Protein AF-A0AA40VNC4-F1 (afdb_monomer)

pLDDT: mean 85.27, std 14.72, range [41.09, 98.06]

Organism: NCBI:txid515415

Secondary structure (DSSP, 8-state):
-PPPHHHHHHHHHHHHHHHHHHHHHHHHHHHHHHTHHHHHHHHHHHHHH-HHHHHHHHHHHHHHHHHHHHHHHHHHHHHHHHHHHTHHHHHHHHHHHHHH-HHHHHHHHHHHHHH-HHHHHHHHHHHHHHHHHHTHHHHHHHHHHHHHHHHHH-TTHHHHHHHHTHHHHHHHHHHHHHHHHHHHHTTPPP-------HHHHHHHHHHHHHHHHS---HHHHHHHHHHHT-SS--HHHHHHHHHHHHTSPPPHHHHHHHHHHHHHHHHHHHHHHHHHHHHHHHHHHHHHHHHHHHHHHHHHHHHTTSPPP-HHHHHHHHHHHHHHHHHHHHH-TT--HHHHHHHHHHHTT--------------------------------

Foldseek 3Di:
DDDDVVNVVVVVVVVVVVVVVVVVVLVVVVVCVVCVVVVVVVVVVCCVVCVPVVVVVVVVVVVVVVVVVVVVVVVVVVVVVVCVVCVVVVVVVVVVCCVVCVPVVVVVVVVCCVVCVPVVVVVVVVVVVVVCVVPVVVVVVVVVVVVVVVCVVPVCPVVVVCVVCVVVVVVVVVVLVVQCVVCVVVVHHRPPPPCQDPVNVVVVVVVVCVVVVDDDDPVVVVVVVVVVPPDDDDVLSVVQVVCVVVVHDDDPVVSVVVVVVVVVVVLVVCCVPQLVVQLVVQCVVCLVVLLVVLVVVQVVQVVVVHHGDPSVVVSVVVSNVVSNVRSCCVSCVVVPPVSSVVSVCVVVVVPDPPPPPPPPPPPDPDDPDDDDDDDDDDDDD

Mean predicted aligned error: 19.13 Å

Structure (mmCIF, N/CA/C/O backbone):
data_AF-A0AA40VNC4-F1
#
_entry.id   AF-A0AA40VNC4-F1
#
loop_
_atom_site.group_PDB
_atom_site.id
_atom_site.type_symbol
_atom_site.label_atom_id
_atom_site.label_alt_id
_atom_site.label_comp_id
_atom_site.label_asym_id
_atom_site.label_entity_id
_atom_site.label_seq_id
_atom_site.pdbx_PDB_ins_code
_atom_site.Cartn_x
_atom_site.Cartn_y
_atom_site.Cartn_z
_atom_site.occupancy
_atom_site.B_iso_or_equiv
_atom_site.auth_seq_id
_atom_site.auth_comp_id
_atom_site.auth_asym_id
_atom_site.auth_atom_id
_atom_site.pdbx_PDB_model_num
ATOM 1 N N . MET A 1 1 ? 32.498 -35.829 20.866 1.00 51.66 1 MET A N 1
ATOM 2 C CA . MET A 1 1 ? 32.661 -36.210 19.447 1.00 51.66 1 MET A CA 1
ATOM 3 C C . MET A 1 1 ? 33.663 -35.258 18.815 1.00 51.66 1 MET A C 1
ATOM 5 O O . MET A 1 1 ? 33.325 -34.100 18.596 1.00 51.66 1 MET A O 1
ATOM 9 N N . ALA A 1 2 ? 34.914 -35.695 18.653 1.00 62.84 2 ALA A N 1
ATOM 10 C CA . ALA A 1 2 ? 35.954 -34.889 18.022 1.00 62.84 2 ALA A CA 1
ATOM 11 C C . ALA A 1 2 ? 35.678 -34.832 16.513 1.00 62.84 2 ALA A C 1
ATOM 13 O O . ALA A 1 2 ? 35.603 -35.872 15.867 1.00 62.84 2 ALA A O 1
ATOM 14 N N . ILE A 1 3 ? 35.459 -33.628 15.982 1.00 64.06 3 ILE A N 1
ATOM 15 C CA . ILE A 1 3 ? 35.343 -33.384 14.538 1.00 64.06 3 ILE A CA 1
ATOM 16 C C . ILE A 1 3 ? 36.650 -33.863 13.903 1.00 64.06 3 ILE A C 1
ATOM 18 O O . ILE A 1 3 ? 37.716 -33.399 14.323 1.00 64.06 3 ILE A O 1
ATOM 22 N N . SER A 1 4 ? 36.565 -34.804 12.959 1.00 82.12 4 SER A N 1
ATOM 23 C CA . SER A 1 4 ? 37.747 -35.413 12.353 1.00 82.12 4 SER A CA 1
ATOM 24 C C . SER A 1 4 ? 38.558 -34.351 11.605 1.00 82.12 4 SER A C 1
ATOM 26 O O . SER A 1 4 ? 38.014 -33.352 11.129 1.00 82.12 4 SER A O 1
ATOM 28 N N . GLU A 1 5 ? 39.875 -34.524 11.507 1.00 76.56 5 GLU A N 1
ATOM 29 C CA . GLU A 1 5 ? 40.724 -33.578 10.768 1.00 76.56 5 GLU A CA 1
ATOM 30 C C . GLU A 1 5 ? 40.293 -33.451 9.300 1.00 76.56 5 GLU A C 1
ATOM 32 O O . GLU A 1 5 ? 40.304 -32.344 8.762 1.00 76.56 5 GLU A O 1
ATOM 37 N N . ARG A 1 6 ? 39.751 -34.533 8.720 1.00 77.75 6 ARG A N 1
ATOM 38 C CA . ARG A 1 6 ? 39.111 -34.537 7.397 1.00 77.75 6 ARG A CA 1
ATOM 39 C C . ARG A 1 6 ? 37.930 -33.570 7.310 1.00 77.75 6 ARG A C 1
ATOM 41 O O . ARG A 1 6 ? 37.895 -32.751 6.399 1.00 77.75 6 ARG A O 1
ATOM 48 N N . ASP A 1 7 ? 37.024 -33.562 8.290 1.00 82.31 7 ASP A N 1
ATOM 49 C CA . ASP A 1 7 ? 35.880 -32.631 8.303 1.00 82.31 7 ASP A CA 1
ATOM 50 C C . ASP A 1 7 ? 36.337 -31.159 8.393 1.00 82.31 7 ASP A C 1
ATOM 52 O O . ASP A 1 7 ? 35.689 -30.247 7.869 1.00 82.31 7 ASP A O 1
ATOM 56 N N . ARG A 1 8 ? 37.473 -30.897 9.058 1.00 82.62 8 ARG A N 1
ATOM 57 C CA . ARG A 1 8 ? 38.063 -29.548 9.161 1.00 82.62 8 ARG A CA 1
ATOM 58 C C . ARG A 1 8 ? 38.759 -29.113 7.874 1.00 82.62 8 ARG A C 1
ATOM 60 O O . ARG A 1 8 ? 38.787 -27.916 7.582 1.00 82.62 8 ARG A O 1
ATOM 67 N N . GLU A 1 9 ? 39.353 -30.041 7.137 1.00 82.75 9 GLU A N 1
ATOM 68 C CA . GLU A 1 9 ? 39.948 -29.790 5.820 1.00 82.75 9 GLU A CA 1
ATOM 69 C C . GLU A 1 9 ? 38.869 -29.590 4.750 1.00 82.75 9 GLU A C 1
ATOM 71 O O . GLU A 1 9 ? 38.941 -28.630 3.982 1.00 82.75 9 GLU A O 1
ATOM 76 N N . GLU A 1 10 ? 37.801 -30.390 4.772 1.00 84.25 10 GLU A N 1
ATOM 77 C CA . GLU A 1 10 ? 36.631 -30.210 3.904 1.00 84.25 10 GLU A CA 1
ATOM 78 C C . GLU A 1 10 ? 35.921 -28.874 4.161 1.00 84.25 10 GLU A C 1
ATOM 80 O O . GLU A 1 10 ? 35.582 -28.146 3.227 1.00 84.25 10 GLU A O 1
ATOM 85 N N . ALA A 1 11 ? 35.751 -28.478 5.426 1.00 78.88 11 ALA A N 1
ATOM 86 C CA . ALA A 1 11 ? 35.177 -27.175 5.753 1.00 78.88 11 ALA A CA 1
ATOM 87 C C . ALA A 1 11 ? 36.059 -26.000 5.286 1.00 78.88 11 ALA A C 1
ATOM 89 O O . ALA A 1 11 ? 35.528 -24.944 4.926 1.00 78.88 11 ALA A O 1
ATOM 90 N N . ARG A 1 12 ? 37.392 -26.158 5.285 1.00 83.19 12 ARG A N 1
ATOM 91 C CA . ARG A 1 12 ? 38.336 -25.151 4.772 1.00 83.19 12 ARG A CA 1
ATOM 92 C C . ARG A 1 12 ? 38.275 -25.055 3.249 1.00 83.19 12 ARG A C 1
ATOM 94 O O . ARG A 1 12 ? 38.077 -23.954 2.737 1.00 83.19 12 ARG A O 1
ATOM 101 N N . SER A 1 13 ? 38.307 -26.184 2.543 1.00 86.25 13 SER A N 1
ATOM 102 C CA . SER A 1 13 ? 38.213 -26.206 1.079 1.00 86.25 13 SER A CA 1
ATOM 103 C C . SER A 1 13 ? 36.870 -25.660 0.573 1.00 86.25 13 SER A C 1
ATOM 105 O O . SER A 1 13 ? 36.842 -24.877 -0.374 1.00 86.25 13 SER A O 1
ATOM 107 N N . LEU A 1 14 ? 35.752 -25.963 1.246 1.00 81.75 14 LEU A N 1
ATOM 108 C CA . LEU A 1 14 ? 34.443 -25.388 0.918 1.00 81.75 14 LEU A CA 1
ATOM 109 C C . LEU A 1 14 ? 34.405 -23.869 1.131 1.00 81.75 14 LEU A C 1
ATOM 111 O O . LEU A 1 14 ? 33.834 -23.153 0.308 1.00 81.75 14 LEU A O 1
ATOM 115 N N . ARG A 1 15 ? 35.018 -23.349 2.203 1.00 80.56 15 ARG A N 1
ATOM 116 C CA . ARG A 1 15 ? 35.110 -21.896 2.440 1.00 80.56 15 ARG A CA 1
ATOM 117 C C . ARG A 1 15 ? 35.950 -21.201 1.375 1.00 80.56 15 ARG A C 1
ATOM 119 O O . ARG A 1 15 ? 35.545 -20.143 0.901 1.00 80.56 15 ARG A O 1
ATOM 126 N N . GLU A 1 16 ? 37.062 -21.800 0.966 1.00 85.25 16 GLU A N 1
ATOM 127 C CA . GLU A 1 16 ? 37.904 -21.283 -0.117 1.00 85.25 16 GLU A CA 1
ATOM 128 C C . GLU A 1 16 ? 37.175 -21.312 -1.466 1.00 85.25 16 GLU A C 1
ATOM 130 O O . GLU A 1 16 ? 37.195 -20.323 -2.198 1.00 85.25 16 GLU A O 1
ATOM 135 N N . GLN A 1 17 ? 36.443 -22.389 -1.769 1.00 84.19 17 GLN A N 1
ATOM 136 C CA . GLN A 1 17 ? 35.619 -22.484 -2.978 1.00 84.19 17 GLN A CA 1
ATOM 137 C C . GLN A 1 17 ? 34.489 -21.447 -2.994 1.00 84.19 17 GLN A C 1
ATOM 139 O O . GLN A 1 17 ? 34.263 -20.797 -4.019 1.00 84.19 17 GLN A O 1
ATOM 144 N N . VAL A 1 18 ? 33.793 -21.253 -1.868 1.00 85.56 18 VAL A N 1
ATOM 145 C CA . VAL A 1 18 ? 32.754 -20.220 -1.732 1.00 85.56 18 VAL A CA 1
ATOM 146 C C . VAL A 1 18 ? 33.372 -18.828 -1.863 1.00 85.56 18 VAL A C 1
ATOM 148 O O . VAL A 1 18 ? 32.858 -18.020 -2.635 1.00 85.56 18 VAL A O 1
ATOM 151 N N . GLY A 1 19 ? 34.505 -18.564 -1.207 1.00 88.00 19 GLY A N 1
ATOM 152 C CA . GLY A 1 19 ? 35.233 -17.298 -1.309 1.00 88.00 19 GLY A CA 1
ATOM 153 C C . GLY A 1 19 ? 35.688 -16.992 -2.739 1.00 88.00 19 GLY A C 1
ATOM 154 O O . GLY A 1 19 ? 35.461 -15.892 -3.241 1.00 88.00 19 GLY A O 1
ATOM 155 N N . ALA A 1 20 ? 36.234 -17.980 -3.452 1.00 88.06 20 ALA A N 1
ATOM 156 C CA . ALA A 1 20 ? 36.619 -17.846 -4.856 1.00 88.06 20 ALA A CA 1
ATOM 157 C C . ALA A 1 20 ? 35.406 -17.608 -5.776 1.00 88.06 20 ALA A C 1
ATOM 159 O O . ALA A 1 20 ? 35.477 -16.812 -6.718 1.00 88.06 20 ALA A O 1
ATOM 160 N N . ALA A 1 21 ? 34.273 -18.266 -5.510 1.00 89.19 21 ALA A N 1
ATOM 161 C CA . ALA A 1 21 ? 33.031 -18.044 -6.246 1.00 89.19 21 ALA A CA 1
ATOM 162 C C . ALA A 1 21 ? 32.459 -16.639 -5.997 1.00 89.19 21 ALA A C 1
ATOM 164 O O . ALA A 1 21 ? 32.002 -15.980 -6.938 1.00 89.19 21 ALA A O 1
ATOM 165 N N . GLU A 1 22 ? 32.517 -16.150 -4.758 1.00 88.69 22 GLU A N 1
ATOM 166 C CA . GLU A 1 22 ? 32.109 -14.790 -4.412 1.00 88.69 22 GLU A CA 1
ATOM 167 C C . GLU A 1 22 ? 33.032 -13.739 -5.028 1.00 88.69 22 GLU A C 1
ATOM 169 O O . GLU A 1 22 ? 32.527 -12.788 -5.625 1.00 88.69 22 GLU A O 1
ATOM 174 N N . ALA A 1 23 ? 34.351 -13.944 -5.002 1.00 88.81 23 ALA A N 1
ATOM 175 C CA . ALA A 1 23 ? 35.318 -13.068 -5.661 1.00 88.81 23 ALA A CA 1
ATOM 176 C C . ALA A 1 23 ? 35.049 -12.968 -7.172 1.00 88.81 23 ALA A C 1
ATOM 178 O O . ALA A 1 23 ? 34.930 -11.867 -7.713 1.00 88.81 23 ALA A O 1
ATOM 179 N N . LYS A 1 24 ? 34.825 -14.104 -7.852 1.00 92.81 24 LYS A N 1
ATOM 180 C CA . LYS A 1 24 ? 34.422 -14.130 -9.272 1.00 92.81 24 LYS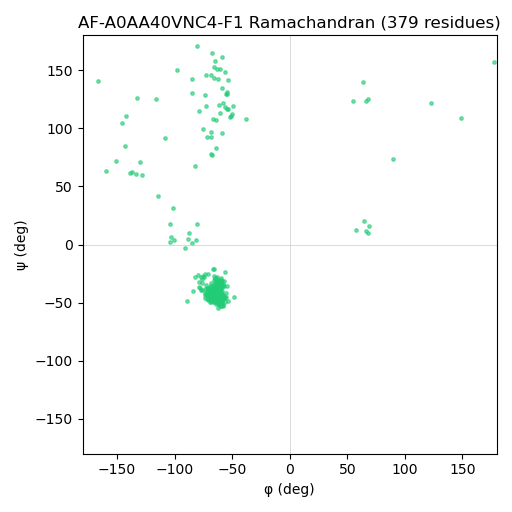 A CA 1
ATOM 181 C C . LYS A 1 24 ? 33.086 -13.420 -9.511 1.00 92.81 24 LYS A C 1
ATOM 183 O O . LYS A 1 24 ? 32.926 -12.733 -10.522 1.00 92.81 24 LYS A O 1
ATOM 188 N N . ARG A 1 25 ? 32.113 -13.559 -8.600 1.00 92.56 25 ARG A N 1
ATOM 189 C CA . ARG A 1 25 ? 30.818 -12.858 -8.679 1.00 92.56 25 ARG A CA 1
ATOM 190 C C . ARG A 1 25 ? 31.000 -11.344 -8.568 1.00 92.56 25 ARG A C 1
ATOM 192 O O . ARG A 1 25 ? 30.401 -10.621 -9.361 1.00 92.56 25 ARG A O 1
ATOM 199 N N . VAL A 1 26 ? 31.817 -10.879 -7.622 1.00 91.62 26 VAL A N 1
ATOM 200 C CA . VAL A 1 26 ? 32.120 -9.454 -7.414 1.00 91.62 26 VAL A CA 1
ATOM 201 C C . VAL A 1 26 ? 32.863 -8.881 -8.618 1.00 91.62 26 VAL A C 1
ATOM 203 O O . VAL A 1 26 ? 32.431 -7.864 -9.153 1.00 91.62 26 VAL A O 1
ATOM 206 N N . GLN A 1 27 ? 33.895 -9.566 -9.121 1.00 90.19 27 GLN A N 1
ATOM 207 C CA . GLN A 1 27 ? 34.615 -9.157 -10.333 1.00 90.19 27 GLN A CA 1
ATOM 208 C C . GLN A 1 27 ? 33.683 -9.062 -11.547 1.00 90.19 27 GLN A C 1
ATOM 210 O O . GLN A 1 27 ? 33.684 -8.059 -12.257 1.00 90.19 27 GLN A O 1
ATOM 215 N N . ARG A 1 28 ? 32.813 -10.060 -11.758 1.00 91.12 28 ARG A N 1
ATOM 216 C CA . ARG A 1 28 ? 31.816 -10.035 -12.839 1.00 91.12 28 ARG A CA 1
ATOM 217 C C . ARG A 1 28 ? 30.820 -8.884 -12.670 1.00 91.12 28 ARG A C 1
ATOM 219 O O . ARG A 1 28 ? 30.458 -8.245 -13.655 1.00 91.12 28 ARG A O 1
ATOM 226 N N . ALA A 1 29 ? 30.370 -8.611 -11.446 1.00 91.06 29 ALA A N 1
ATOM 227 C CA . ALA A 1 29 ? 29.476 -7.491 -11.161 1.00 91.06 29 ALA A CA 1
ATOM 228 C C . ALA A 1 29 ? 30.155 -6.136 -11.419 1.00 91.06 29 ALA A C 1
ATOM 230 O O . ALA A 1 29 ? 29.544 -5.270 -12.042 1.00 91.06 29 ALA A O 1
ATOM 231 N N . ALA A 1 30 ? 31.417 -5.976 -11.007 1.00 92.12 30 ALA A N 1
ATOM 232 C CA . ALA A 1 30 ? 32.222 -4.786 -11.271 1.00 92.12 30 ALA A CA 1
ATOM 233 C C . ALA A 1 30 ? 32.431 -4.571 -12.779 1.00 92.12 30 ALA A C 1
ATOM 235 O O . ALA A 1 30 ? 32.196 -3.469 -13.273 1.00 92.12 30 ALA A O 1
ATOM 236 N N . TYR A 1 31 ? 32.752 -5.638 -13.520 1.00 93.62 31 TYR A N 1
ATOM 237 C CA . TYR A 1 31 ? 32.865 -5.614 -14.978 1.00 93.62 31 TYR A CA 1
ATOM 238 C C . TYR A 1 31 ? 31.550 -5.177 -15.646 1.00 93.62 31 TYR A C 1
ATOM 240 O O . TYR A 1 31 ? 31.534 -4.217 -16.410 1.00 93.62 31 TYR A O 1
ATOM 248 N N . TYR A 1 32 ? 30.409 -5.790 -15.306 1.00 92.06 32 TYR A N 1
ATOM 249 C CA . TYR A 1 32 ? 29.111 -5.363 -15.855 1.00 92.06 32 TYR A CA 1
ATOM 250 C C . TYR A 1 32 ? 28.704 -3.946 -15.440 1.00 92.06 32 TYR A C 1
ATOM 252 O O . TYR A 1 32 ? 27.961 -3.290 -16.170 1.00 92.06 32 TYR A O 1
ATOM 260 N N . ALA A 1 33 ? 29.139 -3.474 -14.270 1.00 90.44 33 ALA A N 1
ATOM 261 C CA . ALA A 1 33 ? 28.885 -2.109 -13.829 1.00 90.44 33 ALA A CA 1
ATOM 262 C C . ALA A 1 33 ? 29.712 -1.088 -14.625 1.00 90.44 33 ALA A C 1
ATOM 264 O O . ALA A 1 33 ? 29.186 -0.019 -14.931 1.00 90.44 33 ALA A O 1
ATOM 265 N N . ALA A 1 34 ? 30.963 -1.416 -14.967 1.00 94.25 34 ALA A N 1
ATOM 266 C CA . ALA A 1 34 ? 31.828 -0.597 -15.817 1.00 94.25 34 ALA A CA 1
ATOM 267 C C . ALA A 1 34 ? 31.370 -0.609 -17.288 1.00 94.25 34 ALA A C 1
ATOM 269 O O . ALA A 1 34 ? 31.238 0.446 -17.895 1.00 94.25 34 ALA A O 1
ATOM 270 N N . HIS A 1 35 ? 31.002 -1.778 -17.819 1.00 94.94 35 HIS A N 1
ATOM 271 C CA . HIS A 1 35 ? 30.618 -1.984 -19.225 1.00 94.94 35 HIS A CA 1
ATOM 272 C C . HIS A 1 35 ? 29.096 -2.064 -19.426 1.00 94.94 35 HIS A C 1
ATOM 274 O O . HIS A 1 35 ? 28.586 -2.794 -20.282 1.00 94.94 35 HIS A O 1
ATOM 280 N N . ARG A 1 36 ? 28.321 -1.347 -18.604 1.00 94.12 36 ARG A N 1
ATOM 281 C CA . ARG A 1 36 ? 26.854 -1.479 -18.574 1.00 94.12 36 ARG A CA 1
ATOM 282 C C . ARG A 1 36 ? 26.207 -1.108 -19.903 1.00 94.12 36 ARG A C 1
ATOM 284 O O . ARG A 1 36 ? 25.278 -1.788 -20.350 1.00 94.12 36 ARG A O 1
ATOM 291 N N . ASP A 1 37 ? 26.650 -0.006 -20.493 1.00 94.25 37 ASP A N 1
ATOM 292 C CA . ASP A 1 37 ? 26.049 0.526 -21.711 1.00 94.25 37 ASP A CA 1
ATOM 293 C C . ASP A 1 37 ? 26.515 -0.242 -22.949 1.00 94.25 37 ASP A C 1
ATOM 295 O O . ASP A 1 37 ? 25.676 -0.570 -23.787 1.00 94.25 37 ASP A O 1
ATOM 299 N N . GLU A 1 38 ? 27.778 -0.673 -22.992 1.00 94.81 38 GLU A N 1
ATOM 300 C CA . GLU A 1 38 ? 28.307 -1.597 -24.005 1.00 94.81 38 GLU A CA 1
ATOM 301 C C . GLU A 1 38 ? 27.551 -2.931 -24.003 1.00 94.81 38 GLU A C 1
ATOM 303 O O . GLU A 1 38 ? 27.044 -3.363 -25.037 1.00 94.81 38 GLU A O 1
ATOM 308 N N . ALA A 1 39 ? 27.355 -3.550 -22.833 1.00 92.88 39 ALA A N 1
ATOM 309 C CA . ALA A 1 39 ? 26.599 -4.798 -22.716 1.00 92.88 39 ALA A CA 1
ATOM 310 C C . ALA A 1 39 ? 25.134 -4.638 -23.165 1.00 92.88 39 ALA A C 1
ATOM 312 O O . ALA A 1 39 ? 24.545 -5.539 -23.774 1.00 92.88 39 ALA A O 1
ATOM 313 N N . ARG A 1 40 ? 24.518 -3.480 -22.893 1.00 93.88 40 ARG A N 1
ATOM 314 C CA . ARG A 1 40 ? 23.165 -3.158 -23.374 1.00 93.88 40 ARG A CA 1
ATOM 315 C C . ARG A 1 40 ? 23.135 -2.934 -24.878 1.00 93.88 40 ARG A C 1
ATOM 317 O O . ARG A 1 40 ? 22.200 -3.417 -25.516 1.00 93.88 40 ARG A O 1
ATOM 324 N N . ALA A 1 41 ? 24.110 -2.217 -25.428 1.00 95.31 41 ALA A N 1
ATOM 325 C CA . ALA A 1 41 ? 24.241 -1.980 -26.858 1.00 95.31 41 ALA A CA 1
ATOM 326 C C . ALA A 1 41 ? 24.436 -3.306 -27.604 1.00 95.31 41 ALA A C 1
ATOM 328 O O . ALA A 1 41 ? 23.649 -3.606 -28.498 1.00 95.31 41 ALA A O 1
ATOM 329 N N . ALA A 1 42 ? 25.354 -4.158 -27.142 1.00 95.94 42 ALA A N 1
ATOM 330 C CA . ALA A 1 42 ? 25.563 -5.506 -27.665 1.00 95.94 42 ALA A CA 1
ATOM 331 C C . ALA A 1 42 ? 24.286 -6.361 -27.579 1.00 95.94 42 ALA A C 1
ATOM 333 O O . ALA A 1 42 ? 23.898 -7.004 -28.551 1.00 95.94 42 ALA A O 1
ATOM 334 N N . SER A 1 43 ? 23.557 -6.319 -26.454 1.00 95.31 43 SER A N 1
ATOM 335 C CA . SER A 1 43 ? 22.281 -7.037 -26.322 1.00 95.31 43 SER A CA 1
ATOM 336 C C . SER A 1 43 ? 21.200 -6.516 -27.280 1.00 95.31 43 SER A C 1
ATOM 338 O O . SER A 1 43 ? 20.414 -7.310 -27.801 1.00 95.31 43 SER A O 1
ATOM 340 N N . ARG A 1 44 ? 21.135 -5.200 -27.530 1.00 96.81 44 ARG A N 1
ATOM 341 C CA . ARG A 1 44 ? 20.210 -4.607 -28.512 1.00 96.81 44 ARG A CA 1
ATOM 342 C C . ARG A 1 44 ? 20.590 -4.998 -29.935 1.00 96.81 44 ARG A C 1
ATOM 344 O O . ARG A 1 44 ? 19.711 -5.452 -30.658 1.00 96.81 44 ARG A O 1
ATOM 351 N N . ALA A 1 45 ? 21.866 -4.879 -30.298 1.00 97.38 45 ALA A N 1
ATOM 352 C CA . ALA A 1 45 ? 22.382 -5.275 -31.605 1.00 97.38 45 ALA A CA 1
ATOM 353 C C . ALA A 1 45 ? 22.106 -6.759 -31.874 1.00 97.38 45 ALA A C 1
ATOM 355 O O . ALA A 1 45 ? 21.541 -7.104 -32.907 1.00 97.38 45 ALA A O 1
ATOM 356 N N . TRP A 1 46 ? 22.365 -7.630 -30.892 1.00 97.81 46 TRP A N 1
ATOM 357 C CA . TRP A 1 46 ? 22.053 -9.053 -31.001 1.00 97.81 46 TRP A CA 1
ATOM 358 C C . TRP A 1 46 ? 20.555 -9.310 -31.204 1.00 97.81 46 TRP A C 1
ATOM 360 O O . TRP A 1 46 ? 20.186 -10.105 -32.063 1.00 97.81 46 TRP A O 1
ATOM 370 N N . LYS A 1 47 ? 19.675 -8.625 -30.458 1.00 96.94 47 LYS A N 1
ATOM 371 C CA . LYS A 1 47 ? 18.215 -8.756 -30.628 1.00 96.94 47 LYS A CA 1
ATOM 372 C C . LYS A 1 47 ? 17.725 -8.233 -31.977 1.00 96.94 47 LYS A C 1
ATOM 374 O O . LYS A 1 47 ? 16.785 -8.810 -32.512 1.00 96.94 47 LYS A O 1
ATOM 379 N N . ALA A 1 48 ? 18.327 -7.160 -32.488 1.00 95.88 48 ALA A N 1
ATOM 380 C CA . ALA A 1 48 ? 18.006 -6.594 -33.795 1.00 95.88 48 ALA A CA 1
ATOM 381 C C . ALA A 1 48 ? 18.444 -7.532 -34.930 1.00 95.88 48 ALA A C 1
ATOM 383 O O . ALA A 1 48 ? 17.672 -7.758 -35.853 1.00 95.88 48 ALA A O 1
ATOM 384 N N . ALA A 1 49 ? 19.626 -8.142 -34.808 1.00 97.50 49 ALA A N 1
ATOM 385 C CA . ALA A 1 49 ? 20.130 -9.133 -35.756 1.00 97.50 49 ALA A CA 1
ATOM 386 C C . ALA A 1 49 ? 19.417 -10.498 -35.652 1.00 97.50 49 ALA A C 1
ATOM 388 O O . ALA A 1 49 ? 19.370 -11.241 -36.624 1.00 97.50 49 ALA A O 1
ATOM 389 N N . ASN A 1 50 ? 18.848 -10.844 -34.488 1.00 97.56 50 ASN A N 1
ATOM 390 C CA . ASN A 1 50 ? 18.242 -12.156 -34.220 1.00 97.56 50 ASN A CA 1
ATOM 391 C C . ASN A 1 50 ? 16.801 -12.052 -33.670 1.00 97.56 50 ASN A C 1
ATOM 393 O O . ASN A 1 50 ? 16.522 -12.528 -32.556 1.00 97.56 50 ASN A O 1
ATOM 397 N N . PRO A 1 51 ? 15.851 -11.452 -34.413 1.00 96.12 51 PRO A N 1
ATOM 398 C CA . PRO A 1 51 ? 14.493 -11.228 -33.920 1.00 96.12 51 PRO A CA 1
ATOM 399 C C . PRO A 1 51 ? 13.758 -12.540 -33.609 1.00 96.12 51 PRO A C 1
ATOM 401 O O . PRO A 1 51 ? 13.130 -12.659 -32.552 1.00 96.12 51 PRO A O 1
ATOM 404 N N . GLU A 1 52 ? 13.890 -13.558 -34.464 1.00 96.75 52 GLU A N 1
ATOM 405 C CA . GLU A 1 52 ? 13.222 -14.852 -34.274 1.00 96.75 52 GLU A CA 1
ATOM 406 C C . GLU A 1 52 ? 13.787 -15.640 -33.090 1.00 96.75 52 GLU A C 1
ATOM 408 O O . GLU A 1 52 ? 13.033 -16.104 -32.231 1.00 96.75 52 GLU A O 1
ATOM 413 N N . ARG A 1 53 ? 15.118 -15.699 -32.948 1.00 96.62 53 ARG A N 1
ATOM 414 C CA . ARG A 1 53 ? 15.754 -16.372 -31.805 1.00 96.62 53 ARG A CA 1
ATOM 415 C C . ARG A 1 53 ? 15.398 -15.699 -30.478 1.00 96.62 53 ARG A C 1
ATOM 417 O O . ARG A 1 53 ? 15.158 -16.373 -29.477 1.00 96.62 53 ARG A O 1
ATOM 424 N N . SER A 1 54 ? 15.311 -14.368 -30.465 1.00 95.06 54 SER A N 1
ATOM 425 C CA . SER A 1 54 ? 14.854 -13.597 -29.303 1.00 95.06 54 SER A CA 1
ATOM 426 C C . SER A 1 54 ? 13.403 -13.938 -28.924 1.00 95.06 54 SER A C 1
ATOM 428 O O . SER A 1 54 ? 13.109 -14.191 -27.748 1.00 95.06 54 SER A O 1
ATOM 430 N N . ARG A 1 55 ? 12.497 -14.025 -29.912 1.00 96.12 55 ARG A N 1
ATOM 431 C CA . ARG A 1 55 ? 11.096 -14.448 -29.714 1.00 96.12 55 ARG A CA 1
ATOM 432 C C . ARG A 1 55 ? 11.009 -15.878 -29.180 1.00 96.12 55 ARG A C 1
ATOM 434 O O . ARG A 1 55 ? 10.248 -16.135 -28.247 1.00 96.12 55 ARG A O 1
ATOM 441 N N . GLU A 1 56 ? 11.806 -16.800 -29.709 1.00 97.06 56 GLU A N 1
ATOM 442 C CA . GLU A 1 56 ? 11.860 -18.191 -29.255 1.00 97.06 56 GLU A CA 1
ATOM 443 C C . GLU A 1 56 ? 12.328 -18.307 -27.795 1.00 97.06 56 GLU A C 1
ATOM 445 O O . GLU A 1 56 ? 11.652 -18.931 -26.971 1.00 97.06 56 GLU A O 1
ATOM 450 N N . LEU A 1 57 ? 13.427 -17.635 -27.428 1.00 96.06 57 LEU A N 1
ATOM 451 C CA . LEU A 1 57 ? 13.916 -17.600 -26.046 1.00 96.06 57 LEU A CA 1
ATOM 452 C C . LEU A 1 57 ? 12.880 -17.001 -25.088 1.00 96.06 57 LEU A C 1
ATOM 454 O O . LEU A 1 57 ? 12.718 -17.491 -23.964 1.00 96.06 57 LEU A O 1
ATOM 458 N N . ASN A 1 58 ? 12.139 -15.980 -25.528 1.00 96.19 58 ASN A N 1
ATOM 459 C CA . ASN A 1 58 ? 11.032 -15.421 -24.759 1.00 96.19 58 ASN A CA 1
ATOM 460 C C . ASN A 1 58 ? 9.902 -16.449 -24.565 1.00 96.19 58 ASN A C 1
ATOM 462 O O . ASN A 1 58 ? 9.493 -16.685 -23.424 1.00 96.19 58 ASN A O 1
ATOM 466 N N . ARG A 1 59 ? 9.470 -17.144 -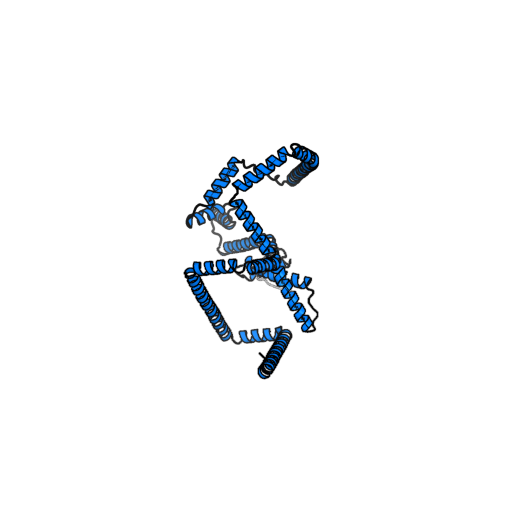25.631 1.00 98.06 59 ARG A N 1
ATOM 467 C CA . ARG A 1 59 ? 8.470 -18.229 -25.554 1.00 98.06 59 ARG A CA 1
ATOM 468 C C . ARG A 1 59 ? 8.916 -19.330 -24.587 1.00 98.06 59 ARG A C 1
ATOM 470 O O . ARG A 1 59 ? 8.130 -19.755 -23.740 1.00 98.06 59 ARG A O 1
ATOM 477 N N . LEU A 1 60 ? 10.177 -19.763 -24.647 1.00 97.44 60 LEU A N 1
ATOM 478 C CA . LEU A 1 60 ? 10.740 -20.767 -23.735 1.00 97.44 60 LEU A CA 1
ATOM 479 C C . LEU A 1 60 ? 10.818 -20.265 -22.287 1.00 97.44 60 LEU A C 1
ATOM 481 O O . LEU A 1 60 ? 10.532 -21.014 -21.350 1.00 97.44 60 LEU A O 1
ATOM 485 N N . SER A 1 61 ? 11.174 -18.996 -22.080 1.00 95.88 61 SER A N 1
ATOM 486 C CA . SER A 1 61 ? 11.141 -18.358 -20.760 1.00 95.88 61 SER A CA 1
ATOM 487 C C . SER A 1 61 ? 9.725 -18.372 -20.178 1.00 95.88 61 SER A C 1
ATOM 489 O O . SER A 1 61 ? 9.520 -18.880 -19.073 1.00 95.88 61 SER A O 1
ATOM 491 N N . MET A 1 62 ? 8.731 -17.945 -20.961 1.00 96.44 62 MET A N 1
ATOM 492 C CA . MET A 1 62 ? 7.321 -17.953 -20.568 1.00 96.44 62 MET A CA 1
ATOM 493 C C . MET A 1 62 ? 6.789 -19.368 -20.307 1.00 96.44 62 MET A C 1
ATOM 495 O O . MET A 1 62 ? 6.060 -19.593 -19.341 1.00 96.44 62 MET A O 1
ATOM 499 N N . ARG A 1 63 ? 7.193 -20.370 -21.100 1.00 97.56 63 ARG A N 1
ATOM 500 C CA . ARG A 1 63 ? 6.861 -21.784 -20.840 1.00 97.56 63 ARG A CA 1
ATOM 501 C C . ARG A 1 63 ? 7.428 -22.259 -19.498 1.00 97.56 63 ARG A C 1
ATOM 503 O O . ARG A 1 63 ? 6.709 -22.891 -18.722 1.00 97.56 63 ARG A O 1
ATOM 510 N N . ARG A 1 64 ? 8.684 -21.921 -19.177 1.00 97.50 64 ARG A N 1
ATOM 511 C CA . ARG A 1 64 ? 9.323 -22.279 -17.895 1.00 97.50 64 ARG A CA 1
ATOM 512 C C . ARG A 1 64 ? 8.649 -21.602 -16.701 1.00 97.50 64 ARG A C 1
ATOM 514 O O . ARG A 1 64 ? 8.374 -22.274 -15.704 1.00 97.50 64 ARG A O 1
ATOM 521 N N . THR A 1 65 ? 8.349 -20.306 -16.785 1.00 94.75 65 THR A N 1
ATOM 522 C CA . THR A 1 65 ? 7.661 -19.576 -15.704 1.00 94.75 65 THR A CA 1
ATOM 523 C C . THR A 1 65 ? 6.245 -20.108 -15.490 1.00 94.75 65 THR A C 1
ATOM 525 O O . THR A 1 65 ? 5.864 -20.383 -14.349 1.00 94.75 65 THR A O 1
ATOM 528 N N . ASN A 1 66 ? 5.502 -20.374 -16.567 1.00 96.06 66 ASN A N 1
ATOM 529 C CA . ASN A 1 66 ? 4.173 -20.981 -16.498 1.00 96.06 66 ASN A CA 1
ATOM 530 C C . ASN A 1 66 ? 4.211 -22.395 -15.906 1.00 96.06 66 ASN A C 1
ATOM 532 O O . ASN A 1 66 ? 3.377 -22.719 -15.059 1.00 96.06 66 ASN A O 1
ATOM 536 N N . ARG A 1 67 ? 5.204 -23.221 -16.265 1.00 97.25 67 ARG A N 1
ATOM 537 C CA . ARG A 1 67 ? 5.407 -24.545 -15.652 1.00 97.25 67 ARG A CA 1
ATOM 538 C C . ARG A 1 67 ? 5.635 -24.429 -14.143 1.00 97.25 67 ARG A C 1
ATOM 540 O O . ARG A 1 67 ? 4.944 -25.101 -13.381 1.00 97.25 67 ARG A O 1
ATOM 547 N N . ARG A 1 68 ? 6.528 -23.536 -13.694 1.00 97.44 68 ARG A N 1
ATOM 548 C CA . ARG A 1 68 ? 6.773 -23.281 -12.258 1.00 97.44 68 ARG A CA 1
ATOM 549 C C . ARG A 1 68 ? 5.508 -22.805 -11.541 1.00 97.44 68 ARG A C 1
ATOM 551 O O . ARG A 1 68 ? 5.198 -23.292 -10.455 1.00 97.44 68 ARG A O 1
ATOM 558 N N . LYS A 1 69 ? 4.742 -21.903 -12.163 1.00 95.62 69 LYS A N 1
ATOM 559 C CA . LYS A 1 69 ? 3.463 -21.413 -11.628 1.00 95.62 69 LYS A CA 1
ATOM 560 C C . LYS A 1 69 ? 2.449 -22.549 -11.469 1.00 95.62 69 LYS A C 1
ATOM 562 O O . LYS A 1 69 ? 1.864 -22.664 -10.395 1.00 95.62 69 LYS A O 1
ATOM 567 N N . ARG A 1 70 ? 2.295 -23.414 -12.479 1.00 96.56 70 ARG A N 1
ATOM 568 C CA . ARG A 1 70 ? 1.407 -24.591 -12.437 1.00 96.56 70 ARG A CA 1
ATOM 569 C C . ARG A 1 70 ? 1.825 -25.584 -11.353 1.00 96.56 70 ARG A C 1
ATOM 571 O O . ARG A 1 70 ? 0.979 -26.031 -10.588 1.00 96.56 70 ARG A O 1
ATOM 578 N N . VAL A 1 71 ? 3.119 -25.887 -11.233 1.00 97.81 71 VAL A N 1
ATOM 579 C CA . VAL A 1 71 ? 3.644 -26.763 -10.168 1.00 97.81 71 VAL A CA 1
ATOM 580 C C . VAL A 1 71 ? 3.350 -26.178 -8.786 1.00 97.81 71 VAL A C 1
ATOM 582 O O . VAL A 1 71 ? 2.831 -26.882 -7.922 1.00 97.81 71 VAL A O 1
ATOM 585 N N . ARG A 1 72 ? 3.592 -24.876 -8.585 1.00 97.31 72 ARG A N 1
ATOM 586 C CA . ARG A 1 72 ? 3.269 -24.187 -7.328 1.00 97.31 72 ARG A CA 1
ATOM 587 C C . ARG A 1 72 ? 1.773 -24.227 -7.021 1.00 97.31 72 ARG A C 1
ATOM 589 O O . ARG A 1 72 ? 1.396 -24.497 -5.890 1.00 97.31 72 ARG A O 1
ATOM 596 N N . GLN A 1 73 ? 0.920 -23.990 -8.015 1.00 96.25 73 GLN A N 1
ATOM 597 C CA . GLN A 1 73 ? -0.533 -24.074 -7.850 1.00 96.25 73 GLN A CA 1
ATOM 598 C C . GLN A 1 73 ? -0.980 -25.488 -7.467 1.00 96.25 73 GLN A C 1
ATOM 600 O O . GLN A 1 73 ? -1.755 -25.626 -6.528 1.00 96.25 73 GLN A O 1
ATOM 605 N N . ARG A 1 74 ? -0.442 -26.529 -8.117 1.00 97.06 74 ARG A N 1
ATOM 606 C CA . ARG A 1 74 ? -0.709 -27.933 -7.760 1.00 97.06 74 ARG A CA 1
ATOM 607 C C . ARG A 1 74 ? -0.261 -28.252 -6.334 1.00 97.06 74 ARG A C 1
ATOM 609 O O . ARG A 1 74 ? -1.035 -28.828 -5.580 1.00 97.06 74 ARG A O 1
ATOM 616 N N . LYS A 1 75 ? 0.946 -27.828 -5.937 1.00 97.06 75 LYS A N 1
ATOM 617 C CA . LYS A 1 75 ? 1.442 -27.986 -4.559 1.00 97.06 75 LYS A CA 1
ATOM 618 C C . LYS A 1 75 ? 0.527 -27.284 -3.554 1.00 97.06 75 LYS A C 1
ATOM 620 O O . LYS A 1 75 ? 0.169 -27.879 -2.548 1.00 97.06 75 LYS A O 1
ATOM 625 N N . ASN A 1 76 ? 0.101 -26.058 -3.847 1.00 95.88 76 ASN A N 1
ATOM 626 C CA . ASN A 1 76 ? -0.804 -25.306 -2.980 1.00 95.88 76 ASN A CA 1
ATOM 627 C C . ASN A 1 76 ? -2.199 -25.942 -2.906 1.00 95.88 76 ASN A C 1
ATOM 629 O O . ASN A 1 76 ? -2.799 -25.937 -1.840 1.00 95.88 76 ASN A O 1
ATOM 633 N N . ALA A 1 77 ? -2.719 -26.488 -4.007 1.00 96.38 77 ALA A N 1
ATOM 634 C CA . ALA A 1 77 ? -3.998 -27.197 -4.020 1.00 96.38 77 ALA A CA 1
ATOM 635 C C . ALA A 1 77 ? -3.937 -28.486 -3.185 1.00 96.38 77 ALA A C 1
ATOM 637 O O . ALA A 1 77 ? -4.826 -28.728 -2.373 1.00 96.38 77 ALA A O 1
ATOM 638 N N . ARG A 1 78 ? -2.849 -29.259 -3.312 1.00 96.94 78 ARG A N 1
ATOM 639 C CA . ARG A 1 78 ? -2.576 -30.427 -2.457 1.00 96.94 78 ARG A CA 1
ATOM 640 C C . ARG A 1 78 ? -2.431 -30.046 -0.985 1.00 96.94 78 ARG A C 1
ATOM 642 O O . ARG A 1 78 ? -3.003 -30.690 -0.125 1.00 96.94 78 ARG A O 1
ATOM 649 N N . ALA A 1 79 ? -1.721 -28.958 -0.690 1.00 95.44 79 ALA A N 1
ATOM 650 C CA . ALA A 1 79 ? -1.616 -28.467 0.680 1.00 95.44 79 ALA A CA 1
ATOM 651 C C . ALA A 1 79 ? -2.991 -28.062 1.233 1.00 95.44 79 ALA A C 1
ATOM 653 O O . ALA A 1 79 ? -3.317 -28.411 2.356 1.00 95.44 79 ALA A O 1
ATOM 654 N N . ARG A 1 80 ? -3.823 -27.364 0.449 1.00 95.00 80 ARG A N 1
ATOM 655 C CA . ARG A 1 80 ? -5.176 -26.961 0.873 1.00 95.00 80 ARG A CA 1
ATOM 656 C C . ARG A 1 80 ? -6.093 -28.147 1.151 1.00 95.00 80 ARG A C 1
ATOM 658 O O . ARG A 1 80 ? -6.819 -28.094 2.132 1.00 95.00 80 ARG A O 1
ATOM 665 N N . THR A 1 81 ? -6.069 -29.168 0.297 1.00 95.94 81 THR A N 1
ATOM 666 C CA . THR A 1 81 ? -6.854 -30.402 0.490 1.00 95.94 81 THR A CA 1
ATOM 667 C C . THR A 1 81 ? -6.383 -31.139 1.736 1.00 95.94 81 THR A C 1
ATOM 669 O O . THR A 1 81 ? -7.186 -31.368 2.633 1.00 95.94 81 THR A O 1
ATOM 672 N N . TRP A 1 82 ? -5.069 -31.326 1.885 1.00 96.19 82 TRP A N 1
ATOM 673 C CA . TRP A 1 82 ? -4.489 -31.909 3.093 1.00 96.19 82 TRP A CA 1
ATOM 674 C C . TRP A 1 82 ? -4.870 -31.134 4.368 1.00 96.19 82 TRP A C 1
ATOM 676 O O . TRP A 1 82 ? -5.315 -31.736 5.339 1.00 96.19 82 TRP A O 1
ATOM 686 N N . TYR A 1 83 ? -4.778 -29.797 4.360 1.00 94.12 83 TYR A N 1
ATOM 687 C CA . TYR A 1 83 ? -5.187 -28.950 5.491 1.00 94.12 83 TYR A CA 1
ATOM 688 C C . TYR A 1 83 ? -6.692 -28.981 5.764 1.00 94.12 83 TYR A C 1
ATOM 690 O O . TYR A 1 83 ? -7.094 -28.771 6.905 1.00 94.12 83 TYR A O 1
ATOM 698 N N . ALA A 1 84 ? -7.529 -29.183 4.745 1.00 93.81 84 ALA A N 1
ATOM 699 C CA . ALA A 1 84 ? -8.970 -29.314 4.928 1.00 93.81 84 ALA A CA 1
ATOM 700 C C . ALA A 1 84 ? -9.310 -30.641 5.621 1.00 93.81 84 ALA A C 1
ATOM 702 O O . ALA A 1 84 ? -10.070 -30.634 6.584 1.00 93.81 84 ALA A O 1
ATOM 703 N N . GLU A 1 85 ? -8.686 -31.737 5.185 1.00 96.06 85 GLU A N 1
ATOM 704 C CA . GLU A 1 85 ? -8.849 -33.079 5.759 1.00 96.06 85 GLU A CA 1
ATOM 705 C C . GLU A 1 85 ? -8.267 -33.181 7.179 1.00 96.06 85 GLU A C 1
ATOM 707 O O . GLU A 1 85 ? -8.871 -33.778 8.063 1.00 96.06 85 GLU A O 1
ATOM 712 N N . HIS A 1 86 ? -7.120 -32.545 7.434 1.00 95.50 86 HIS A N 1
ATOM 713 C CA . HIS A 1 86 ? -6.381 -32.659 8.701 1.00 95.50 86 HIS A CA 1
ATOM 714 C C . HIS A 1 86 ? -6.540 -31.427 9.601 1.00 95.50 86 HIS A C 1
ATOM 716 O O . HIS A 1 86 ? -5.756 -31.211 10.532 1.00 95.50 86 HIS A O 1
ATOM 722 N N . ARG A 1 87 ? -7.560 -30.599 9.344 1.00 94.06 87 ARG A N 1
ATOM 723 C CA . ARG A 1 87 ? -7.760 -29.308 10.018 1.00 94.06 87 ARG A CA 1
ATOM 724 C C . ARG A 1 87 ? -7.808 -29.443 11.535 1.00 94.06 87 ARG A C 1
ATOM 726 O O . ARG A 1 87 ? -7.206 -28.645 12.256 1.00 94.06 87 ARG A O 1
ATOM 733 N N . ASP A 1 88 ? -8.542 -30.433 12.023 1.00 93.94 88 ASP A N 1
ATOM 734 C CA . ASP A 1 88 ? -8.767 -30.598 13.455 1.00 93.94 88 ASP A CA 1
ATOM 735 C C . ASP A 1 88 ? -7.565 -31.234 14.153 1.00 93.94 88 ASP A C 1
ATOM 737 O O . ASP A 1 88 ? -7.224 -30.815 15.259 1.00 93.94 88 ASP A O 1
ATOM 741 N N . GLN A 1 89 ? -6.831 -32.118 13.470 1.00 95.06 89 GLN A N 1
ATOM 742 C CA . GLN A 1 89 ? -5.556 -32.647 13.961 1.00 95.06 89 GLN A CA 1
ATOM 743 C C . GLN A 1 89 ? -4.503 -31.537 14.093 1.00 95.06 89 GLN A C 1
ATOM 745 O O . GLN A 1 89 ? -3.834 -31.430 15.122 1.00 95.06 89 GLN A O 1
ATOM 750 N N . GLU A 1 90 ? -4.384 -30.650 13.099 1.00 94.62 90 GLU A N 1
ATOM 751 C CA . GLU A 1 90 ? -3.463 -29.510 13.170 1.00 94.62 90 GLU A CA 1
ATOM 752 C C . GLU A 1 90 ? -3.860 -28.539 14.292 1.00 94.62 90 GLU A C 1
ATOM 754 O O . GLU A 1 90 ? -3.010 -28.072 15.056 1.00 94.62 90 GLU A O 1
ATOM 759 N N . ARG A 1 91 ? -5.160 -28.261 14.449 1.00 94.75 91 ARG A N 1
ATOM 760 C CA . ARG A 1 91 ? -5.668 -27.442 15.558 1.00 94.75 91 ARG A CA 1
ATOM 761 C C . ARG A 1 91 ? -5.381 -28.079 16.908 1.00 94.75 91 ARG A C 1
ATOM 763 O O . ARG A 1 91 ? -4.967 -27.357 17.815 1.00 94.75 91 ARG A O 1
ATOM 770 N N . ALA A 1 92 ? -5.581 -29.386 17.050 1.00 95.62 92 ALA A N 1
ATOM 771 C CA . ALA A 1 92 ? -5.272 -30.124 18.268 1.00 95.62 92 ALA A CA 1
ATOM 772 C C . ALA A 1 92 ? -3.774 -30.045 18.581 1.00 95.62 92 ALA A C 1
ATOM 774 O O . ALA A 1 92 ? 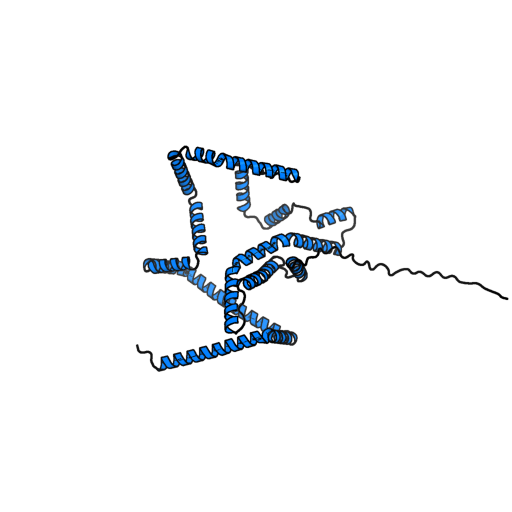-3.407 -29.645 19.684 1.00 95.62 92 ALA A O 1
ATOM 775 N N . ARG A 1 93 ? -2.910 -30.278 17.585 1.00 96.25 93 ARG A N 1
ATOM 776 C CA . ARG A 1 93 ? -1.454 -30.129 17.713 1.00 96.25 93 ARG A CA 1
ATOM 777 C C . ARG A 1 93 ? -1.050 -28.705 18.097 1.00 96.25 93 ARG A C 1
ATOM 779 O O . ARG A 1 93 ? -0.227 -28.522 18.986 1.00 96.25 93 ARG A O 1
ATOM 786 N N . SER A 1 94 ? -1.644 -27.685 17.475 1.00 94.88 94 SER A N 1
ATOM 787 C CA . SER A 1 94 ? -1.371 -26.279 17.798 1.00 94.88 94 SER A CA 1
ATOM 788 C C . SER A 1 94 ? -1.832 -25.919 19.214 1.00 94.88 94 SER A C 1
ATOM 790 O O . SER A 1 94 ? -1.114 -25.232 19.938 1.00 94.88 94 SER A O 1
ATOM 792 N N . ARG A 1 95 ? -3.003 -26.408 19.648 1.00 95.94 95 ARG A N 1
ATOM 793 C CA . ARG A 1 95 ? -3.491 -26.240 21.027 1.00 95.94 95 ARG A CA 1
ATOM 794 C C . ARG A 1 95 ? -2.573 -26.941 22.027 1.00 95.94 95 ARG A C 1
ATOM 796 O O . ARG A 1 95 ? -2.204 -26.315 23.015 1.00 95.94 95 ARG A O 1
ATOM 803 N N . ALA A 1 96 ? -2.175 -28.185 21.757 1.00 97.31 96 ALA A N 1
ATOM 804 C CA . ALA A 1 96 ? -1.240 -28.940 22.587 1.00 97.31 96 ALA A CA 1
ATOM 805 C C . ALA A 1 96 ? 0.102 -28.209 22.710 1.00 97.31 96 ALA A C 1
ATOM 807 O O . ALA A 1 96 ? 0.566 -27.977 23.820 1.00 97.31 96 ALA A O 1
ATOM 808 N N . PHE A 1 97 ? 0.651 -27.717 21.595 1.00 96.94 97 PHE A N 1
ATOM 809 C CA . PHE A 1 97 ? 1.878 -26.922 21.594 1.00 96.94 97 PHE A CA 1
ATOM 810 C C . PHE A 1 97 ? 1.752 -25.649 22.442 1.00 96.94 97 PHE A C 1
ATOM 812 O O . PHE A 1 97 ? 2.639 -25.352 23.235 1.00 96.94 97 PHE A O 1
ATOM 819 N N . ARG A 1 98 ? 0.645 -24.901 22.325 1.00 97.06 98 ARG A N 1
ATOM 820 C CA . ARG A 1 98 ? 0.425 -23.695 23.146 1.00 97.06 98 ARG A CA 1
ATOM 821 C C . ARG A 1 98 ? 0.298 -24.006 24.637 1.00 97.06 98 ARG A C 1
ATOM 823 O O . ARG A 1 98 ? 0.703 -23.176 25.440 1.00 97.06 98 ARG A O 1
ATOM 830 N N . ARG A 1 99 ? -0.262 -25.167 24.994 1.00 96.06 99 ARG A N 1
ATOM 831 C CA . ARG A 1 99 ? -0.369 -25.628 26.388 1.00 96.06 99 ARG A CA 1
ATOM 832 C C . ARG A 1 99 ? 0.980 -26.081 26.946 1.00 96.06 99 ARG A C 1
ATOM 834 O O . ARG A 1 99 ? 1.302 -25.732 28.068 1.00 96.06 99 ARG A O 1
ATOM 841 N N . GLN A 1 100 ? 1.755 -26.832 26.165 1.00 97.38 100 GLN A N 1
ATOM 842 C CA . GLN A 1 100 ? 3.054 -27.377 26.578 1.00 97.38 100 GLN A CA 1
ATOM 843 C C . GLN A 1 100 ? 4.173 -26.327 26.566 1.00 97.38 100 GLN A C 1
ATOM 845 O O . GLN A 1 100 ? 5.141 -26.446 27.309 1.00 97.38 100 GLN A O 1
ATOM 850 N N . HIS A 1 101 ? 4.062 -25.299 25.720 1.00 96.81 101 HIS A N 1
ATOM 851 C CA . HIS A 1 101 ? 5.094 -24.275 25.548 1.00 96.81 101 HIS A CA 1
ATOM 852 C C . HIS A 1 101 ? 4.518 -22.847 25.549 1.00 96.81 101 HIS A C 1
ATOM 854 O O . HIS A 1 101 ? 4.675 -22.120 24.558 1.00 96.81 101 HIS A O 1
ATOM 860 N N . PRO A 1 102 ? 3.864 -22.405 26.640 1.00 95.56 102 PRO A N 1
ATOM 861 C CA . PRO A 1 102 ? 3.294 -21.060 26.723 1.00 95.56 102 PRO A CA 1
ATOM 862 C C . PRO A 1 102 ? 4.370 -19.973 26.581 1.00 95.56 102 PRO A C 1
ATOM 864 O O . PRO A 1 102 ? 4.154 -18.985 25.878 1.00 95.56 102 PRO A O 1
ATOM 867 N N . GLU A 1 103 ? 5.559 -20.193 27.146 1.00 96.56 103 GLU A N 1
ATOM 868 C CA . GLU A 1 103 ? 6.687 -19.255 27.081 1.00 96.56 103 GLU A CA 1
ATOM 869 C C . GLU A 1 103 ? 7.161 -19.009 25.645 1.00 96.56 103 GLU A C 1
ATOM 871 O O . GLU A 1 103 ? 7.307 -17.861 25.230 1.00 96.56 103 GLU A O 1
ATOM 876 N N . LYS A 1 104 ? 7.298 -20.066 24.830 1.00 96.69 104 LYS A N 1
ATOM 877 C CA . LYS A 1 104 ? 7.696 -19.933 23.415 1.00 96.69 104 LYS A CA 1
ATOM 878 C C . LYS A 1 104 ? 6.667 -19.147 22.605 1.00 96.69 104 LYS A C 1
ATOM 880 O O . LYS A 1 104 ? 7.023 -18.408 21.688 1.00 96.69 104 LYS A O 1
ATOM 885 N N . VAL A 1 105 ? 5.381 -19.297 22.927 1.00 96.56 105 VAL A N 1
ATOM 886 C CA . VAL A 1 105 ? 4.303 -18.544 22.271 1.00 96.56 105 VAL A CA 1
ATOM 887 C C . VAL A 1 105 ? 4.369 -17.070 22.657 1.00 96.56 105 VAL A C 1
ATOM 889 O O . VAL A 1 105 ? 4.259 -16.214 21.779 1.00 96.56 105 VAL A O 1
ATOM 892 N N . GLN A 1 106 ? 4.570 -16.767 23.941 1.00 95.69 106 GLN A N 1
ATOM 893 C CA . GLN A 1 106 ? 4.723 -15.393 24.416 1.00 95.69 106 GLN A CA 1
ATOM 894 C C . GLN A 1 106 ? 5.972 -14.735 23.831 1.00 95.69 106 GLN A C 1
ATOM 896 O O . GLN A 1 106 ? 5.886 -13.615 23.334 1.00 95.69 106 GLN A O 1
ATOM 901 N N . GLU A 1 107 ? 7.103 -15.438 23.798 1.00 96.88 107 GLU A N 1
ATOM 902 C CA . GLU A 1 107 ? 8.335 -14.946 23.187 1.00 96.88 107 GLU A CA 1
ATOM 903 C C . GLU A 1 107 ? 8.142 -14.666 21.693 1.00 96.88 107 GLU A C 1
ATOM 905 O O . GLU A 1 107 ? 8.517 -13.598 21.209 1.00 96.88 107 GLU A O 1
ATOM 910 N N . TYR A 1 108 ? 7.503 -15.581 20.957 1.00 95.75 108 TYR A N 1
ATOM 911 C CA . TYR A 1 108 ? 7.188 -15.361 19.548 1.00 95.75 108 TYR A CA 1
ATOM 912 C C . TYR A 1 108 ? 6.294 -14.130 19.354 1.00 95.75 108 TYR A C 1
ATOM 914 O O . TYR A 1 108 ? 6.562 -13.305 18.479 1.00 95.75 108 TYR A O 1
ATOM 922 N N . GLN A 1 109 ? 5.255 -13.971 20.180 1.00 94.38 109 GLN A N 1
ATOM 923 C CA . GLN A 1 109 ? 4.387 -12.793 20.137 1.00 94.38 109 GLN A CA 1
ATOM 924 C C . GLN A 1 109 ? 5.146 -11.509 20.486 1.00 94.38 109 GLN A C 1
ATOM 926 O O . GLN A 1 109 ? 4.924 -10.490 19.834 1.00 94.38 109 GLN A O 1
ATOM 931 N N . ARG A 1 110 ? 6.059 -11.552 21.463 1.00 96.81 110 ARG A N 1
ATOM 932 C CA . ARG A 1 110 ? 6.910 -10.421 21.845 1.00 96.81 110 ARG A CA 1
ATOM 933 C C . ARG A 1 110 ? 7.820 -10.014 20.687 1.00 96.81 110 ARG A C 1
ATOM 935 O O . ARG A 1 110 ? 7.710 -8.889 20.209 1.00 96.81 110 ARG A O 1
ATOM 942 N N . ARG A 1 111 ? 8.592 -10.958 20.135 1.00 97.19 111 ARG A N 1
ATOM 943 C CA . ARG A 1 111 ? 9.455 -10.743 18.957 1.00 97.19 111 ARG A CA 1
ATOM 944 C C . ARG A 1 111 ? 8.662 -10.241 17.748 1.00 97.19 111 ARG A C 1
ATOM 946 O O . ARG A 1 111 ? 9.161 -9.432 16.970 1.00 97.19 111 ARG A O 1
ATOM 953 N N . TYR A 1 112 ? 7.426 -10.711 17.569 1.00 95.12 112 TYR A N 1
ATOM 954 C CA . TYR A 1 112 ? 6.544 -10.224 16.509 1.00 95.12 112 TYR A CA 1
ATOM 955 C C . TYR A 1 112 ? 6.152 -8.756 16.718 1.00 95.12 112 TYR A C 1
ATOM 957 O O . TYR A 1 112 ? 6.223 -7.978 15.768 1.00 95.12 112 TYR A O 1
ATOM 965 N N . ARG A 1 113 ? 5.768 -8.364 17.941 1.00 95.19 113 ARG A N 1
ATOM 966 C CA . ARG A 1 113 ? 5.430 -6.969 18.274 1.00 95.19 113 ARG A CA 1
ATOM 967 C C . ARG A 1 113 ? 6.644 -6.046 18.146 1.00 95.19 113 ARG A C 1
ATOM 969 O O . ARG A 1 113 ? 6.496 -4.964 17.597 1.00 95.19 113 ARG A O 1
ATOM 976 N N . GLU A 1 114 ? 7.824 -6.495 18.569 1.00 95.06 114 GLU A N 1
ATOM 977 C CA . GLU A 1 114 ? 9.086 -5.750 18.436 1.00 95.06 114 GLU A CA 1
ATOM 978 C C . GLU A 1 114 ? 9.486 -5.551 16.965 1.00 95.06 114 GLU A C 1
ATOM 980 O O . GLU A 1 114 ? 9.856 -4.455 16.559 1.00 95.06 114 GLU A O 1
ATOM 985 N N . ARG A 1 115 ? 9.366 -6.594 16.131 1.00 97.56 115 ARG A N 1
ATOM 986 C CA . ARG A 1 115 ? 9.713 -6.524 14.700 1.00 97.56 115 ARG A CA 1
ATOM 987 C C . ARG A 1 115 ? 8.675 -5.768 13.864 1.00 97.56 115 ARG A C 1
ATOM 989 O O . ARG A 1 115 ? 9.001 -5.251 12.796 1.0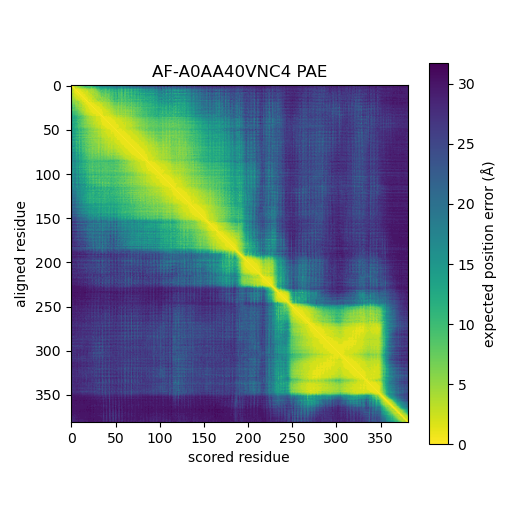0 97.56 115 ARG A O 1
ATOM 996 N N . HIS A 1 116 ? 7.415 -5.757 14.299 1.00 95.06 116 HIS A N 1
ATOM 997 C CA . HIS A 1 116 ? 6.290 -5.190 13.552 1.00 95.06 116 HIS A CA 1
ATOM 998 C C . HIS A 1 116 ? 5.350 -4.359 14.447 1.00 95.06 116 HIS A C 1
ATOM 1000 O O . HIS A 1 116 ? 4.161 -4.691 14.548 1.00 95.06 116 HIS A O 1
ATOM 1006 N N . PRO A 1 117 ? 5.841 -3.265 15.059 1.00 93.62 117 PRO A N 1
ATOM 1007 C CA . PRO A 1 117 ? 5.070 -2.481 16.024 1.00 93.62 117 PRO A CA 1
ATOM 1008 C C . PRO A 1 117 ? 3.792 -1.901 15.407 1.00 93.62 117 PRO A C 1
ATOM 1010 O O . PRO A 1 117 ? 2.710 -2.044 15.977 1.00 93.62 117 PRO A O 1
ATOM 1013 N N . ASP A 1 118 ? 3.876 -1.362 14.188 1.00 94.81 118 ASP A N 1
ATOM 1014 C CA . ASP A 1 118 ? 2.725 -0.757 13.508 1.00 94.81 118 ASP A CA 1
ATOM 1015 C C . ASP A 1 118 ? 1.627 -1.776 13.192 1.00 94.81 118 ASP A C 1
ATOM 1017 O O . ASP A 1 118 ? 0.444 -1.521 13.423 1.00 94.81 118 ASP A O 1
ATOM 1021 N N . ARG A 1 119 ? 2.007 -2.971 12.716 1.00 93.56 119 ARG A N 1
ATOM 1022 C CA . ARG A 1 119 ? 1.037 -4.037 12.413 1.00 93.56 119 ARG A CA 1
ATOM 1023 C C . ARG A 1 119 ? 0.391 -4.581 13.679 1.00 93.56 119 ARG A C 1
ATOM 1025 O O . ARG A 1 119 ? -0.798 -4.891 13.662 1.00 93.56 119 ARG A O 1
ATOM 1032 N N . ALA A 1 120 ? 1.153 -4.704 14.765 1.00 94.75 120 ALA A N 1
ATOM 1033 C CA . ALA A 1 120 ? 0.614 -5.119 16.053 1.00 94.75 120 ALA A CA 1
ATOM 1034 C C . ALA A 1 120 ? -0.385 -4.085 16.597 1.00 94.75 120 ALA A C 1
ATOM 1036 O O . ALA A 1 120 ? -1.484 -4.458 17.009 1.00 94.75 120 ALA A O 1
ATOM 1037 N N . ALA A 1 121 ? -0.047 -2.793 16.524 1.00 93.06 121 ALA A N 1
ATOM 1038 C CA . ALA A 1 121 ? -0.933 -1.705 16.926 1.00 93.06 121 ALA A CA 1
ATOM 1039 C C . ALA A 1 121 ? -2.208 -1.659 16.070 1.00 93.06 121 ALA A C 1
ATOM 1041 O O . ALA A 1 121 ? -3.310 -1.516 16.596 1.00 93.06 121 ALA A O 1
ATOM 1042 N N . GLU A 1 122 ? -2.090 -1.831 14.753 1.00 94.88 122 GLU A N 1
ATOM 1043 C CA . GLU A 1 122 ? -3.244 -1.880 13.858 1.00 94.88 122 GLU A CA 1
ATOM 1044 C C . GLU A 1 122 ? -4.157 -3.077 14.158 1.00 94.88 122 GLU A C 1
ATOM 1046 O O . GLU A 1 122 ? -5.377 -2.915 14.249 1.00 94.88 122 GLU A O 1
ATOM 1051 N N . GLN A 1 123 ? -3.588 -4.270 14.360 1.00 93.81 123 GLN A N 1
ATOM 1052 C CA . GLN A 1 123 ? -4.366 -5.448 14.743 1.00 93.81 123 GLN A CA 1
ATOM 1053 C C . GLN A 1 123 ? -5.087 -5.241 16.075 1.00 93.81 123 GLN A C 1
ATOM 1055 O O . GLN A 1 123 ? -6.269 -5.571 16.167 1.00 93.81 123 GLN A O 1
ATOM 1060 N N . ALA A 1 124 ? -4.420 -4.650 17.071 1.00 94.25 124 ALA A N 1
ATOM 1061 C CA . ALA A 1 124 ? -5.032 -4.323 18.354 1.00 94.25 124 ALA A CA 1
ATOM 1062 C C . ALA A 1 124 ? -6.194 -3.332 18.186 1.00 94.25 124 ALA A C 1
ATOM 1064 O O . ALA A 1 124 ? -7.292 -3.601 18.665 1.00 94.25 124 ALA A O 1
ATOM 1065 N N . ARG A 1 125 ? -6.011 -2.246 17.419 1.00 94.62 125 ARG A N 1
ATOM 1066 C CA . ARG A 1 125 ? -7.087 -1.279 17.124 1.00 94.62 125 ARG A CA 1
ATOM 1067 C C . ARG A 1 125 ? -8.284 -1.946 16.450 1.00 94.62 125 ARG A C 1
ATOM 1069 O O . ARG A 1 125 ? -9.416 -1.735 16.876 1.00 94.62 125 ARG A O 1
ATOM 1076 N N . ARG A 1 126 ? -8.048 -2.777 15.429 1.00 94.19 126 ARG A N 1
ATOM 1077 C CA . ARG A 1 126 ? -9.112 -3.513 14.724 1.00 94.19 126 ARG A CA 1
ATOM 1078 C C . ARG A 1 126 ? -9.822 -4.505 15.645 1.00 94.19 126 ARG A C 1
ATOM 1080 O O . ARG A 1 126 ? -11.037 -4.648 15.550 1.00 94.19 126 ARG A O 1
ATOM 1087 N N . ALA A 1 127 ? -9.088 -5.190 16.520 1.00 95.44 127 ALA A N 1
ATOM 1088 C CA . ALA A 1 127 ? -9.663 -6.115 17.490 1.00 95.44 127 ALA A CA 1
ATOM 1089 C C . ALA A 1 127 ? -10.545 -5.381 18.509 1.00 95.44 127 ALA A C 1
ATOM 1091 O O . ALA A 1 127 ? -11.694 -5.779 18.698 1.00 95.44 127 ALA A O 1
ATOM 1092 N N . SER A 1 128 ? -10.052 -4.279 19.082 1.00 94.12 128 SER A N 1
ATOM 1093 C CA . SER A 1 128 ? -10.821 -3.432 19.997 1.00 94.12 128 SER A CA 1
ATOM 1094 C C . SER A 1 128 ? -12.057 -2.848 19.322 1.00 94.12 128 SER A C 1
ATOM 1096 O O . SER A 1 128 ? -13.131 -2.877 19.912 1.00 94.12 128 SER A O 1
ATOM 1098 N N . GLN A 1 129 ? -11.950 -2.384 18.072 1.00 93.06 129 GLN A N 1
ATOM 1099 C CA . GLN A 1 129 ? -13.105 -1.878 17.330 1.00 93.06 129 GLN A CA 1
ATOM 1100 C C . GLN A 1 129 ? -14.155 -2.973 17.117 1.00 93.06 129 GLN A C 1
ATOM 1102 O O . GLN A 1 129 ? -15.299 -2.794 17.505 1.00 93.06 129 GLN A O 1
ATOM 1107 N N . ARG A 1 130 ? -13.754 -4.157 16.636 1.00 94.19 130 ARG A N 1
ATOM 1108 C CA . ARG A 1 130 ? -14.667 -5.305 16.475 1.00 94.19 130 ARG A CA 1
ATOM 1109 C C . ARG A 1 130 ? -15.311 -5.761 17.778 1.00 94.19 130 ARG A C 1
ATOM 1111 O O . ARG A 1 130 ? -16.346 -6.421 17.735 1.00 94.19 130 ARG A O 1
ATOM 1118 N N . TRP A 1 131 ? -14.642 -5.559 18.911 1.00 95.50 131 TRP A N 1
ATOM 1119 C CA . TRP A 1 131 ? -15.219 -5.838 20.219 1.00 95.50 131 TRP A CA 1
ATOM 1120 C C . TRP A 1 131 ? -16.261 -4.776 20.578 1.00 95.50 131 TRP A C 1
ATOM 1122 O O . TRP A 1 131 ? -17.368 -5.152 20.940 1.00 95.50 131 TRP A O 1
ATOM 1132 N N . ARG A 1 132 ? -15.969 -3.483 20.383 1.00 93.56 132 ARG A N 1
ATOM 1133 C CA . ARG A 1 132 ? -16.950 -2.404 20.599 1.00 93.56 132 ARG A CA 1
ATOM 1134 C C . ARG A 1 132 ? -18.177 -2.544 19.704 1.00 93.56 132 ARG A C 1
ATOM 1136 O O . ARG A 1 132 ? -19.282 -2.367 20.187 1.00 93.56 132 ARG A O 1
ATOM 1143 N N . ASP A 1 133 ? -17.985 -2.895 18.435 1.00 91.12 133 ASP A N 1
ATOM 1144 C CA . ASP A 1 133 ? -19.086 -3.051 17.479 1.00 91.12 133 ASP A CA 1
ATOM 1145 C C . ASP A 1 133 ? -20.008 -4.218 17.870 1.00 91.12 133 ASP A C 1
ATOM 1147 O O . ASP A 1 133 ? -21.221 -4.124 17.729 1.00 91.12 133 ASP A O 1
ATOM 1151 N N . ARG A 1 134 ? -19.437 -5.319 18.385 1.00 93.75 134 ARG A N 1
ATOM 1152 C CA . ARG A 1 134 ? -20.207 -6.489 18.843 1.00 93.75 134 ARG A CA 1
ATOM 1153 C C . ARG A 1 134 ? -20.882 -6.285 20.197 1.00 93.75 134 ARG A C 1
ATOM 1155 O O . ARG A 1 134 ? -21.920 -6.886 20.423 1.00 93.75 134 ARG A O 1
ATOM 1162 N N . ASN A 1 135 ? -20.300 -5.466 21.070 1.00 95.19 135 ASN A N 1
ATOM 1163 C CA . ASN A 1 135 ? -20.803 -5.189 22.419 1.00 95.19 135 ASN A CA 1
ATOM 1164 C C . ASN A 1 135 ? -21.231 -3.716 22.527 1.00 95.19 135 ASN A C 1
ATOM 1166 O O . ASN A 1 135 ? -20.896 -3.018 23.484 1.00 95.19 135 ASN A O 1
ATOM 1170 N N . ALA A 1 136 ? -21.904 -3.203 21.493 1.00 91.38 136 ALA A N 1
ATOM 1171 C CA . ALA A 1 136 ? -22.228 -1.783 21.388 1.00 91.38 136 ALA A CA 1
ATOM 1172 C C . ALA A 1 136 ? -23.166 -1.314 22.511 1.00 91.38 136 ALA A C 1
ATOM 1174 O O . ALA A 1 136 ? -23.091 -0.158 22.928 1.00 91.38 136 ALA A O 1
ATOM 1175 N N . ASP A 1 137 ? -24.032 -2.200 23.001 1.00 92.81 137 ASP A N 1
ATOM 1176 C CA . ASP A 1 137 ? -24.939 -1.925 24.117 1.00 92.81 137 ASP A CA 1
ATOM 1177 C C . ASP A 1 137 ? -24.186 -1.836 25.440 1.00 92.81 137 ASP A C 1
ATOM 1179 O O . ASP A 1 137 ? -24.324 -0.831 26.131 1.00 92.81 137 ASP A O 1
ATOM 1183 N N . ASP A 1 138 ? -23.295 -2.788 25.729 1.00 94.69 138 ASP A N 1
ATOM 1184 C CA . ASP A 1 138 ? -22.458 -2.767 26.936 1.00 94.69 138 ASP A CA 1
ATOM 1185 C C . ASP A 1 138 ? -21.551 -1.535 26.968 1.00 94.69 138 ASP A C 1
ATOM 1187 O O . ASP A 1 138 ? -21.412 -0.870 27.993 1.00 94.69 138 ASP A O 1
ATOM 1191 N N . VAL A 1 139 ? -20.962 -1.177 25.822 1.00 96.12 139 VAL A N 1
ATOM 1192 C CA . VAL A 1 139 ? -20.149 0.039 25.697 1.00 96.12 139 VAL A CA 1
ATOM 1193 C C . VAL A 1 139 ? -21.000 1.287 25.931 1.00 96.12 139 VAL A C 1
ATOM 1195 O O . VAL A 1 139 ? -20.539 2.226 26.579 1.00 96.12 139 VAL A O 1
ATOM 1198 N N . ARG A 1 140 ? -22.237 1.326 25.423 1.00 94.06 140 ARG A N 1
ATOM 1199 C CA . ARG A 1 140 ? -23.163 2.440 25.674 1.00 94.06 140 ARG A CA 1
ATOM 1200 C C . ARG A 1 140 ? -23.578 2.510 27.140 1.00 94.06 140 ARG A C 1
ATOM 1202 O O . ARG A 1 140 ? -23.538 3.603 27.696 1.00 94.06 140 ARG A O 1
ATOM 1209 N N . ALA A 1 141 ? -23.922 1.385 27.759 1.00 95.81 141 ALA A N 1
ATOM 1210 C CA . ALA A 1 141 ? -24.276 1.299 29.172 1.00 95.81 141 ALA A CA 1
ATOM 1211 C C . ALA A 1 141 ? -23.116 1.779 30.053 1.00 95.81 141 ALA A C 1
ATOM 1213 O O . ALA A 1 141 ? -23.275 2.754 30.781 1.00 95.81 141 ALA A O 1
ATOM 1214 N N . ALA A 1 142 ? -21.914 1.230 29.861 1.00 95.88 142 ALA A N 1
ATOM 1215 C CA . ALA A 1 142 ? -20.718 1.645 30.591 1.00 95.88 142 ALA A CA 1
ATOM 1216 C C . ALA A 1 142 ? -20.396 3.138 30.398 1.00 95.88 142 ALA A C 1
ATOM 1218 O O . ALA A 1 142 ? -20.032 3.829 31.349 1.00 95.88 142 ALA A O 1
ATOM 1219 N N . ASN A 1 143 ? -20.555 3.669 29.180 1.00 95.12 143 ASN A N 1
ATOM 1220 C CA . ASN A 1 143 ? -20.367 5.098 28.919 1.00 95.12 143 ASN A CA 1
ATOM 1221 C C . ASN A 1 143 ? -21.427 5.965 29.614 1.00 95.12 143 ASN A C 1
ATOM 1223 O O . ASN A 1 143 ? -21.096 7.051 30.096 1.00 95.12 143 ASN A O 1
ATOM 1227 N N . ASN A 1 144 ? -22.680 5.507 29.669 1.00 95.62 144 ASN A N 1
ATOM 1228 C CA . ASN A 1 144 ? -23.771 6.195 30.357 1.00 95.62 144 ASN A CA 1
ATOM 1229 C C . ASN A 1 144 ? -23.567 6.181 31.873 1.00 95.62 144 ASN A C 1
ATOM 1231 O O . ASN A 1 144 ? -23.722 7.224 32.503 1.00 95.62 144 ASN A O 1
ATOM 1235 N N . ASP A 1 145 ? -23.153 5.052 32.442 1.00 96.25 145 ASP A N 1
ATOM 1236 C CA . ASP A 1 145 ? -22.847 4.918 33.867 1.00 96.25 145 ASP A CA 1
ATOM 1237 C C . ASP A 1 145 ? -21.649 5.789 34.243 1.00 96.25 145 ASP A C 1
ATOM 1239 O O . ASP A 1 145 ? -21.715 6.570 35.190 1.00 96.25 145 ASP A O 1
ATOM 1243 N N . ALA A 1 146 ? -20.589 5.781 33.429 1.00 93.44 146 ALA A N 1
ATOM 1244 C CA . ALA A 1 146 ? -19.449 6.675 33.609 1.00 93.44 146 ALA A CA 1
ATOM 1245 C C . ALA A 1 146 ? -19.828 8.157 33.447 1.00 93.44 146 ALA A C 1
ATOM 1247 O O . ALA A 1 146 ? -19.216 9.032 34.060 1.00 93.44 146 ALA A O 1
ATOM 1248 N N . ALA A 1 147 ? -20.803 8.488 32.596 1.00 91.81 147 ALA A N 1
ATOM 1249 C CA . ALA A 1 147 ? -21.324 9.848 32.480 1.00 91.81 147 ALA A CA 1
ATOM 1250 C C . ALA A 1 147 ? -22.177 10.237 33.696 1.00 91.81 147 ALA A C 1
ATOM 1252 O O . ALA A 1 147 ? -22.048 11.361 34.179 1.00 91.81 147 ALA A O 1
ATOM 1253 N N . ARG A 1 148 ? -22.999 9.319 34.212 1.00 93.12 148 ARG A N 1
ATOM 1254 C CA . ARG A 1 148 ? -23.809 9.513 35.418 1.00 93.12 148 ARG A CA 1
ATOM 1255 C C . ARG A 1 148 ? -22.922 9.713 36.643 1.00 93.12 148 ARG A C 1
ATOM 1257 O O . ARG A 1 148 ? -23.032 10.750 37.283 1.00 93.12 148 ARG A O 1
ATOM 1264 N N . ALA A 1 149 ? -21.960 8.821 36.868 1.00 93.94 149 ALA A N 1
ATOM 1265 C CA . ALA A 1 149 ? -20.997 8.926 37.961 1.00 93.94 149 ALA A CA 1
ATOM 1266 C C . ALA A 1 149 ? -20.189 10.235 37.906 1.00 93.94 149 ALA A C 1
ATOM 1268 O O . ALA A 1 149 ? -19.900 10.835 38.938 1.00 93.94 149 ALA A O 1
ATOM 1269 N N . ARG A 1 150 ? -19.848 10.727 36.702 1.00 90.69 150 ARG A N 1
ATOM 1270 C CA . ARG A 1 150 ? -19.214 12.048 36.539 1.00 90.69 150 ARG A CA 1
ATOM 1271 C C . ARG A 1 150 ? -20.133 13.196 36.953 1.00 90.69 150 ARG A C 1
ATOM 1273 O O . ARG A 1 150 ? -19.661 14.106 37.622 1.00 90.69 150 ARG A O 1
ATOM 1280 N N . ARG A 1 151 ? -21.415 13.153 36.571 1.00 90.62 151 ARG A N 1
ATOM 1281 C CA . ARG A 1 151 ? -22.411 14.166 36.966 1.00 90.62 151 ARG A CA 1
ATOM 1282 C C . ARG A 1 151 ? -22.691 14.144 38.465 1.00 90.62 151 ARG A C 1
ATOM 1284 O O . ARG A 1 151 ? -22.868 15.202 39.042 1.00 90.62 151 ARG A O 1
ATOM 1291 N N . GLU A 1 152 ? -22.724 12.966 39.077 1.00 93.31 152 GLU A N 1
ATOM 1292 C CA . GLU A 1 152 ? -22.920 12.814 40.522 1.00 93.31 152 GLU A CA 1
ATOM 1293 C C . GLU A 1 152 ? -21.703 13.310 41.309 1.00 93.31 152 GLU A C 1
ATOM 1295 O O . GLU A 1 152 ? -21.859 14.044 42.280 1.00 93.31 152 GLU A O 1
ATOM 1300 N N . ARG A 1 153 ? -20.485 12.957 40.873 1.00 93.38 153 ARG A N 1
ATOM 1301 C CA . ARG A 1 153 ? -19.244 13.399 41.526 1.00 93.38 153 ARG A CA 1
ATOM 1302 C C . ARG A 1 153 ? -19.035 14.908 41.419 1.00 93.38 153 ARG A C 1
ATOM 1304 O O . ARG A 1 153 ? -18.534 15.513 42.360 1.00 93.38 153 ARG A O 1
ATOM 1311 N N . ASP A 1 154 ? -19.330 15.488 40.261 1.00 91.12 154 ASP A N 1
ATOM 1312 C CA . ASP A 1 154 ? -19.139 16.913 40.019 1.00 91.12 154 ASP A CA 1
ATOM 1313 C C . ASP A 1 154 ? -20.267 17.476 39.135 1.00 91.12 154 ASP A C 1
ATOM 1315 O O . ASP A 1 154 ? -20.114 17.571 37.907 1.00 91.12 154 ASP A O 1
ATOM 1319 N N . PRO A 1 155 ? -21.402 17.859 39.749 1.00 87.12 155 PRO A N 1
ATOM 1320 C CA . PRO A 1 155 ? -22.553 18.405 39.031 1.00 87.12 155 PRO A CA 1
ATOM 1321 C C . PRO A 1 155 ? -22.222 19.702 38.284 1.00 87.12 155 PRO A C 1
ATOM 1323 O O . PRO A 1 155 ? -22.726 19.938 37.184 1.00 87.12 155 PRO A O 1
ATOM 1326 N N . ASP A 1 156 ? -21.322 20.512 38.848 1.00 91.50 156 ASP A N 1
ATOM 1327 C CA . ASP A 1 156 ? -20.929 21.814 38.310 1.00 91.50 156 ASP A CA 1
ATOM 1328 C C . ASP A 1 156 ? -19.722 21.739 37.361 1.00 91.50 156 ASP A C 1
ATOM 1330 O O . ASP A 1 156 ? -19.358 22.750 36.756 1.00 91.50 156 ASP A O 1
ATOM 1334 N N . SER A 1 157 ? -19.120 20.558 37.161 1.00 89.19 157 SER A N 1
ATOM 1335 C CA . SER A 1 157 ? -18.006 20.345 36.216 1.00 89.19 157 SER A CA 1
ATOM 1336 C C . SER A 1 157 ? -18.303 20.939 34.844 1.00 89.19 157 SER A C 1
ATOM 1338 O O . SER A 1 157 ? -17.469 21.629 34.256 1.00 89.19 157 SER A O 1
ATOM 1340 N N . TYR A 1 158 ? -19.515 20.697 34.341 1.00 82.69 158 TYR A N 1
ATOM 1341 C CA . TYR A 1 158 ? -19.939 21.183 33.039 1.00 82.69 158 TYR A CA 1
ATOM 1342 C C . TYR A 1 158 ? -20.134 22.699 33.029 1.00 82.69 158 TYR A C 1
ATOM 1344 O O . TYR A 1 158 ? -19.739 23.344 32.062 1.00 82.69 158 TYR A O 1
ATOM 1352 N N . ARG A 1 159 ? -20.691 23.279 34.102 1.00 87.38 159 ARG A N 1
ATOM 1353 C CA . ARG A 1 159 ? -20.853 24.734 34.233 1.00 87.38 159 ARG A CA 1
ATOM 1354 C C . ARG A 1 159 ? -19.490 25.427 34.239 1.00 87.38 159 ARG A C 1
ATOM 1356 O O . ARG A 1 159 ? -19.275 26.324 33.434 1.00 87.38 159 ARG A O 1
ATOM 1363 N N . ARG A 1 160 ? -18.541 24.936 35.041 1.00 90.38 160 ARG A N 1
ATOM 1364 C CA . ARG A 1 160 ? -17.168 25.466 35.112 1.00 90.38 160 ARG A CA 1
ATOM 1365 C C . ARG A 1 160 ? -16.418 25.328 33.793 1.00 90.38 160 ARG A C 1
ATOM 1367 O O . ARG A 1 160 ? -15.761 26.267 33.355 1.00 90.38 160 ARG A O 1
ATOM 1374 N N . TRP A 1 161 ? -16.540 24.178 33.128 1.00 90.56 161 TRP A N 1
ATOM 1375 C CA . TRP A 1 161 ? -15.982 24.002 31.789 1.00 90.56 161 TRP A CA 1
ATOM 1376 C C . TRP A 1 161 ? -16.612 24.988 30.801 1.00 90.56 161 TRP A C 1
ATOM 1378 O O . TRP A 1 161 ? -15.896 25.629 30.038 1.00 90.56 161 TRP A O 1
ATOM 1388 N N . TYR A 1 162 ? -17.935 25.152 30.830 1.00 86.62 162 TYR A N 1
ATOM 1389 C CA . TYR A 1 162 ? -18.641 26.068 29.942 1.00 86.62 162 TYR A CA 1
ATOM 1390 C C . TYR A 1 162 ? -18.226 27.526 30.167 1.00 86.62 162 TYR A C 1
ATOM 1392 O O . TYR A 1 162 ? -17.959 28.222 29.196 1.00 86.62 162 TYR A O 1
ATOM 1400 N N . GLU A 1 163 ? -18.104 27.966 31.419 1.00 90.81 163 GLU A N 1
ATOM 1401 C CA . GLU A 1 163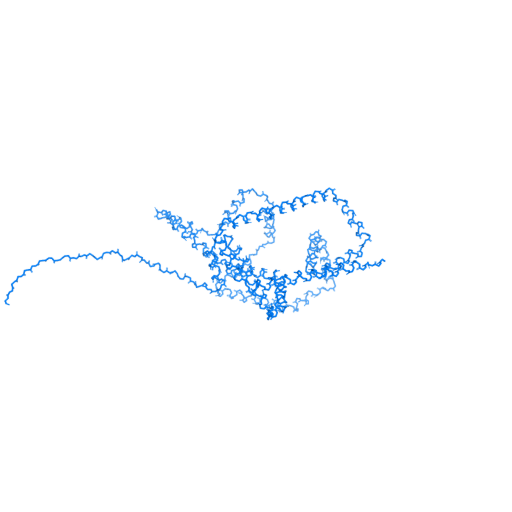 ? -17.628 29.307 31.779 1.00 90.81 163 GLU A CA 1
ATOM 1402 C C . GLU A 1 163 ? -16.178 29.532 31.332 1.00 90.81 163 GLU A C 1
ATOM 1404 O O . GLU A 1 163 ? -15.891 30.521 30.659 1.00 90.81 163 GLU A O 1
ATOM 1409 N N . ALA A 1 164 ? -15.283 28.577 31.605 1.00 91.69 164 ALA A N 1
ATOM 1410 C CA . ALA A 1 164 ? -13.878 28.658 31.203 1.00 91.69 164 ALA A CA 1
ATOM 1411 C C . ALA A 1 164 ? -13.681 28.649 29.675 1.00 91.69 164 ALA A C 1
ATOM 1413 O O . ALA A 1 164 ? -12.727 29.235 29.171 1.00 91.69 164 ALA A O 1
ATOM 1414 N N . ASN A 1 165 ? -14.580 28.001 28.926 1.00 92.31 165 ASN A N 1
ATOM 1415 C CA . ASN A 1 165 ? -14.509 27.891 27.464 1.00 92.31 165 ASN A CA 1
ATOM 1416 C C . ASN A 1 165 ? -15.486 28.844 26.751 1.00 92.31 165 ASN A C 1
ATOM 1418 O O . ASN A 1 165 ? -15.637 28.773 25.528 1.00 92.31 165 ASN A O 1
ATOM 1422 N N . LEU A 1 166 ? -16.163 29.733 27.486 1.00 92.56 166 LEU A N 1
ATOM 1423 C CA . LEU A 1 166 ? -17.211 30.595 26.940 1.00 92.56 166 LEU A CA 1
ATOM 1424 C C . LEU A 1 166 ? -16.660 31.525 25.859 1.00 92.56 166 LEU A C 1
ATOM 1426 O O . LEU A 1 166 ? -17.276 31.690 24.803 1.00 92.56 166 LEU A O 1
ATOM 1430 N N . GLU A 1 167 ? -15.487 32.108 26.102 1.00 89.12 167 GLU A N 1
ATOM 1431 C CA . GLU A 1 167 ? -14.867 33.020 25.145 1.00 89.12 167 GLU A CA 1
ATOM 1432 C C . GLU A 1 167 ? -14.355 32.271 23.911 1.00 89.12 167 GLU A C 1
ATOM 1434 O O . GLU A 1 167 ? -14.594 32.724 22.797 1.00 89.12 167 GLU A O 1
ATOM 1439 N N . GLU A 1 168 ? -13.800 31.064 24.063 1.00 90.00 168 GLU A N 1
ATOM 1440 C CA . GLU A 1 168 ? -13.420 30.218 22.923 1.00 90.00 168 GLU A CA 1
ATOM 1441 C C . GLU A 1 168 ? -14.649 29.833 22.073 1.00 90.00 168 GLU A C 1
ATOM 1443 O O . GLU A 1 168 ? -14.604 29.834 20.838 1.00 90.00 168 GLU A O 1
ATOM 1448 N N . GLN A 1 169 ? -15.791 29.540 22.706 1.00 87.81 169 GLN A N 1
ATOM 1449 C CA . GLN A 1 169 ? -17.046 29.294 21.988 1.00 87.81 169 GLN A CA 1
ATOM 1450 C C . GLN A 1 169 ? -17.522 30.540 21.229 1.00 87.81 169 GLN A C 1
ATOM 1452 O O . GLN A 1 169 ? -17.925 30.439 20.063 1.00 87.81 169 GLN A O 1
ATOM 1457 N N . ARG A 1 170 ? -17.434 31.722 21.850 1.00 91.50 170 ARG A N 1
ATOM 1458 C CA . ARG A 1 170 ? -17.748 33.002 21.199 1.00 91.50 170 ARG A CA 1
ATOM 1459 C C . ARG A 1 170 ? -16.801 33.283 20.040 1.00 91.50 170 ARG A C 1
ATOM 1461 O O . ARG A 1 170 ? -17.268 33.663 18.969 1.00 91.50 170 ARG A O 1
ATOM 1468 N N . GLU A 1 171 ? -15.507 33.034 20.199 1.00 89.69 171 GLU A N 1
ATOM 1469 C CA . GLU A 1 171 ? -14.496 33.165 19.150 1.00 89.69 171 GLU A CA 1
ATOM 1470 C C . GLU A 1 171 ? -14.774 32.250 17.968 1.00 89.69 171 GLU A C 1
ATOM 1472 O O . GLU A 1 171 ? -14.810 32.723 16.832 1.00 89.69 171 GLU A O 1
ATOM 1477 N N . ARG A 1 172 ? -15.067 30.967 18.208 1.00 88.06 172 ARG A N 1
ATOM 1478 C CA . ARG A 1 172 ? -15.504 30.045 17.149 1.00 88.06 172 ARG A CA 1
ATOM 1479 C C . ARG A 1 172 ? -16.732 30.583 16.418 1.00 88.06 172 ARG A C 1
ATOM 1481 O O . ARG A 1 172 ? -16.782 30.536 15.187 1.00 88.06 172 ARG A O 1
ATOM 1488 N N . GLY A 1 173 ? -17.693 31.143 17.155 1.00 90.44 173 GLY A N 1
ATOM 1489 C CA . GLY A 1 173 ? -18.859 31.826 16.595 1.00 90.44 173 GLY A CA 1
ATOM 1490 C C . GLY A 1 173 ? -18.488 33.032 15.724 1.00 90.44 173 GLY A C 1
ATOM 1491 O O . GLY A 1 173 ? -18.987 33.154 14.599 1.00 90.44 173 GLY A O 1
ATOM 1492 N N . ARG A 1 174 ? -17.569 33.889 16.195 1.00 94.31 174 ARG A N 1
ATOM 1493 C CA . ARG A 1 174 ? -17.042 35.050 15.458 1.00 94.31 174 ARG A CA 1
ATOM 1494 C C . ARG A 1 174 ? -16.327 34.614 14.179 1.00 94.31 174 ARG A C 1
ATOM 1496 O O . ARG A 1 174 ? -16.658 35.125 13.113 1.00 94.31 174 ARG A O 1
ATOM 1503 N N . VAL A 1 175 ? -15.431 33.629 14.248 1.00 91.38 175 VAL A N 1
ATOM 1504 C CA . VAL A 1 175 ? -14.698 33.075 13.094 1.00 91.38 175 VAL A CA 1
ATOM 1505 C C . VAL A 1 175 ? -15.658 32.475 12.068 1.00 91.38 175 VAL A C 1
ATOM 1507 O O . VAL A 1 175 ? -15.550 32.764 10.876 1.00 91.38 175 VAL A O 1
ATOM 1510 N N . ALA A 1 176 ? -16.648 31.696 12.512 1.00 86.69 176 ALA A N 1
ATOM 1511 C CA . ALA A 1 176 ? -17.674 31.154 11.625 1.00 86.69 176 ALA A CA 1
ATOM 1512 C C . ALA A 1 176 ? -18.493 32.269 10.953 1.00 86.69 176 ALA A C 1
ATOM 1514 O O . ALA A 1 176 ? -18.808 32.180 9.765 1.00 86.69 176 ALA A O 1
ATOM 1515 N N . SER A 1 177 ? -18.807 33.342 11.685 1.00 88.31 177 SER A N 1
ATOM 1516 C CA . SER A 1 177 ? -19.490 34.516 11.137 1.00 88.31 177 SER A CA 1
ATOM 1517 C C . SER A 1 177 ? -18.634 35.257 10.106 1.00 88.31 177 SER A C 1
ATOM 1519 O O . SER A 1 177 ? -19.100 35.523 9.000 1.00 88.31 177 SER A O 1
ATOM 1521 N N . GLN A 1 178 ? -17.358 35.505 10.410 1.00 90.25 178 GLN A N 1
ATOM 1522 C CA . GLN A 1 178 ? -16.408 36.126 9.485 1.00 90.25 178 GLN A CA 1
ATOM 1523 C C . GLN A 1 178 ? -16.239 35.300 8.207 1.00 90.25 178 GLN A C 1
ATOM 1525 O O . GLN A 1 178 ? -16.217 35.863 7.113 1.00 90.25 178 GLN A O 1
ATOM 1530 N N . LEU A 1 179 ? -16.171 33.971 8.323 1.00 87.19 179 LEU A N 1
ATOM 1531 C CA . LEU A 1 179 ? -16.124 33.074 7.172 1.00 87.19 179 LEU A CA 1
ATOM 1532 C C . LEU A 1 179 ? -17.386 33.209 6.309 1.00 87.19 179 LEU A C 1
ATOM 1534 O O . LEU A 1 179 ? -17.268 33.350 5.094 1.00 87.19 179 LEU A O 1
ATOM 1538 N N . ARG A 1 180 ? -18.580 33.234 6.918 1.00 84.31 180 ARG A N 1
ATOM 1539 C CA . ARG A 1 180 ? -19.842 33.467 6.189 1.00 84.31 180 ARG A CA 1
ATOM 1540 C C . ARG A 1 180 ? -19.834 34.809 5.453 1.00 84.31 180 ARG A C 1
ATOM 1542 O O . ARG A 1 180 ? -20.188 34.847 4.278 1.00 84.31 180 ARG A O 1
ATOM 1549 N N . SER A 1 181 ? -19.382 35.882 6.101 1.00 89.00 181 SER A N 1
ATOM 1550 C CA . SER A 1 181 ? -19.289 37.212 5.484 1.00 89.00 181 SER A CA 1
ATOM 1551 C C . SER A 1 181 ? -18.273 37.263 4.340 1.00 89.00 181 SER A C 1
ATOM 1553 O O . SER A 1 181 ? -18.559 37.854 3.300 1.00 89.00 181 SER A O 1
ATOM 1555 N N . ARG A 1 182 ? -17.108 36.614 4.487 1.00 88.19 182 ARG A N 1
ATOM 1556 C CA . ARG A 1 182 ? -16.093 36.511 3.421 1.00 88.19 182 ARG A CA 1
ATOM 1557 C C . ARG A 1 182 ? -16.615 35.734 2.216 1.00 88.19 182 ARG A C 1
ATOM 1559 O O . ARG A 1 182 ? -16.452 36.205 1.096 1.00 88.19 182 ARG A O 1
ATOM 1566 N N . LEU A 1 183 ? -17.276 34.596 2.439 1.00 85.69 183 LEU A N 1
ATOM 1567 C CA . LEU A 1 183 ? -17.902 33.815 1.366 1.00 85.69 183 LEU A CA 1
ATOM 1568 C C . LEU A 1 183 ? -18.954 34.650 0.627 1.00 85.69 183 LEU A C 1
ATOM 1570 O O . LEU A 1 183 ? -18.879 34.767 -0.593 1.00 85.69 183 LEU A O 1
ATOM 1574 N N . LYS A 1 184 ? -19.834 35.340 1.367 1.00 86.12 184 LYS A N 1
ATOM 1575 C CA . LYS A 1 184 ? -20.835 36.251 0.793 1.00 86.12 184 LYS A CA 1
ATOM 1576 C C . LYS A 1 184 ? -20.196 37.367 -0.044 1.00 86.12 184 LYS A C 1
ATOM 1578 O O . LYS A 1 184 ? -20.665 37.632 -1.145 1.00 86.12 184 LYS A O 1
ATOM 1583 N N . LYS A 1 185 ? -19.116 37.997 0.442 1.00 91.38 185 LYS A N 1
ATOM 1584 C CA . LYS A 1 185 ? -18.391 39.058 -0.288 1.00 91.38 185 LYS A CA 1
ATOM 1585 C C . LYS A 1 185 ? -17.759 38.550 -1.587 1.00 91.38 185 LYS A C 1
ATOM 1587 O O . LYS A 1 185 ? -17.696 39.290 -2.558 1.00 91.38 185 LYS A O 1
ATOM 1592 N N . LEU A 1 186 ? -17.313 37.297 -1.606 1.00 90.69 186 LEU A N 1
ATOM 1593 C CA . LEU A 1 186 ? -16.761 36.638 -2.792 1.00 90.69 186 LEU A CA 1
ATOM 1594 C C . LEU A 1 186 ? -17.843 36.094 -3.745 1.00 90.69 186 LEU A C 1
ATOM 1596 O O . LEU A 1 186 ? -17.503 35.419 -4.711 1.00 90.69 186 LEU A O 1
ATOM 1600 N N . GLY A 1 187 ? -19.133 36.332 -3.472 1.00 87.62 187 GLY A N 1
ATOM 1601 C CA . GLY A 1 187 ? -20.241 35.780 -4.261 1.00 87.62 187 GLY A CA 1
ATOM 1602 C C . GLY A 1 187 ? -20.392 34.259 -4.137 1.00 87.62 187 GLY A C 1
ATOM 1603 O O . GLY A 1 187 ? -21.161 33.650 -4.877 1.00 87.62 187 GLY A O 1
ATOM 1604 N N . LEU A 1 188 ? -19.670 33.635 -3.203 1.00 82.50 188 LEU A N 1
ATOM 1605 C CA . LEU A 1 188 ? -19.756 32.208 -2.929 1.00 82.50 188 LEU A CA 1
ATOM 1606 C C . LEU A 1 188 ? -20.919 31.972 -1.957 1.00 82.50 188 LEU A C 1
ATOM 1608 O O . LEU A 1 188 ? -20.990 32.639 -0.916 1.00 82.50 188 LEU A O 1
ATOM 1612 N N . PRO A 1 189 ? -21.832 31.029 -2.245 1.00 74.19 189 PRO A N 1
ATOM 1613 C CA . PRO A 1 189 ? -22.912 30.725 -1.323 1.00 74.19 189 PRO A CA 1
ATOM 1614 C C . PRO A 1 189 ? -22.314 30.277 0.019 1.00 74.19 189 PRO A C 1
ATOM 1616 O O . PRO A 1 189 ? -21.364 29.482 0.040 1.00 74.19 189 PRO A O 1
ATOM 1619 N N . PRO A 1 190 ? -22.826 30.784 1.158 1.00 73.19 190 PRO A N 1
ATOM 1620 C CA . PRO A 1 190 ? -22.414 30.271 2.453 1.00 73.19 190 PRO A CA 1
ATOM 1621 C C . PRO A 1 190 ? -22.682 28.769 2.473 1.00 73.19 190 PRO A C 1
ATOM 1623 O O . PRO A 1 190 ? -23.612 28.285 1.829 1.00 73.19 190 PRO A O 1
ATOM 1626 N N . ARG A 1 191 ? -21.855 28.017 3.202 1.00 64.44 191 ARG A N 1
ATOM 1627 C CA . ARG A 1 191 ? -22.016 26.568 3.318 1.00 64.44 191 ARG A CA 1
ATOM 1628 C C . ARG A 1 191 ? -23.397 26.263 3.911 1.00 64.44 191 ARG A C 1
ATOM 1630 O O . ARG A 1 191 ? -23.559 26.271 5.130 1.00 64.44 191 ARG A O 1
ATOM 1637 N N . ASN A 1 192 ? -24.371 25.992 3.045 1.00 61.81 192 ASN A N 1
ATOM 1638 C CA . ASN A 1 192 ? -25.675 25.472 3.414 1.00 61.81 192 ASN A CA 1
ATOM 1639 C C . ASN A 1 192 ? -25.439 24.050 3.904 1.00 61.81 192 ASN A C 1
ATOM 1641 O O . ASN A 1 192 ? -25.362 23.098 3.131 1.00 61.81 192 ASN A O 1
ATOM 1645 N N . ILE A 1 193 ? -25.245 23.908 5.213 1.00 66.81 193 ILE A N 1
ATOM 1646 C CA . ILE A 1 193 ? -25.407 22.613 5.853 1.00 66.81 193 ILE A CA 1
ATOM 1647 C C . ILE A 1 193 ? -26.904 22.354 5.756 1.00 66.81 193 ILE A C 1
ATOM 1649 O O . ILE A 1 193 ? -27.666 22.909 6.546 1.00 66.81 193 ILE A O 1
ATOM 1653 N N . HIS A 1 194 ? -27.322 21.599 4.739 1.00 62.59 194 HIS A N 1
ATOM 1654 C CA . HIS A 1 194 ? -28.682 21.087 4.669 1.00 62.59 194 HIS A CA 1
ATOM 1655 C C . HIS A 1 194 ? -28.959 20.416 6.011 1.00 62.59 194 HIS A C 1
ATOM 1657 O O . HIS A 1 194 ? -28.305 19.434 6.373 1.00 62.59 194 HIS A O 1
ATOM 1663 N N . ARG A 1 195 ? -29.838 21.030 6.806 1.00 70.25 195 ARG A N 1
ATOM 1664 C CA . ARG A 1 195 ? -30.282 20.448 8.064 1.00 70.25 195 ARG A CA 1
ATOM 1665 C C . ARG A 1 195 ? -31.176 19.285 7.682 1.00 70.25 195 ARG A C 1
ATOM 1667 O O . ARG A 1 195 ? -32.352 19.482 7.426 1.00 70.25 195 ARG A O 1
ATOM 1674 N N . VAL A 1 196 ? -30.580 18.105 7.590 1.00 76.69 196 VAL A N 1
ATOM 1675 C CA . VAL A 1 196 ? -31.328 16.861 7.479 1.00 76.69 196 VAL A CA 1
ATOM 1676 C C . VAL A 1 196 ? -31.805 16.542 8.887 1.00 76.69 196 VAL A C 1
ATOM 1678 O O . VAL A 1 196 ? -30.987 16.366 9.798 1.00 76.69 196 VAL A O 1
ATOM 1681 N N . TYR A 1 197 ? -33.117 16.561 9.097 1.00 83.75 197 TYR A N 1
ATOM 1682 C CA . TYR A 1 197 ? -33.680 16.294 10.417 1.00 83.75 197 TYR A CA 1
ATOM 1683 C C . TYR A 1 197 ? -33.388 14.844 10.838 1.00 83.75 197 TYR A C 1
ATOM 1685 O O . TYR A 1 197 ? -33.101 13.978 10.013 1.00 83.75 197 TYR A O 1
ATOM 1693 N N . ALA A 1 198 ? -33.419 14.548 12.142 1.00 79.12 198 ALA A N 1
ATOM 1694 C CA . ALA A 1 198 ? -33.030 13.225 12.646 1.00 79.12 198 ALA A CA 1
ATOM 1695 C C . ALA A 1 198 ? -33.889 12.079 12.067 1.00 79.12 198 ALA A C 1
ATOM 1697 O O . ALA A 1 198 ? -33.385 10.978 11.857 1.00 79.12 198 ALA A O 1
ATOM 1698 N N . ASN A 1 199 ? -35.168 12.338 11.789 1.00 85.38 199 ASN A N 1
ATOM 1699 C CA . ASN A 1 199 ? -36.077 11.420 11.101 1.00 85.38 199 ASN A CA 1
ATOM 1700 C C . ASN A 1 199 ? -35.656 11.183 9.643 1.00 85.38 199 ASN A C 1
ATOM 1702 O O . ASN A 1 199 ? -35.562 10.033 9.232 1.00 85.38 199 ASN A O 1
ATOM 1706 N N . GLU A 1 200 ? -35.333 12.236 8.893 1.00 80.75 200 GLU A N 1
ATOM 1707 C CA . GLU A 1 200 ? -34.843 12.136 7.514 1.00 80.75 200 GLU A CA 1
ATOM 1708 C C . GLU A 1 200 ? -33.480 11.443 7.449 1.00 80.75 200 GLU A C 1
ATOM 1710 O O . GLU A 1 200 ? -33.248 10.625 6.571 1.00 80.75 200 GLU A O 1
ATOM 1715 N N . MET A 1 201 ? -32.586 11.700 8.408 1.00 82.44 201 MET A N 1
ATOM 1716 C CA . MET A 1 201 ? -31.312 10.986 8.535 1.00 82.44 201 MET A CA 1
ATOM 1717 C C . MET A 1 201 ? -31.542 9.489 8.735 1.00 82.44 201 MET A C 1
ATOM 1719 O O . MET A 1 201 ? -30.907 8.686 8.056 1.00 82.44 201 MET A O 1
ATOM 1723 N N . ARG A 1 202 ? -32.459 9.102 9.633 1.00 88.25 202 ARG A N 1
ATOM 1724 C CA . ARG A 1 202 ? -32.812 7.689 9.844 1.00 88.25 202 ARG A CA 1
ATOM 1725 C C . ARG A 1 202 ? -33.432 7.086 8.589 1.00 88.25 202 ARG A C 1
ATOM 1727 O O . ARG A 1 202 ? -32.950 6.053 8.152 1.00 88.25 202 ARG A O 1
ATOM 1734 N N . ALA A 1 203 ? -34.400 7.760 7.972 1.00 87.62 203 ALA A N 1
ATOM 1735 C CA . ALA A 1 203 ? -35.036 7.309 6.736 1.00 87.62 203 ALA A CA 1
ATOM 1736 C C . ALA A 1 203 ? -34.023 7.146 5.592 1.00 87.62 203 ALA A C 1
ATOM 1738 O O . ALA A 1 203 ? -34.019 6.123 4.922 1.00 87.62 203 ALA A O 1
ATOM 1739 N N . ASN A 1 204 ? -33.104 8.098 5.423 1.00 84.12 204 ASN A N 1
ATOM 1740 C CA . ASN A 1 204 ? -32.036 8.027 4.427 1.00 84.12 204 ASN A CA 1
ATOM 1741 C C . ASN A 1 204 ? -31.040 6.908 4.733 1.00 84.12 204 ASN A C 1
ATOM 1743 O O . ASN A 1 204 ? -30.553 6.267 3.810 1.00 84.12 204 ASN A O 1
ATOM 1747 N N . THR A 1 205 ? -30.734 6.666 6.011 1.00 84.81 205 THR A N 1
ATOM 1748 C CA . THR A 1 205 ? -29.848 5.566 6.419 1.00 84.81 205 THR A CA 1
ATOM 1749 C C . THR A 1 205 ? -30.512 4.225 6.126 1.00 84.81 205 THR A C 1
ATOM 1751 O O . THR A 1 205 ? -29.903 3.384 5.477 1.00 84.81 205 THR A O 1
ATOM 1754 N N . THR A 1 206 ? -31.783 4.061 6.497 1.00 90.81 206 THR A N 1
ATOM 1755 C CA . THR A 1 206 ? -32.573 2.865 6.188 1.00 90.81 206 THR A CA 1
ATOM 1756 C C . THR A 1 206 ? -32.695 2.652 4.679 1.00 90.81 206 THR A C 1
ATOM 1758 O O . THR A 1 206 ? -32.380 1.571 4.195 1.00 90.81 206 THR A O 1
ATOM 1761 N N . ALA A 1 207 ? -33.041 3.690 3.913 1.00 87.38 207 ALA A N 1
ATOM 1762 C CA . ALA A 1 207 ? -33.127 3.619 2.456 1.00 87.38 207 ALA A CA 1
ATOM 1763 C C . ALA A 1 207 ? -31.771 3.300 1.807 1.00 87.38 207 ALA A C 1
ATOM 1765 O O . ALA A 1 207 ? -31.709 2.561 0.825 1.00 87.38 207 ALA A O 1
ATOM 1766 N N . ALA A 1 208 ? -30.668 3.826 2.348 1.00 85.62 208 ALA A N 1
ATOM 1767 C CA . ALA A 1 208 ? -29.325 3.499 1.884 1.00 85.62 208 ALA A CA 1
ATOM 1768 C C . ALA A 1 208 ? -28.974 2.038 2.182 1.00 85.62 208 ALA A C 1
ATOM 1770 O O . ALA A 1 208 ? -28.492 1.341 1.291 1.00 85.62 208 ALA A O 1
ATOM 1771 N N . ASP A 1 209 ? -29.242 1.557 3.393 1.00 87.19 209 ASP A N 1
ATOM 1772 C CA . ASP A 1 209 ? -28.988 0.170 3.779 1.00 87.19 209 ASP A CA 1
ATOM 1773 C C . ASP A 1 209 ? -29.813 -0.802 2.926 1.00 87.19 209 ASP A C 1
ATOM 1775 O O . ASP A 1 209 ? -29.256 -1.752 2.375 1.00 87.19 209 ASP A O 1
ATOM 1779 N N . GLU A 1 210 ? -31.100 -0.522 2.708 1.00 89.88 210 GLU A N 1
ATOM 1780 C CA . GLU A 1 210 ? -31.959 -1.269 1.780 1.00 89.88 210 GLU A CA 1
ATOM 1781 C C . GLU A 1 210 ? -31.401 -1.232 0.353 1.00 89.88 210 GLU A C 1
ATOM 1783 O O . GLU A 1 210 ? -31.287 -2.265 -0.320 1.00 89.88 210 GLU A O 1
ATOM 1788 N N . PHE A 1 211 ? -30.964 -0.054 -0.101 1.00 88.94 211 PHE A N 1
ATOM 1789 C CA . PHE A 1 211 ? -30.353 0.104 -1.410 1.00 88.94 211 PHE A CA 1
ATOM 1790 C C . PHE A 1 211 ? -29.062 -0.717 -1.538 1.00 88.94 211 PHE A C 1
ATOM 1792 O O . PHE A 1 211 ? -28.846 -1.328 -2.584 1.00 88.94 211 PHE A O 1
ATOM 1799 N N . PHE A 1 212 ? -28.187 -0.766 -0.535 1.00 85.06 212 PHE A N 1
ATOM 1800 C CA . PHE A 1 212 ? -26.919 -1.498 -0.628 1.00 85.06 212 PHE A CA 1
ATOM 1801 C C . PHE A 1 212 ? -27.062 -3.000 -0.352 1.00 85.06 212 PHE A C 1
ATOM 1803 O O . PHE A 1 212 ? -26.303 -3.788 -0.921 1.00 85.06 212 PHE A O 1
ATOM 1810 N N . ALA A 1 213 ? -28.043 -3.411 0.453 1.00 87.94 213 ALA A N 1
ATOM 1811 C CA . ALA A 1 213 ? -28.336 -4.814 0.733 1.00 87.94 213 ALA A CA 1
ATOM 1812 C C . ALA A 1 213 ? -29.037 -5.524 -0.442 1.00 87.94 213 ALA A C 1
ATOM 1814 O O . ALA A 1 213 ? -28.863 -6.734 -0.625 1.00 87.94 213 ALA A O 1
ATOM 1815 N N . ALA A 1 214 ? -29.790 -4.791 -1.271 1.00 90.44 214 ALA A N 1
ATOM 1816 C CA . ALA A 1 214 ? -30.507 -5.353 -2.41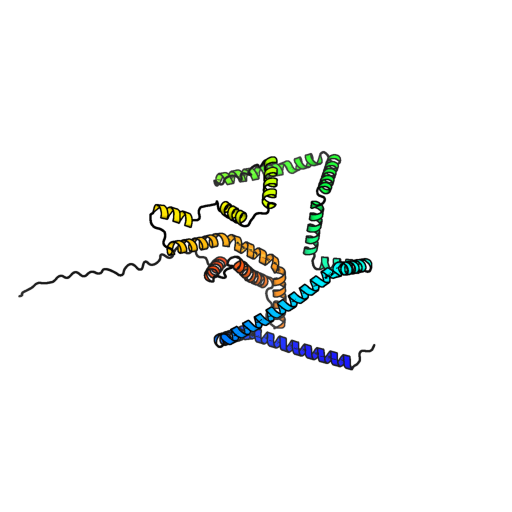3 1.00 90.44 214 ALA A CA 1
ATOM 1817 C C . ALA A 1 214 ? -29.564 -6.004 -3.449 1.00 90.44 214 ALA A C 1
ATOM 1819 O O . ALA A 1 214 ? -28.720 -5.353 -4.081 1.00 90.44 214 ALA A O 1
ATOM 1820 N N . ARG A 1 215 ? -29.744 -7.310 -3.700 1.00 89.19 215 ARG A N 1
ATOM 1821 C CA . ARG A 1 215 ? -29.037 -8.026 -4.775 1.00 89.19 215 ARG A CA 1
ATOM 1822 C C . ARG A 1 215 ? -29.629 -7.670 -6.136 1.00 89.19 215 ARG A C 1
ATOM 1824 O O . ARG A 1 215 ? -30.631 -8.235 -6.556 1.00 89.19 215 ARG A O 1
ATOM 1831 N N . ARG A 1 216 ? -28.961 -6.761 -6.846 1.00 91.00 216 ARG A N 1
ATOM 1832 C CA . ARG A 1 216 ? -29.375 -6.319 -8.185 1.00 91.00 216 ARG A CA 1
ATOM 1833 C C . ARG A 1 216 ? -28.882 -7.220 -9.307 1.00 91.00 216 ARG A C 1
ATOM 1835 O O . ARG A 1 216 ? -27.724 -7.661 -9.304 1.00 91.00 216 ARG A O 1
ATOM 1842 N N . THR A 1 217 ? -29.738 -7.402 -10.307 1.00 91.56 217 THR A N 1
ATOM 1843 C CA . THR A 1 217 ? -29.396 -8.063 -11.570 1.00 91.56 217 THR A CA 1
ATOM 1844 C C . THR A 1 217 ? -28.409 -7.216 -12.382 1.00 91.56 217 THR A C 1
ATOM 1846 O O . THR A 1 217 ? -28.193 -6.031 -12.115 1.00 91.56 217 THR A O 1
ATOM 1849 N N . ALA A 1 218 ? -27.766 -7.818 -13.386 1.00 84.88 218 ALA A N 1
ATOM 1850 C CA . ALA A 1 218 ? -26.835 -7.098 -14.257 1.00 84.88 218 ALA A CA 1
ATOM 1851 C C . ALA A 1 218 ? -27.512 -5.937 -15.011 1.00 84.88 218 ALA A C 1
ATOM 1853 O O . ALA A 1 218 ? -26.880 -4.905 -15.223 1.00 84.88 218 ALA A O 1
ATOM 1854 N N . GLN A 1 219 ? -28.791 -6.090 -15.363 1.00 87.19 219 GLN A N 1
ATOM 1855 C CA . GLN A 1 219 ? -29.571 -5.066 -16.053 1.00 87.19 219 GLN A CA 1
ATOM 1856 C C . GLN A 1 219 ? -29.860 -3.868 -15.138 1.00 87.19 219 GLN A C 1
ATOM 1858 O O . GLN A 1 219 ? -29.479 -2.754 -15.471 1.00 87.19 219 GLN A O 1
ATOM 1863 N N . GLN A 1 220 ? -30.349 -4.107 -13.918 1.00 86.69 220 GLN A N 1
ATOM 1864 C CA . GLN A 1 220 ? -30.581 -3.052 -12.919 1.00 86.69 220 GLN A CA 1
ATOM 1865 C C . GLN A 1 220 ? -29.307 -2.264 -12.577 1.00 86.69 220 GLN A C 1
ATOM 1867 O O . GLN A 1 220 ? -29.350 -1.065 -12.323 1.00 86.69 220 GLN A O 1
ATOM 1872 N N . LYS A 1 221 ? -28.142 -2.924 -12.584 1.00 85.88 221 LYS A N 1
ATOM 1873 C CA . LYS A 1 221 ? -26.850 -2.241 -12.412 1.00 85.88 221 LYS A CA 1
ATOM 1874 C C . LYS A 1 221 ? -26.518 -1.314 -13.584 1.00 85.88 221 LYS A C 1
ATOM 1876 O O . LYS A 1 221 ? -25.934 -0.260 -13.353 1.00 85.88 221 LYS A O 1
ATOM 1881 N N . ARG A 1 222 ? -26.861 -1.699 -14.818 1.00 80.94 222 ARG A N 1
ATOM 1882 C CA . ARG A 1 222 ? -26.679 -0.857 -16.013 1.00 80.94 222 ARG A CA 1
ATOM 1883 C C . ARG A 1 222 ? -27.642 0.323 -16.008 1.00 80.94 222 ARG A C 1
ATOM 1885 O O . ARG A 1 222 ? -27.220 1.427 -16.328 1.00 80.94 222 ARG A O 1
ATOM 1892 N N . ASP A 1 223 ? -28.887 0.107 -15.603 1.00 82.94 223 ASP A N 1
ATOM 1893 C CA . ASP A 1 223 ? -29.894 1.167 -15.544 1.00 82.94 223 ASP A CA 1
ATOM 1894 C C . ASP A 1 223 ? -29.533 2.209 -14.473 1.00 82.94 223 ASP A C 1
ATOM 1896 O O . ASP A 1 223 ? -29.459 3.392 -14.784 1.00 82.94 223 ASP A O 1
ATOM 1900 N N . LEU A 1 224 ? -29.098 1.782 -13.280 1.00 84.06 224 LEU A N 1
ATOM 1901 C CA . LEU A 1 224 ? -28.543 2.693 -12.266 1.00 84.06 224 LEU A CA 1
ATOM 1902 C C . LEU A 1 224 ? -27.302 3.458 -12.749 1.00 84.06 224 LEU A C 1
ATOM 1904 O O . LEU A 1 224 ? -27.079 4.599 -12.352 1.00 84.06 224 LEU A O 1
ATOM 1908 N N . GLN A 1 225 ? -26.458 2.845 -13.587 1.00 76.69 225 GLN A N 1
ATOM 1909 C CA . GLN A 1 225 ? -25.320 3.546 -14.190 1.00 76.69 225 GLN A CA 1
ATOM 1910 C C . GLN A 1 225 ? -25.766 4.612 -15.195 1.00 76.69 225 GLN A C 1
ATOM 1912 O O . GLN A 1 225 ? -25.147 5.672 -15.235 1.00 76.69 225 GLN A O 1
ATOM 1917 N N . ARG A 1 226 ? -26.836 4.354 -15.958 1.00 71.88 226 ARG A N 1
ATOM 1918 C CA . ARG A 1 226 ? -27.442 5.318 -16.889 1.00 71.88 226 ARG A CA 1
ATOM 1919 C C . ARG A 1 226 ? -28.120 6.472 -16.148 1.00 71.88 226 ARG A C 1
ATOM 1921 O O . ARG A 1 226 ? -27.932 7.624 -16.526 1.00 71.88 226 ARG A O 1
ATOM 1928 N N . GLU A 1 227 ? -28.831 6.189 -15.060 1.00 73.25 227 GLU A N 1
ATOM 1929 C CA . GLU A 1 227 ? -29.427 7.221 -14.199 1.00 73.25 227 GLU A CA 1
ATOM 1930 C C . GLU A 1 227 ? -28.354 8.084 -13.521 1.00 73.25 227 GLU A C 1
ATOM 1932 O O . GLU A 1 227 ? -28.473 9.307 -13.457 1.00 73.25 227 GLU A O 1
ATOM 1937 N N . LYS A 1 228 ? -27.245 7.476 -13.077 1.00 63.97 228 LYS A N 1
ATOM 1938 C CA . LYS A 1 228 ? -26.134 8.203 -12.442 1.00 63.97 228 LYS A CA 1
ATOM 1939 C C . LYS A 1 228 ? -25.401 9.153 -13.397 1.00 63.97 228 LYS A C 1
ATOM 1941 O O . LYS A 1 228 ? -24.752 10.089 -12.938 1.00 63.97 228 LYS A O 1
ATOM 1946 N N . THR A 1 229 ? -25.511 8.944 -14.707 1.00 51.94 229 THR A N 1
ATOM 1947 C CA . THR A 1 229 ? -24.996 9.859 -15.738 1.00 51.94 229 THR A CA 1
ATOM 1948 C C . THR A 1 229 ? -25.901 11.064 -16.019 1.00 51.94 229 THR A C 1
ATOM 1950 O O . THR A 1 229 ? -25.706 11.748 -17.017 1.00 51.94 229 THR A O 1
ATOM 1953 N N . PHE A 1 230 ? -26.837 11.404 -15.128 1.00 49.81 230 PHE A N 1
ATOM 1954 C CA . PHE A 1 230 ? -27.527 12.695 -15.166 1.00 49.81 230 PHE A CA 1
ATOM 1955 C C . PHE A 1 230 ? -26.688 13.802 -14.499 1.00 49.81 230 PHE A C 1
ATOM 1957 O O . PHE A 1 230 ? -27.041 14.319 -13.446 1.00 49.81 230 PHE A O 1
ATOM 1964 N N . VAL A 1 231 ? -25.554 14.168 -15.106 1.00 49.97 231 VAL A N 1
ATOM 1965 C CA . VAL A 1 231 ? -24.921 15.488 -14.928 1.00 49.97 231 VAL A CA 1
ATOM 1966 C C . VAL A 1 231 ? -24.277 15.866 -16.262 1.00 49.97 231 VAL A C 1
ATOM 1968 O O . VAL A 1 231 ? -23.220 15.351 -16.611 1.00 49.97 231 VAL A O 1
ATOM 1971 N N . MET A 1 232 ? -24.938 16.791 -16.962 1.00 48.06 232 MET A N 1
ATOM 1972 C CA . MET A 1 232 ? -24.618 17.352 -18.282 1.00 48.06 232 MET A CA 1
ATOM 1973 C C . MET A 1 232 ? -24.754 16.372 -19.464 1.00 48.06 232 MET A C 1
ATOM 1975 O O . MET A 1 232 ? -24.103 15.328 -19.465 1.00 48.06 232 MET A O 1
ATOM 1979 N N . PRO A 1 233 ? -25.538 16.714 -20.513 1.00 55.97 233 PRO A N 1
ATOM 1980 C CA . PRO A 1 233 ? -25.444 15.992 -21.775 1.00 55.97 233 PRO A CA 1
ATOM 1981 C C . PRO A 1 233 ? -23.985 16.033 -22.220 1.00 55.97 233 PRO A C 1
ATOM 1983 O O . PRO A 1 233 ? -23.342 17.090 -22.203 1.00 55.97 233 PRO A O 1
ATOM 1986 N N . SER A 1 234 ? -23.444 14.876 -22.587 1.00 59.16 234 SER A N 1
ATOM 1987 C CA . SER A 1 234 ? -22.094 14.820 -23.132 1.00 59.16 234 SER A CA 1
ATOM 1988 C C . SER A 1 234 ? -22.011 15.798 -24.309 1.00 59.16 234 SER A C 1
ATOM 1990 O O . SER A 1 234 ? -22.964 15.960 -25.072 1.00 59.16 234 SER A O 1
ATOM 1992 N N . ARG A 1 235 ? -20.893 16.511 -24.484 1.00 56.97 235 ARG A N 1
ATOM 1993 C CA . ARG A 1 235 ? -20.774 17.502 -25.572 1.00 56.97 235 ARG A CA 1
ATOM 1994 C C . ARG A 1 235 ? -21.039 16.875 -26.952 1.00 56.97 235 ARG A C 1
ATOM 1996 O O . ARG A 1 235 ? -21.487 17.573 -27.851 1.00 56.97 235 ARG A O 1
ATOM 2003 N N . SER A 1 236 ? -20.853 15.562 -27.106 1.00 56.19 236 SER A N 1
ATOM 2004 C CA . SER A 1 236 ? -21.283 14.788 -28.277 1.00 56.19 236 SER A CA 1
ATOM 2005 C C . SER A 1 236 ? -22.808 14.690 -28.425 1.00 56.19 236 SER A C 1
ATOM 2007 O O . SER A 1 236 ? -23.298 14.801 -29.542 1.00 56.19 236 SER A O 1
ATOM 2009 N N . GLU A 1 237 ? -23.577 14.538 -27.348 1.00 64.25 237 GLU A N 1
ATOM 2010 C CA . GLU A 1 237 ? -25.046 14.639 -27.364 1.00 64.25 237 GLU A CA 1
ATOM 2011 C C . GLU A 1 237 ? -25.514 16.067 -27.661 1.00 64.25 237 GLU A C 1
ATOM 2013 O O . GLU A 1 237 ? -26.425 16.245 -28.465 1.00 64.25 237 GLU A O 1
ATOM 2018 N N . VAL A 1 238 ? -24.839 17.087 -27.118 1.00 67.50 238 VAL A N 1
ATOM 2019 C CA . VAL A 1 238 ? -25.095 18.499 -27.467 1.00 67.50 238 VAL A CA 1
ATOM 2020 C C . VAL A 1 238 ? -24.824 18.756 -28.953 1.00 67.50 238 VAL A C 1
ATOM 2022 O O . VAL A 1 238 ? -25.593 19.445 -29.620 1.00 67.50 238 VAL A O 1
ATOM 2025 N N . LEU A 1 239 ? -23.757 18.173 -29.505 1.00 60.72 239 LEU A N 1
ATOM 2026 C CA . LEU A 1 239 ? -23.438 18.275 -30.929 1.00 60.72 239 LEU A CA 1
ATOM 2027 C C . LEU A 1 239 ? -24.403 17.475 -31.808 1.00 60.72 239 LEU A C 1
ATOM 2029 O O . LEU A 1 239 ? -24.777 17.978 -32.862 1.00 60.72 239 LEU A O 1
ATOM 2033 N N . ARG A 1 240 ? -24.869 16.292 -31.383 1.00 62.81 240 ARG A N 1
ATOM 2034 C CA . ARG A 1 240 ? -25.931 15.548 -32.085 1.00 62.81 240 ARG A CA 1
ATOM 2035 C C . ARG A 1 240 ? -27.249 16.316 -32.085 1.00 62.81 240 ARG A C 1
ATOM 2037 O O . ARG A 1 240 ? -27.881 16.407 -33.130 1.00 62.81 240 ARG A O 1
ATOM 2044 N N . ALA A 1 241 ? -27.631 16.921 -30.961 1.00 64.56 241 ALA A N 1
ATOM 2045 C CA . ALA A 1 241 ? -28.808 17.784 -30.876 1.00 64.56 241 ALA A CA 1
ATOM 2046 C C . ALA A 1 241 ? -28.667 19.021 -31.784 1.00 64.56 241 ALA A C 1
ATOM 2048 O O . ALA A 1 241 ? -29.595 19.385 -32.502 1.00 64.56 241 ALA A O 1
ATOM 2049 N N . ARG A 1 242 ? -27.472 19.623 -31.837 1.00 60.00 242 ARG A N 1
ATOM 2050 C CA . ARG A 1 242 ? -27.161 20.745 -32.739 1.00 60.00 242 ARG A CA 1
ATOM 2051 C C . ARG A 1 242 ? -27.128 20.339 -34.219 1.00 60.00 242 ARG A C 1
ATOM 2053 O O . ARG A 1 242 ? -27.487 21.146 -35.069 1.00 60.00 242 ARG A O 1
ATOM 2060 N N . ALA A 1 243 ? -26.712 19.114 -34.530 1.00 57.25 243 ALA A N 1
ATOM 2061 C CA . ALA A 1 243 ? -26.715 18.554 -35.881 1.00 57.25 243 ALA A CA 1
ATOM 2062 C C . ALA A 1 243 ? -28.130 18.191 -36.352 1.00 57.25 243 ALA A C 1
ATOM 2064 O O . ALA A 1 243 ? -28.483 18.484 -37.492 1.00 57.25 243 ALA A O 1
ATOM 2065 N N . ALA A 1 244 ? -28.970 17.662 -35.455 1.00 64.31 244 ALA A N 1
ATOM 2066 C CA . ALA A 1 244 ? -30.397 17.464 -35.703 1.00 64.31 244 ALA A CA 1
ATOM 2067 C C . ALA A 1 244 ? -31.101 18.793 -36.043 1.00 64.31 244 ALA A C 1
ATOM 2069 O O . ALA A 1 244 ? -31.929 18.839 -36.946 1.00 64.31 244 ALA A O 1
ATOM 2070 N N . LEU A 1 245 ? -30.690 19.894 -35.402 1.00 64.81 245 LEU A N 1
ATOM 2071 C CA . LEU A 1 245 ? -31.133 21.256 -35.733 1.00 64.81 245 LEU A CA 1
ATOM 2072 C C . LEU A 1 245 ? -30.571 21.797 -37.065 1.00 64.81 245 LEU A C 1
ATOM 2074 O O . LEU A 1 245 ? -31.192 22.666 -37.669 1.00 64.81 245 LEU A O 1
ATOM 2078 N N . LYS A 1 246 ? -29.415 21.308 -37.538 1.00 60.00 246 LYS A N 1
ATOM 2079 C CA . LYS A 1 246 ? -28.734 21.787 -38.761 1.00 60.00 246 LYS A CA 1
ATOM 2080 C C . LYS A 1 246 ? -28.947 20.917 -40.013 1.00 60.00 246 LYS A C 1
ATOM 2082 O O . LYS A 1 246 ? -28.369 21.233 -41.045 1.00 60.00 246 LYS A O 1
ATOM 2087 N N . LYS A 1 247 ? -29.776 19.866 -39.954 1.00 57.47 247 LYS A N 1
ATOM 2088 C CA . LYS A 1 247 ? -30.097 18.941 -41.071 1.00 57.47 247 LYS A CA 1
ATOM 2089 C C . LYS A 1 247 ? -28.908 18.206 -41.726 1.00 57.47 247 LYS A C 1
ATOM 2091 O O . LYS A 1 247 ? -29.115 17.544 -42.737 1.00 57.47 247 LYS A O 1
ATOM 2096 N N . SER A 1 248 ? -27.713 18.225 -41.133 1.00 59.53 248 SER A N 1
ATOM 2097 C CA . SER A 1 248 ? -26.572 17.418 -41.592 1.00 59.53 248 SER A CA 1
ATOM 2098 C C . SER A 1 248 ? -25.916 16.709 -40.406 1.00 59.53 248 SER A C 1
ATOM 2100 O O . SER A 1 248 ? -25.581 17.381 -39.424 1.00 59.53 248 SER A O 1
ATOM 2102 N N . PRO A 1 249 ? -25.738 15.374 -40.447 1.00 63.00 249 PRO A N 1
ATOM 2103 C CA . PRO A 1 249 ? -25.024 14.657 -39.398 1.00 63.00 249 PRO A CA 1
ATOM 2104 C C . PRO A 1 249 ? -23.546 15.085 -39.381 1.00 63.00 249 PRO A C 1
ATOM 2106 O O . PRO A 1 249 ? -22.979 15.330 -40.447 1.00 63.00 249 PRO A O 1
ATOM 2109 N N . PRO A 1 250 ? -22.910 15.182 -38.198 1.00 67.12 250 PRO A N 1
ATOM 2110 C CA . PRO A 1 250 ? -21.482 15.452 -38.122 1.00 67.12 250 PRO A CA 1
ATOM 2111 C C . PRO A 1 250 ? -20.723 14.312 -38.800 1.00 67.12 250 PRO A C 1
ATOM 2113 O O . PRO A 1 250 ? -21.101 13.141 -38.684 1.00 67.12 250 PRO A O 1
ATOM 2116 N N . THR A 1 251 ? -19.650 14.652 -39.502 1.00 80.44 251 THR A N 1
ATOM 2117 C CA . THR A 1 251 ? -18.787 13.651 -40.139 1.00 80.44 251 THR A CA 1
ATOM 2118 C C . THR A 1 251 ? -18.093 12.793 -39.075 1.00 80.44 251 THR A C 1
ATOM 2120 O O . THR A 1 251 ? -17.879 13.233 -37.941 1.00 80.44 251 THR A O 1
ATOM 2123 N N . ALA A 1 252 ? -17.737 11.549 -39.414 1.00 77.06 252 ALA A N 1
ATOM 2124 C CA . ALA A 1 252 ? -17.058 10.641 -38.482 1.00 77.06 252 ALA A CA 1
ATOM 2125 C C . ALA A 1 252 ? -15.769 11.261 -37.901 1.00 77.06 252 ALA A C 1
ATOM 2127 O O . ALA A 1 252 ? -15.488 11.114 -36.710 1.00 77.06 252 ALA A O 1
ATOM 2128 N N . ASP A 1 253 ? -15.054 12.038 -38.716 1.00 78.00 253 ASP A N 1
ATOM 2129 C CA . ASP A 1 253 ? -13.830 12.736 -38.325 1.00 78.00 253 ASP A CA 1
ATOM 2130 C C . ASP A 1 253 ? -14.083 13.851 -37.303 1.00 78.00 253 ASP A C 1
ATOM 2132 O O . ASP A 1 253 ? -13.313 14.011 -36.357 1.00 78.00 253 ASP A O 1
ATOM 2136 N N . GLU A 1 254 ? -15.172 14.611 -37.440 1.00 74.69 254 GLU A N 1
ATOM 2137 C CA . GLU A 1 254 ? -15.554 15.638 -36.461 1.00 74.69 254 GLU A CA 1
ATOM 2138 C C . GLU A 1 254 ? -15.916 15.016 -35.111 1.00 74.69 254 GLU A C 1
ATOM 2140 O O . GLU A 1 254 ? -15.528 15.532 -34.059 1.00 74.69 254 GLU A O 1
ATOM 2145 N N . VAL A 1 255 ? -16.623 13.884 -35.131 1.00 75.88 255 VAL A N 1
ATOM 2146 C CA . VAL A 1 255 ? -16.975 13.150 -33.910 1.00 75.88 255 VAL A CA 1
ATOM 2147 C C . VAL A 1 255 ? -15.716 12.642 -33.203 1.00 75.88 255 VAL A C 1
ATOM 2149 O O . VAL A 1 255 ? -15.603 12.800 -31.984 1.00 75.88 255 VAL A O 1
ATOM 2152 N N . GLU A 1 256 ? -14.749 12.091 -33.939 1.00 76.94 256 GLU A N 1
ATOM 2153 C CA . GLU A 1 256 ? -13.508 11.564 -33.359 1.00 76.94 256 GLU A CA 1
ATOM 2154 C C . GLU A 1 256 ? -12.560 12.680 -32.879 1.00 76.94 256 GLU A C 1
ATOM 2156 O O . GLU A 1 256 ? -11.937 12.556 -31.819 1.00 76.94 256 GLU A O 1
ATOM 2161 N N . ARG A 1 257 ? -12.517 13.830 -33.567 1.00 75.38 257 ARG A N 1
ATOM 2162 C CA . ARG A 1 257 ? -11.807 15.035 -33.090 1.00 75.38 257 ARG A CA 1
ATOM 2163 C C . ARG A 1 257 ? -12.380 15.540 -31.771 1.00 75.38 257 ARG A C 1
ATOM 2165 O O . ARG A 1 257 ? -11.644 15.743 -30.811 1.00 75.38 257 ARG A O 1
ATOM 2172 N N . VAL A 1 258 ? -13.702 15.668 -31.668 1.00 73.62 258 VAL A N 1
ATOM 2173 C CA . VAL A 1 258 ? -14.329 16.119 -30.416 1.00 73.62 258 VAL A CA 1
ATOM 2174 C C . VAL A 1 258 ? -14.123 15.097 -29.300 1.00 73.62 258 VAL A C 1
ATOM 2176 O O . VAL A 1 258 ? -13.890 15.468 -28.148 1.00 73.62 258 VAL A O 1
ATOM 2179 N N . ARG A 1 259 ? -14.174 13.800 -29.620 1.00 73.44 259 ARG A N 1
ATOM 2180 C CA . ARG A 1 259 ? -13.897 12.732 -28.656 1.00 73.44 259 ARG A CA 1
ATOM 2181 C C . ARG A 1 259 ? -12.469 12.815 -28.118 1.00 73.44 259 ARG A C 1
ATOM 2183 O O . ARG A 1 259 ? -12.281 12.748 -26.904 1.00 73.44 259 ARG A O 1
ATOM 2190 N N . THR A 1 260 ? -11.480 12.985 -28.991 1.00 76.44 260 THR A N 1
ATOM 2191 C CA . THR A 1 260 ? -10.069 13.109 -28.597 1.00 76.44 260 THR A CA 1
ATOM 2192 C C . THR A 1 260 ? -9.809 14.388 -27.796 1.00 76.44 260 THR A C 1
ATOM 2194 O O . THR A 1 260 ? -9.101 14.334 -26.789 1.00 76.44 260 THR A O 1
ATOM 2197 N N . GLU A 1 261 ? -10.446 15.508 -28.146 1.00 76.62 261 GLU A N 1
ATOM 2198 C CA . GLU A 1 261 ? -10.393 16.753 -27.367 1.00 76.62 261 GLU A CA 1
ATOM 2199 C C . GLU A 1 261 ? -11.015 16.615 -25.973 1.00 76.62 261 GLU A C 1
ATOM 2201 O O . GLU A 1 261 ? -10.428 17.078 -24.997 1.00 76.62 261 GLU A O 1
ATOM 2206 N N . LEU A 1 262 ? -12.170 15.953 -25.852 1.00 73.75 262 LEU A N 1
ATOM 2207 C CA . LEU A 1 262 ? -12.829 15.710 -24.564 1.00 73.75 262 LEU A CA 1
ATOM 2208 C C . LEU A 1 262 ? -11.994 14.808 -23.658 1.00 73.75 262 LEU A C 1
ATOM 2210 O O . LEU A 1 262 ? -11.859 15.095 -22.469 1.00 73.75 262 LEU A O 1
ATOM 2214 N N . VAL A 1 263 ? -11.408 13.744 -24.213 1.00 75.38 263 VAL A N 1
ATOM 2215 C CA . VAL A 1 263 ? -10.485 12.876 -23.469 1.00 75.38 263 VAL A CA 1
ATOM 2216 C C . VAL A 1 263 ? -9.274 13.685 -23.010 1.00 75.38 263 VAL A C 1
ATOM 2218 O O . VAL A 1 263 ? -8.929 13.644 -21.833 1.00 75.38 263 VAL A O 1
ATOM 2221 N N . ALA A 1 264 ? -8.685 14.501 -23.888 1.00 76.00 264 ALA A N 1
ATOM 2222 C CA . ALA A 1 264 ? -7.559 15.356 -23.529 1.00 76.00 264 ALA A CA 1
ATOM 2223 C C . ALA A 1 264 ? -7.927 16.431 -22.487 1.00 76.00 264 ALA A C 1
ATOM 2225 O O . ALA A 1 264 ? -7.094 16.768 -21.648 1.00 76.00 264 ALA A O 1
ATOM 2226 N N . ALA A 1 265 ? -9.142 16.982 -22.519 1.00 74.50 265 ALA A N 1
ATOM 2227 C CA . ALA A 1 265 ? -9.627 17.948 -21.533 1.00 74.50 265 ALA A CA 1
ATOM 2228 C C . ALA A 1 265 ? -9.857 17.287 -20.166 1.00 74.50 265 ALA A C 1
ATOM 2230 O O . ALA A 1 265 ? -9.362 17.778 -19.154 1.00 74.50 265 ALA A O 1
ATOM 2231 N N . SER A 1 266 ? -10.509 16.122 -20.150 1.00 75.94 266 SER A N 1
ATOM 2232 C CA . SER A 1 266 ? -10.706 15.325 -18.938 1.00 75.94 266 SER A CA 1
ATOM 2233 C C . SER A 1 266 ? -9.372 14.890 -18.318 1.00 75.94 266 SER A C 1
ATOM 2235 O O . SER A 1 266 ? -9.193 14.991 -17.106 1.00 75.94 266 SER A O 1
ATOM 2237 N N . GLU A 1 267 ? -8.397 14.488 -19.140 1.00 78.75 267 GLU A N 1
ATOM 2238 C CA . GLU A 1 267 ? -7.023 14.204 -18.706 1.00 78.75 267 GLU A CA 1
ATOM 2239 C C . GLU A 1 267 ? -6.376 15.426 -18.028 1.00 78.75 267 GLU A C 1
ATOM 2241 O O . GLU A 1 267 ? -5.815 15.300 -16.937 1.00 78.75 267 GLU A O 1
ATOM 2246 N N . ARG A 1 268 ? -6.493 16.621 -18.628 1.00 79.12 268 ARG A N 1
ATOM 2247 C CA . ARG A 1 268 ? -5.937 17.874 -18.076 1.00 79.12 268 ARG A CA 1
ATOM 2248 C C . ARG A 1 268 ? -6.549 18.259 -16.733 1.00 79.12 268 ARG A C 1
ATOM 2250 O O . ARG A 1 268 ? -5.836 18.800 -15.894 1.00 79.12 268 ARG A O 1
ATOM 2257 N N . GLU A 1 269 ? -7.834 17.991 -16.525 1.00 81.69 269 GLU A N 1
ATOM 2258 C CA . GLU A 1 269 ? -8.513 18.264 -15.253 1.00 81.69 269 GLU A CA 1
ATOM 2259 C C . GLU A 1 269 ? -8.190 17.210 -14.185 1.00 81.69 269 GLU A C 1
ATOM 2261 O O . GLU A 1 269 ? -8.012 17.540 -13.011 1.00 81.69 269 GLU A O 1
ATOM 2266 N N . ALA A 1 270 ? -8.065 15.940 -14.578 1.00 84.31 270 ALA A N 1
ATOM 2267 C CA . ALA A 1 270 ? -7.851 14.837 -13.647 1.00 84.31 270 ALA A CA 1
ATOM 2268 C C . ALA A 1 270 ? -6.406 14.753 -13.126 1.00 84.31 270 ALA A C 1
ATOM 2270 O O . ALA A 1 270 ? -6.180 14.453 -11.948 1.00 84.31 270 ALA A O 1
ATOM 2271 N N . TRP A 1 271 ? -5.405 15.004 -13.977 1.00 91.31 271 TRP A N 1
ATOM 2272 C CA . TRP A 1 271 ? -3.994 14.807 -13.619 1.00 91.31 271 TRP A CA 1
ATOM 2273 C C . TRP A 1 271 ? -3.481 15.693 -12.472 1.00 91.31 271 TRP A C 1
ATOM 2275 O O . TRP A 1 271 ? -2.789 15.144 -11.610 1.00 91.31 271 TRP A O 1
ATOM 2285 N N . PRO A 1 272 ? -3.818 16.997 -12.373 1.00 90.06 272 PRO A N 1
ATOM 2286 C CA . PRO A 1 272 ? -3.383 17.850 -11.264 1.00 90.06 272 PRO A CA 1
ATOM 2287 C C . PRO A 1 272 ? -3.787 17.324 -9.886 1.00 90.06 272 PRO A C 1
ATOM 2289 O O . PRO A 1 272 ? -3.058 17.516 -8.914 1.00 90.06 272 PRO A O 1
ATOM 2292 N N . VAL A 1 273 ? -4.925 16.634 -9.798 1.00 88.69 273 VAL A N 1
ATOM 2293 C CA . VAL A 1 273 ? -5.434 16.071 -8.543 1.00 88.69 273 VAL A CA 1
ATOM 2294 C C . VAL A 1 273 ? -4.890 14.661 -8.321 1.00 88.69 273 VAL A C 1
ATOM 2296 O O . VAL A 1 273 ? -4.375 14.344 -7.244 1.00 88.69 273 VAL A O 1
ATOM 2299 N N . ALA A 1 274 ? -4.977 13.807 -9.341 1.00 89.75 274 ALA A N 1
ATOM 2300 C CA . ALA A 1 274 ? -4.693 12.386 -9.202 1.00 89.75 274 ALA A CA 1
ATOM 2301 C C . ALA A 1 274 ? -3.189 12.076 -9.134 1.00 89.75 274 ALA A C 1
ATOM 2303 O O . ALA A 1 274 ? -2.776 11.238 -8.328 1.00 89.75 274 ALA A O 1
ATOM 2304 N N . LEU A 1 275 ? -2.351 12.764 -9.922 1.00 92.88 275 LEU A N 1
ATOM 2305 C CA . LEU A 1 275 ? -0.913 12.487 -9.980 1.00 92.88 275 LEU A CA 1
ATOM 2306 C C . LEU A 1 275 ? -0.220 12.730 -8.624 1.00 92.88 275 LEU A C 1
ATOM 2308 O O . LEU A 1 275 ? 0.432 11.803 -8.134 1.00 92.88 275 LEU A O 1
ATOM 2312 N N . PRO A 1 276 ? -0.386 13.886 -7.944 1.00 92.75 276 PRO A N 1
ATOM 2313 C CA . PRO A 1 276 ? 0.234 14.097 -6.637 1.00 92.75 276 PRO A CA 1
ATOM 2314 C C . PRO A 1 276 ? -0.294 13.142 -5.566 1.00 92.75 276 PRO A C 1
ATOM 2316 O O . PRO A 1 276 ? 0.464 12.727 -4.692 1.00 92.75 276 PRO A O 1
ATOM 2319 N N . ALA A 1 277 ? -1.580 12.778 -5.617 1.00 91.94 277 ALA A N 1
ATOM 2320 C CA . ALA A 1 277 ? -2.179 11.849 -4.663 1.00 91.94 277 ALA A CA 1
ATOM 2321 C C . ALA A 1 277 ? -1.585 10.437 -4.794 1.00 91.94 277 ALA A C 1
ATOM 2323 O O . ALA A 1 277 ? -1.131 9.871 -3.798 1.00 91.94 277 ALA A O 1
ATOM 2324 N N . LEU A 1 278 ? -1.514 9.908 -6.020 1.00 93.19 278 LEU A N 1
ATOM 2325 C CA . LEU A 1 278 ? -0.920 8.600 -6.308 1.00 93.19 278 LEU A CA 1
ATOM 2326 C C . LEU A 1 278 ? 0.572 8.569 -5.973 1.00 93.19 278 LEU A C 1
ATOM 2328 O O . LEU A 1 278 ? 1.039 7.619 -5.344 1.00 93.19 278 LEU A O 1
ATOM 2332 N N . MET A 1 279 ? 1.310 9.625 -6.333 1.00 96.31 279 MET A N 1
ATOM 2333 C CA . MET A 1 279 ? 2.727 9.737 -5.992 1.00 96.31 279 MET A CA 1
ATOM 2334 C C . MET A 1 279 ? 2.935 9.770 -4.476 1.00 96.31 279 MET A C 1
ATOM 2336 O O . MET A 1 279 ? 3.749 9.003 -3.975 1.00 96.31 279 MET A O 1
ATOM 2340 N N . ARG A 1 280 ? 2.181 10.584 -3.723 1.00 95.06 280 ARG A N 1
ATOM 2341 C CA . ARG A 1 280 ? 2.287 10.624 -2.252 1.00 95.06 280 ARG A CA 1
ATOM 2342 C C . ARG A 1 280 ? 1.963 9.275 -1.613 1.00 95.06 280 ARG A C 1
ATOM 2344 O O . ARG A 1 280 ? 2.703 8.845 -0.733 1.00 95.06 280 ARG A O 1
ATOM 2351 N N . GLY A 1 281 ? 0.900 8.607 -2.066 1.00 92.50 281 GLY A N 1
ATOM 2352 C CA . GLY A 1 281 ? 0.524 7.277 -1.580 1.00 92.50 281 GLY A CA 1
ATOM 2353 C C . GLY A 1 281 ? 1.652 6.261 -1.768 1.00 92.50 281 GLY A C 1
ATOM 2354 O O . GLY A 1 281 ? 2.105 5.661 -0.794 1.00 92.50 281 GLY A O 1
ATOM 2355 N N . TYR A 1 282 ? 2.178 6.160 -2.993 1.00 96.31 282 TYR A N 1
ATOM 2356 C CA . TYR A 1 282 ? 3.304 5.277 -3.309 1.00 96.31 282 TYR A CA 1
ATOM 2357 C C . TYR A 1 282 ? 4.554 5.625 -2.494 1.00 96.31 282 TYR A C 1
ATOM 2359 O O . TYR A 1 282 ? 5.219 4.745 -1.946 1.00 96.31 282 TYR A O 1
ATOM 2367 N N . MET A 1 283 ? 4.883 6.917 -2.398 1.00 95.88 283 MET A N 1
ATOM 2368 C CA . MET A 1 283 ? 6.066 7.371 -1.676 1.00 95.88 283 MET A CA 1
ATOM 2369 C C . MET A 1 283 ? 5.994 7.007 -0.194 1.00 95.88 283 MET A C 1
ATOM 2371 O O . MET A 1 283 ? 6.992 6.549 0.350 1.00 95.88 283 MET A O 1
ATOM 2375 N N . ASN A 1 284 ? 4.835 7.160 0.447 1.00 94.94 284 ASN A N 1
ATOM 2376 C CA . ASN A 1 284 ? 4.658 6.817 1.857 1.00 94.94 284 ASN A CA 1
ATOM 2377 C C . ASN A 1 284 ? 4.778 5.308 2.102 1.00 94.94 284 ASN A C 1
ATOM 2379 O O . ASN A 1 284 ? 5.453 4.896 3.042 1.00 94.94 284 ASN A O 1
ATOM 2383 N N . GLU A 1 285 ? 4.173 4.489 1.240 1.00 96.31 285 GLU A N 1
ATOM 2384 C CA . GLU A 1 285 ? 4.204 3.029 1.371 1.00 96.31 285 GLU A CA 1
ATOM 2385 C C . GLU A 1 285 ? 5.606 2.448 1.130 1.00 96.31 285 GLU A C 1
ATOM 2387 O O . GLU A 1 285 ? 6.038 1.524 1.822 1.00 96.31 285 GLU A O 1
ATOM 2392 N N . HIS A 1 286 ? 6.350 3.001 0.168 1.00 96.00 286 HIS A N 1
ATOM 2393 C CA . HIS A 1 286 ? 7.620 2.425 -0.279 1.00 96.00 286 HIS A CA 1
ATOM 2394 C C . HIS A 1 286 ? 8.874 3.150 0.216 1.00 96.00 286 HIS A C 1
ATOM 2396 O O . HIS A 1 286 ? 9.980 2.710 -0.107 1.00 96.00 286 HIS A O 1
ATOM 2402 N N . ARG A 1 287 ? 8.742 4.203 1.036 1.00 96.44 287 ARG A N 1
ATOM 2403 C CA . ARG A 1 287 ? 9.886 4.961 1.574 1.00 96.44 287 ARG A CA 1
ATOM 2404 C C . ARG A 1 287 ? 10.905 4.070 2.273 1.00 96.44 287 ARG A C 1
ATOM 2406 O O . ARG A 1 287 ? 12.086 4.179 1.974 1.00 96.44 287 ARG A O 1
ATOM 2413 N N . GLY A 1 288 ? 10.454 3.181 3.161 1.00 94.75 288 GLY A N 1
ATOM 2414 C CA . GLY A 1 288 ? 11.345 2.294 3.917 1.00 94.75 288 GLY A CA 1
ATOM 2415 C C . GLY A 1 288 ? 12.112 1.319 3.021 1.00 94.75 288 GLY A C 1
ATOM 2416 O O . GLY A 1 288 ? 13.324 1.192 3.153 1.00 94.75 288 GLY A O 1
ATOM 2417 N N . ARG A 1 289 ? 11.425 0.697 2.051 1.00 97.88 289 ARG A N 1
ATOM 2418 C CA . ARG A 1 289 ? 12.053 -0.217 1.081 1.00 97.88 289 ARG A CA 1
ATOM 2419 C C . ARG A 1 289 ? 13.110 0.501 0.242 1.00 97.88 289 ARG A C 1
ATOM 2421 O O . ARG A 1 289 ? 14.231 0.021 0.148 1.00 97.88 289 ARG A O 1
ATOM 2428 N N . ILE A 1 290 ? 12.753 1.638 -0.358 1.00 97.62 290 ILE A N 1
ATOM 2429 C CA . ILE A 1 290 ? 13.655 2.370 -1.259 1.00 97.62 290 ILE A CA 1
ATOM 2430 C C . ILE A 1 290 ? 14.833 2.963 -0.483 1.00 97.62 290 ILE A C 1
ATOM 2432 O O . ILE A 1 290 ? 15.954 2.930 -0.974 1.00 97.62 290 ILE A O 1
ATOM 2436 N N . SER A 1 291 ? 14.597 3.454 0.735 1.00 97.25 291 SER A N 1
ATOM 2437 C CA . SER A 1 291 ? 15.652 3.899 1.647 1.00 97.25 291 SER A CA 1
ATOM 2438 C C . SER A 1 291 ? 16.668 2.783 1.898 1.00 97.25 291 SER A C 1
ATOM 2440 O O . SER A 1 291 ? 17.861 2.992 1.727 1.00 97.25 291 SER A O 1
ATOM 2442 N N . GLU A 1 292 ? 16.215 1.574 2.231 1.00 96.50 292 GLU A N 1
ATOM 2443 C CA . GLU A 1 292 ? 17.131 0.451 2.461 1.00 96.50 292 GLU A CA 1
ATOM 2444 C C . GLU A 1 292 ? 17.868 0.025 1.180 1.00 96.50 292 GLU A C 1
ATOM 2446 O O . GLU A 1 292 ? 19.062 -0.253 1.214 1.00 96.50 292 GLU A O 1
ATOM 2451 N N . GLU A 1 293 ? 17.208 0.039 0.020 1.00 97.44 293 GLU A N 1
ATOM 2452 C CA . GLU A 1 293 ? 17.875 -0.221 -1.265 1.00 97.44 293 GLU A CA 1
ATOM 2453 C C . GLU A 1 293 ? 18.971 0.811 -1.567 1.00 97.44 293 GLU A C 1
ATOM 2455 O O . GLU A 1 293 ? 20.056 0.445 -2.015 1.00 97.44 293 GLU A O 1
ATOM 2460 N N . VAL A 1 294 ? 18.722 2.096 -1.293 1.00 98.00 294 VAL A N 1
ATOM 2461 C CA . VAL A 1 294 ? 19.721 3.165 -1.455 1.00 98.00 294 VAL A CA 1
ATOM 2462 C C . VAL A 1 294 ? 20.879 2.980 -0.480 1.00 98.00 294 VAL A C 1
ATOM 2464 O O . VAL A 1 294 ? 22.030 3.147 -0.887 1.00 98.00 294 VAL A O 1
ATOM 2467 N N . ARG A 1 295 ? 20.606 2.580 0.768 1.00 97.94 295 ARG A N 1
ATOM 2468 C CA . ARG A 1 295 ? 21.636 2.229 1.754 1.00 97.94 295 ARG A CA 1
ATOM 2469 C C . ARG A 1 295 ? 22.535 1.111 1.243 1.00 97.94 295 ARG A C 1
ATOM 2471 O O . ARG A 1 295 ? 23.753 1.268 1.222 1.00 97.94 295 ARG A O 1
ATOM 2478 N N . MET A 1 296 ? 21.936 0.002 0.813 1.00 97.56 296 MET A N 1
ATOM 2479 C CA . MET A 1 296 ? 22.668 -1.172 0.336 1.00 97.56 296 MET A CA 1
ATOM 2480 C C . MET A 1 296 ? 23.481 -0.853 -0.921 1.00 97.56 296 MET A C 1
ATOM 2482 O O . MET A 1 296 ? 24.638 -1.258 -1.026 1.00 97.56 296 MET A O 1
ATOM 2486 N N . ASP A 1 297 ? 22.923 -0.062 -1.838 1.00 97.44 297 ASP A N 1
ATOM 2487 C CA . ASP A 1 297 ? 23.649 0.413 -3.015 1.00 97.44 297 ASP A CA 1
ATOM 2488 C C . ASP A 1 297 ? 24.794 1.368 -2.646 1.00 97.44 297 ASP A C 1
ATOM 2490 O O . ASP A 1 297 ? 25.830 1.364 -3.311 1.00 97.44 297 ASP A O 1
ATOM 2494 N N . SER A 1 298 ? 24.630 2.187 -1.603 1.00 96.69 298 SER A N 1
ATOM 2495 C CA . SER A 1 298 ? 25.676 3.087 -1.110 1.00 96.69 298 SER A CA 1
ATOM 2496 C C . SER A 1 298 ? 26.851 2.309 -0.520 1.00 96.69 298 SER A C 1
ATOM 2498 O O . SER A 1 298 ? 27.989 2.564 -0.905 1.00 96.69 298 SER A O 1
ATOM 2500 N N . ILE A 1 299 ? 26.578 1.295 0.309 1.00 96.06 299 ILE A N 1
ATOM 2501 C CA . ILE A 1 299 ? 27.600 0.365 0.819 1.00 96.06 299 ILE A CA 1
ATOM 2502 C C . ILE A 1 299 ? 28.296 -0.338 -0.353 1.00 96.06 299 ILE A C 1
ATOM 2504 O O . ILE A 1 299 ? 29.520 -0.413 -0.412 1.00 96.06 299 ILE A O 1
ATOM 2508 N N . GLY A 1 300 ? 27.526 -0.797 -1.346 1.00 95.62 300 GLY A N 1
ATOM 2509 C CA . GLY A 1 300 ? 28.081 -1.397 -2.559 1.00 95.62 300 GLY A CA 1
ATOM 2510 C C . GLY A 1 300 ? 29.004 -0.454 -3.342 1.00 95.62 300 GLY A C 1
ATOM 2511 O O . GLY A 1 300 ? 29.960 -0.915 -3.965 1.00 95.62 300 GLY A O 1
ATOM 2512 N N . ARG A 1 301 ? 28.758 0.864 -3.306 1.00 97.94 301 ARG A N 1
ATOM 2513 C CA . ARG A 1 301 ? 29.647 1.871 -3.908 1.00 97.94 301 ARG A CA 1
ATOM 2514 C C . ARG A 1 301 ? 30.926 2.060 -3.107 1.00 97.94 301 ARG A C 1
ATOM 2516 O O . ARG A 1 301 ? 31.981 2.104 -3.730 1.00 97.94 301 ARG A O 1
ATOM 2523 N N . GLU A 1 302 ? 30.838 2.119 -1.782 1.00 95.81 302 GLU A N 1
ATOM 2524 C CA . GLU A 1 302 ? 32.006 2.235 -0.898 1.00 95.81 302 GLU A CA 1
ATOM 2525 C C . GLU A 1 302 ? 32.946 1.039 -1.055 1.00 95.81 302 GLU A C 1
ATOM 2527 O O . GLU A 1 302 ? 34.139 1.222 -1.281 1.00 95.81 302 GLU A O 1
ATOM 2532 N N . VAL A 1 303 ? 32.401 -0.183 -1.064 1.00 93.62 303 VAL A N 1
ATOM 2533 C CA . VAL A 1 303 ? 33.175 -1.412 -1.318 1.00 93.62 303 VAL A CA 1
ATOM 2534 C C . VAL A 1 303 ? 33.855 -1.379 -2.693 1.00 93.62 303 VAL A C 1
ATOM 2536 O O . VAL A 1 303 ? 34.936 -1.933 -2.870 1.00 93.62 303 VAL A O 1
ATOM 2539 N N . ALA A 1 304 ? 33.250 -0.704 -3.672 1.00 91.44 304 ALA A N 1
ATOM 2540 C CA . ALA A 1 304 ? 33.814 -0.525 -5.007 1.00 91.44 304 ALA A CA 1
ATOM 2541 C C . ALA A 1 304 ? 34.745 0.701 -5.137 1.00 91.44 304 ALA A C 1
ATOM 2543 O O . ALA A 1 304 ? 35.074 1.079 -6.263 1.00 91.44 304 ALA A O 1
ATOM 2544 N N . GLY A 1 305 ? 35.113 1.364 -4.033 1.00 95.75 305 GLY A N 1
ATOM 2545 C CA . GLY A 1 305 ? 35.967 2.559 -4.031 1.00 95.75 305 GLY A CA 1
ATOM 2546 C C . GLY A 1 305 ? 35.315 3.810 -4.636 1.00 95.75 305 GLY A C 1
ATOM 2547 O O . GLY A 1 305 ? 36.002 4.767 -4.987 1.00 95.75 305 GLY A O 1
ATOM 2548 N N . LYS A 1 306 ? 33.988 3.823 -4.806 1.00 97.31 306 LYS A N 1
ATOM 2549 C CA . LYS A 1 306 ? 33.230 4.965 -5.338 1.00 97.31 306 LYS A CA 1
ATOM 2550 C C . LYS A 1 306 ? 32.626 5.768 -4.193 1.00 97.31 306 LYS A C 1
ATOM 2552 O O . LYS A 1 306 ? 32.208 5.207 -3.187 1.00 97.31 306 LYS A O 1
ATOM 2557 N N . LYS A 1 307 ? 32.463 7.082 -4.401 1.00 96.12 307 LYS A N 1
ATOM 2558 C CA . LYS A 1 307 ? 31.769 7.948 -3.436 1.00 96.12 307 LYS A CA 1
ATOM 2559 C C . LYS A 1 307 ? 30.362 7.387 -3.133 1.00 96.12 307 LYS A C 1
ATOM 2561 O O . LYS A 1 307 ? 29.641 7.097 -4.108 1.00 96.12 307 LYS A O 1
ATOM 2566 N N . PRO A 1 308 ? 29.980 7.228 -1.850 1.00 97.19 308 PRO A N 1
ATOM 2567 C CA . PRO A 1 308 ? 28.642 6.797 -1.454 1.00 97.19 308 PRO A CA 1
ATOM 2568 C C . PRO A 1 308 ? 27.568 7.755 -1.966 1.00 97.19 308 PRO A C 1
ATOM 2570 O O . PRO A 1 308 ? 27.848 8.898 -2.342 1.00 97.19 308 PRO A O 1
ATOM 2573 N N . TYR A 1 309 ? 26.325 7.281 -2.007 1.00 97.12 309 TYR A N 1
ATOM 2574 C CA . TYR A 1 309 ? 25.204 8.160 -2.320 1.00 97.12 309 TYR A CA 1
ATOM 2575 C C . TYR A 1 309 ? 24.911 9.084 -1.141 1.00 97.12 309 TYR A C 1
ATOM 2577 O O . TYR A 1 309 ? 24.972 8.669 0.014 1.00 97.12 309 TYR A O 1
ATOM 2585 N N . ASP A 1 310 ? 24.483 10.310 -1.441 1.00 97.56 310 ASP A N 1
ATOM 2586 C CA . ASP A 1 310 ? 23.695 11.063 -0.472 1.00 97.56 310 ASP A CA 1
ATOM 2587 C C . ASP A 1 310 ? 22.359 10.339 -0.302 1.00 97.56 310 ASP A C 1
ATOM 2589 O O . ASP A 1 310 ? 21.508 10.310 -1.200 1.00 97.56 310 ASP A O 1
ATOM 2593 N N . HIS A 1 311 ? 22.213 9.709 0.857 1.00 94.50 311 HIS A N 1
ATOM 2594 C CA . HIS A 1 311 ? 21.117 8.808 1.139 1.00 94.50 311 HIS A CA 1
ATOM 2595 C C . HIS A 1 311 ? 19.754 9.504 1.063 1.00 94.50 311 HIS A C 1
ATOM 2597 O O . HIS A 1 311 ? 18.802 8.947 0.511 1.00 94.50 311 HIS A O 1
ATOM 2603 N N . ALA A 1 312 ? 19.648 10.734 1.572 1.00 95.50 312 ALA A N 1
ATOM 2604 C CA . ALA A 1 312 ? 18.391 11.473 1.579 1.00 95.50 312 ALA A CA 1
ATOM 2605 C C . ALA A 1 312 ? 18.000 11.893 0.157 1.00 95.50 312 ALA A C 1
ATOM 2607 O O . ALA A 1 312 ? 16.859 11.679 -0.270 1.00 95.50 312 ALA A O 1
ATOM 2608 N N . VAL A 1 313 ? 18.960 12.431 -0.599 1.00 97.31 313 VAL A N 1
ATOM 2609 C CA . VAL A 1 313 ? 18.731 12.929 -1.961 1.00 97.31 313 VAL A CA 1
ATOM 2610 C C . VAL A 1 313 ? 18.399 11.787 -2.922 1.00 97.31 313 VAL A C 1
ATOM 2612 O O . VAL A 1 313 ? 17.411 11.861 -3.660 1.00 97.31 313 VAL A O 1
ATOM 2615 N N . GLU A 1 314 ? 19.174 10.701 -2.896 1.00 97.75 314 GLU A N 1
ATOM 2616 C CA . GLU A 1 314 ? 18.975 9.568 -3.803 1.00 97.75 314 GLU A CA 1
ATOM 2617 C C . GLU A 1 314 ? 17.683 8.801 -3.473 1.00 97.75 314 GLU A C 1
ATOM 2619 O O . GLU A 1 314 ? 16.951 8.412 -4.388 1.00 97.75 314 GLU A O 1
ATOM 2624 N N . THR A 1 315 ? 17.318 8.679 -2.190 1.00 97.06 315 THR A N 1
ATOM 2625 C CA . THR A 1 315 ? 16.027 8.097 -1.778 1.00 97.06 315 THR A CA 1
ATOM 2626 C C . THR A 1 315 ? 14.855 8.893 -2.342 1.00 97.06 315 THR A C 1
ATOM 2628 O O . THR A 1 315 ? 13.959 8.316 -2.962 1.00 97.06 315 THR A O 1
ATOM 2631 N N . VAL A 1 316 ? 14.866 10.225 -2.204 1.00 96.50 316 VAL A N 1
ATOM 2632 C CA . VAL A 1 316 ? 13.810 11.088 -2.763 1.00 96.50 316 VAL A CA 1
ATOM 2633 C C . VAL A 1 316 ? 13.766 10.988 -4.288 1.00 96.50 316 VAL A C 1
ATOM 2635 O O . VAL A 1 316 ? 12.680 10.905 -4.868 1.00 96.50 316 VAL A O 1
ATOM 2638 N N . ARG A 1 317 ? 14.924 10.957 -4.952 1.00 97.56 317 ARG A N 1
ATOM 2639 C CA . ARG A 1 317 ? 15.011 10.814 -6.410 1.00 97.56 317 ARG A CA 1
ATOM 2640 C C . ARG A 1 317 ? 14.381 9.505 -6.889 1.00 97.56 317 ARG A C 1
ATOM 2642 O O . ARG A 1 317 ? 13.5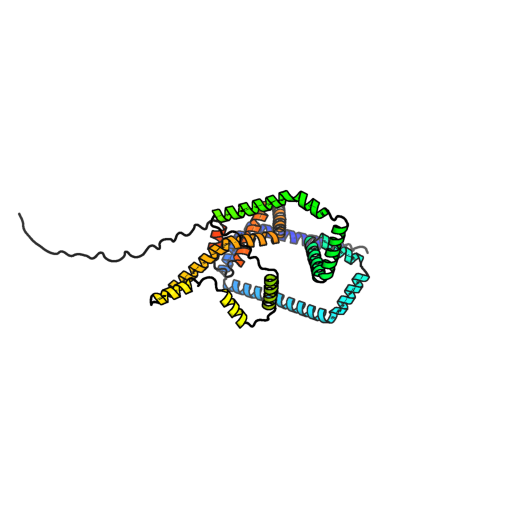40 9.536 -7.789 1.00 97.56 317 ARG A O 1
ATOM 2649 N N . ARG A 1 318 ? 14.745 8.368 -6.288 1.00 97.62 318 ARG A N 1
ATOM 2650 C CA . ARG A 1 318 ? 14.193 7.052 -6.654 1.00 97.62 318 ARG A CA 1
ATOM 2651 C C . ARG A 1 318 ? 12.705 6.949 -6.350 1.00 97.62 318 ARG A C 1
ATOM 2653 O O . ARG A 1 318 ? 11.952 6.487 -7.204 1.00 97.62 318 ARG A O 1
ATOM 2660 N N . LEU A 1 319 ? 12.271 7.473 -5.203 1.00 96.12 319 LEU A N 1
ATOM 2661 C CA . LEU A 1 319 ? 10.857 7.566 -4.835 1.00 96.12 319 LEU A CA 1
ATOM 2662 C C . LEU A 1 319 ? 10.038 8.342 -5.869 1.00 96.12 319 LEU A C 1
ATOM 2664 O O . LEU A 1 319 ? 8.971 7.880 -6.266 1.00 96.12 319 LEU A O 1
ATOM 2668 N N . LYS A 1 320 ? 10.539 9.487 -6.348 1.00 96.12 320 LYS A N 1
ATOM 2669 C CA . LYS A 1 320 ? 9.866 10.266 -7.398 1.00 96.12 320 LYS A CA 1
ATOM 2670 C C . LYS A 1 320 ? 9.779 9.492 -8.714 1.00 96.12 320 LYS A C 1
ATOM 2672 O O . LYS A 1 320 ? 8.721 9.483 -9.334 1.00 96.12 320 LYS A O 1
ATOM 2677 N N . ILE A 1 321 ? 10.859 8.827 -9.130 1.00 96.38 321 ILE A N 1
ATOM 2678 C CA . ILE A 1 321 ? 10.897 8.063 -10.389 1.00 96.38 321 ILE A CA 1
ATOM 2679 C C . ILE A 1 321 ? 9.946 6.864 -10.337 1.00 96.38 321 ILE A C 1
ATOM 2681 O O . ILE A 1 321 ? 9.165 6.654 -11.265 1.00 96.38 321 ILE A O 1
ATOM 2685 N N . GLU A 1 322 ? 10.009 6.060 -9.277 1.00 96.94 322 GLU A N 1
ATOM 2686 C CA . GLU A 1 322 ? 9.137 4.894 -9.130 1.00 96.94 322 GLU A CA 1
ATOM 2687 C C . GLU A 1 322 ? 7.682 5.290 -8.887 1.00 96.94 322 GLU A C 1
ATOM 2689 O O . GLU A 1 322 ? 6.792 4.737 -9.530 1.00 96.94 322 GLU A O 1
ATOM 2694 N N . GLY A 1 323 ? 7.444 6.295 -8.041 1.00 95.69 323 GLY A N 1
ATOM 2695 C CA . GLY A 1 323 ? 6.111 6.833 -7.793 1.00 95.69 323 GLY A CA 1
ATOM 2696 C C . GLY A 1 323 ? 5.471 7.397 -9.058 1.00 95.69 323 GLY A C 1
ATOM 2697 O O . GLY A 1 323 ? 4.290 7.161 -9.298 1.00 95.69 323 GLY A O 1
ATOM 2698 N N . PHE A 1 324 ? 6.251 8.062 -9.918 1.00 96.44 324 PHE A N 1
ATOM 2699 C CA . PHE A 1 324 ? 5.771 8.506 -11.225 1.00 96.44 324 PHE A CA 1
ATOM 2700 C C . PHE A 1 324 ? 5.437 7.326 -12.143 1.00 96.44 324 PHE A C 1
ATOM 2702 O O . PHE A 1 324 ? 4.376 7.328 -12.754 1.00 96.44 324 PHE A O 1
ATOM 2709 N N . LYS A 1 325 ? 6.290 6.295 -12.225 1.00 95.31 325 LYS A N 1
ATOM 2710 C CA . LYS A 1 325 ? 6.002 5.089 -13.029 1.00 95.31 325 LYS A CA 1
ATOM 2711 C C . LYS A 1 325 ? 4.724 4.390 -12.572 1.00 95.31 325 LYS A C 1
ATOM 2713 O O . LYS A 1 325 ? 3.922 3.984 -13.407 1.00 95.31 325 LYS A O 1
ATOM 2718 N N . TYR A 1 326 ? 4.536 4.271 -11.260 1.00 95.50 326 TYR A N 1
ATOM 2719 C CA . TYR A 1 326 ? 3.322 3.719 -10.672 1.00 95.50 326 TYR A CA 1
ATOM 2720 C C . TYR A 1 326 ? 2.097 4.566 -11.028 1.00 95.50 326 TYR A C 1
ATOM 2722 O O . TYR A 1 326 ? 1.117 4.038 -11.548 1.00 95.50 326 TYR A O 1
ATOM 2730 N N . ALA A 1 327 ? 2.166 5.883 -10.818 1.00 93.25 327 ALA A N 1
ATOM 2731 C CA . ALA A 1 327 ? 1.066 6.782 -11.141 1.00 93.25 327 ALA A CA 1
ATOM 2732 C C . ALA A 1 327 ? 0.746 6.785 -12.645 1.00 93.25 327 ALA A C 1
ATOM 2734 O O . ALA A 1 327 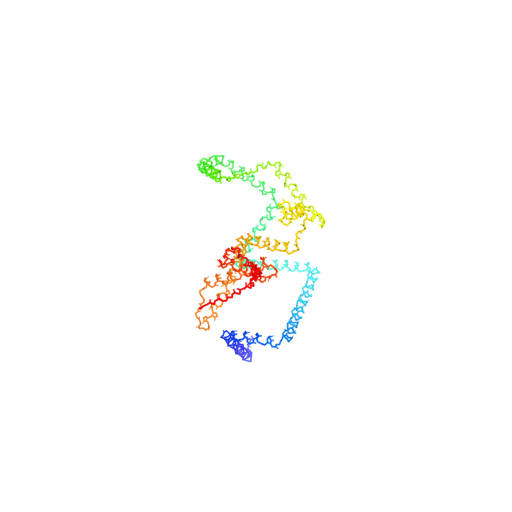? -0.421 6.735 -13.017 1.00 93.25 327 ALA A O 1
ATOM 2735 N N . ALA A 1 328 ? 1.758 6.761 -13.513 1.00 93.31 328 ALA A N 1
ATOM 2736 C CA . ALA A 1 328 ? 1.587 6.686 -14.961 1.00 93.31 328 ALA A CA 1
ATOM 2737 C C . ALA A 1 328 ? 0.886 5.392 -15.397 1.00 93.31 328 ALA A C 1
ATOM 2739 O O . ALA A 1 328 ? 0.002 5.444 -16.247 1.00 93.31 328 ALA A O 1
ATOM 2740 N N . ALA A 1 329 ? 1.213 4.252 -14.781 1.00 92.31 329 ALA A N 1
ATOM 2741 C CA . ALA A 1 329 ? 0.537 2.984 -15.056 1.00 92.31 329 ALA A CA 1
ATOM 2742 C C . ALA A 1 329 ? -0.949 2.989 -14.644 1.00 92.31 329 ALA A C 1
ATOM 2744 O O . ALA A 1 329 ? -1.749 2.279 -15.247 1.00 92.31 329 ALA A O 1
ATOM 2745 N N . GLN A 1 330 ? -1.321 3.784 -13.634 1.00 90.62 330 GLN A N 1
ATOM 2746 C CA . GLN A 1 330 ? -2.710 3.930 -13.178 1.00 90.62 330 GLN A CA 1
ATOM 2747 C C . GLN A 1 330 ? -3.493 4.960 -14.002 1.00 90.62 330 GLN A C 1
ATOM 2749 O O . GLN A 1 330 ? -4.662 4.748 -14.309 1.00 90.62 330 GLN A O 1
ATOM 2754 N N . LEU A 1 331 ? -2.857 6.079 -14.359 1.00 90.00 331 LEU A N 1
ATOM 2755 C CA . LEU A 1 331 ? -3.487 7.172 -15.104 1.00 90.00 331 LEU A CA 1
ATOM 2756 C C . LEU A 1 331 ? -3.577 6.894 -16.605 1.00 90.00 331 LEU A C 1
ATOM 2758 O O . LEU A 1 331 ? -4.467 7.420 -17.264 1.00 90.00 331 LEU A O 1
ATOM 2762 N N . VAL A 1 332 ? -2.681 6.061 -17.142 1.00 91.88 332 VAL A N 1
ATOM 2763 C CA . VAL A 1 332 ? -2.658 5.674 -18.559 1.00 91.88 332 VAL A CA 1
ATOM 2764 C C . VAL A 1 332 ? -2.565 4.145 -18.677 1.00 91.88 332 VAL A C 1
ATOM 2766 O O . VAL A 1 332 ? -1.526 3.615 -19.080 1.00 91.88 332 VAL A O 1
ATOM 2769 N N . PRO A 1 333 ? -3.634 3.394 -18.337 1.00 83.25 333 PRO A N 1
ATOM 2770 C CA . PRO A 1 333 ? -3.595 1.928 -18.330 1.00 83.25 333 PRO A CA 1
ATOM 2771 C C . PRO A 1 333 ? -3.347 1.317 -19.712 1.00 83.25 333 PRO A C 1
ATOM 2773 O O . PRO A 1 333 ? -2.791 0.227 -19.818 1.00 83.25 333 PRO A O 1
ATOM 2776 N N . SER A 1 334 ? -3.752 2.024 -20.774 1.00 86.25 334 SER A N 1
ATOM 2777 C CA . SER A 1 334 ? -3.525 1.620 -22.166 1.00 86.25 334 SER A CA 1
ATOM 2778 C C . SER A 1 334 ? -2.044 1.607 -22.547 1.00 86.25 334 SER A C 1
ATOM 2780 O O . SER A 1 334 ? -1.675 0.961 -23.523 1.00 86.25 334 SER A O 1
ATOM 2782 N N . GLY A 1 335 ? -1.198 2.327 -21.800 1.00 87.44 335 GLY A N 1
ATOM 2783 C CA . GLY A 1 335 ? 0.200 2.538 -22.158 1.00 87.44 335 GLY A CA 1
ATOM 2784 C C . GLY A 1 335 ? 0.382 3.346 -23.444 1.00 87.44 335 GLY A C 1
ATOM 2785 O O . GLY A 1 335 ? 1.451 3.255 -24.046 1.00 87.44 335 GLY A O 1
ATOM 2786 N N . ASP A 1 336 ? -0.634 4.108 -23.872 1.00 90.62 336 ASP A N 1
ATOM 2787 C CA . ASP A 1 336 ? -0.555 4.925 -25.085 1.00 90.62 336 ASP A CA 1
ATOM 2788 C C . ASP A 1 336 ? 0.641 5.899 -24.995 1.00 90.62 336 ASP A C 1
ATOM 2790 O O . ASP A 1 336 ? 0.683 6.748 -24.090 1.00 90.62 336 ASP A O 1
ATOM 2794 N N . PRO A 1 337 ? 1.633 5.795 -25.902 1.00 90.06 337 PRO A N 1
ATOM 2795 C CA . PRO A 1 337 ? 2.817 6.644 -25.878 1.00 90.06 337 PRO A CA 1
ATOM 2796 C C . PRO A 1 337 ? 2.487 8.135 -26.015 1.00 90.06 337 PRO A C 1
ATOM 2798 O O . PRO A 1 337 ? 3.209 8.959 -25.443 1.00 90.06 337 PRO A O 1
ATOM 2801 N N . ALA A 1 338 ? 1.406 8.505 -26.712 1.00 88.44 338 ALA A N 1
ATOM 2802 C CA . ALA A 1 338 ? 1.005 9.904 -26.854 1.00 88.44 338 ALA A CA 1
ATOM 2803 C C . ALA A 1 338 ? 0.516 10.482 -25.516 1.00 88.44 338 ALA A C 1
ATOM 2805 O O . ALA A 1 338 ? 1.006 11.526 -25.070 1.00 88.44 338 ALA A O 1
ATOM 2806 N N . THR A 1 339 ? -0.383 9.773 -24.830 1.00 87.94 339 THR A N 1
ATOM 2807 C CA . THR A 1 339 ? -0.872 10.160 -23.501 1.00 87.94 339 THR A CA 1
ATOM 2808 C C . THR A 1 339 ? 0.243 10.159 -22.453 1.00 87.94 339 THR A C 1
ATOM 2810 O O . THR A 1 339 ? 0.351 11.103 -21.669 1.00 87.94 339 THR A O 1
ATOM 2813 N N . LEU A 1 340 ? 1.146 9.171 -22.474 1.00 91.38 340 LEU A N 1
ATOM 2814 C CA . LEU A 1 340 ? 2.315 9.149 -21.585 1.00 91.38 340 LEU A CA 1
ATOM 2815 C C . LEU A 1 340 ? 3.240 10.350 -21.812 1.00 91.38 340 LEU A C 1
ATOM 2817 O O . LEU A 1 340 ? 3.705 10.955 -20.845 1.00 91.38 340 LEU A O 1
ATOM 2821 N N . LYS A 1 341 ? 3.487 10.739 -23.070 1.00 92.56 341 LYS A N 1
ATOM 2822 C CA . LYS A 1 341 ? 4.290 11.927 -23.395 1.00 92.56 341 LYS A CA 1
ATOM 2823 C C . LYS A 1 341 ? 3.644 13.201 -22.845 1.00 92.56 341 LYS A C 1
ATOM 2825 O O . LYS A 1 341 ? 4.352 14.029 -22.269 1.00 92.56 341 LYS A O 1
ATOM 2830 N N . ARG A 1 342 ? 2.315 13.336 -22.957 1.00 91.38 342 ARG A N 1
ATOM 2831 C CA . ARG A 1 342 ? 1.554 14.450 -22.360 1.00 91.38 342 ARG A CA 1
ATOM 2832 C C . ARG A 1 342 ? 1.662 14.458 -20.831 1.00 91.38 342 ARG A C 1
ATOM 2834 O O . ARG A 1 342 ? 1.942 15.509 -20.260 1.00 91.38 342 ARG A O 1
ATOM 2841 N N . LEU A 1 343 ? 1.531 13.303 -20.176 1.00 91.81 343 LEU A N 1
ATOM 2842 C CA . LEU A 1 343 ? 1.658 13.179 -18.718 1.00 91.81 343 LEU A CA 1
ATOM 2843 C C . LEU A 1 343 ? 3.074 13.526 -18.227 1.00 91.81 343 LEU A C 1
ATOM 2845 O O . LEU A 1 343 ? 3.229 14.199 -17.211 1.00 91.81 343 LEU A O 1
ATOM 2849 N N . ILE A 1 344 ? 4.116 13.110 -18.955 1.00 93.00 344 ILE A N 1
ATOM 2850 C CA . ILE A 1 344 ? 5.512 13.468 -18.652 1.00 93.00 344 ILE A CA 1
ATOM 2851 C C . ILE A 1 344 ? 5.736 14.975 -18.832 1.00 93.00 344 ILE A C 1
ATOM 2853 O O . ILE A 1 344 ? 6.370 15.607 -17.984 1.00 93.00 344 ILE A O 1
ATOM 2857 N N . ALA A 1 345 ? 5.214 15.570 -19.910 1.00 91.19 345 ALA A N 1
ATOM 2858 C CA . ALA A 1 345 ? 5.294 17.014 -20.133 1.00 91.19 345 ALA A CA 1
ATOM 2859 C C . ALA A 1 345 ? 4.602 17.793 -19.003 1.00 91.19 345 ALA A C 1
ATOM 2861 O O . ALA A 1 345 ? 5.173 18.749 -18.482 1.00 91.19 345 ALA A O 1
ATOM 2862 N N . PHE A 1 346 ? 3.430 17.328 -18.564 1.00 90.62 346 PHE A N 1
ATOM 2863 C CA . PHE A 1 346 ? 2.715 17.870 -17.410 1.00 90.62 346 PHE A CA 1
ATOM 2864 C C . PHE A 1 346 ? 3.538 17.763 -16.116 1.00 90.62 346 PHE A C 1
ATOM 2866 O O . PHE A 1 346 ? 3.798 18.766 -15.458 1.00 90.62 346 PHE A O 1
ATOM 2873 N N . ALA A 1 347 ? 4.034 16.568 -15.779 1.00 90.88 347 ALA A N 1
ATOM 2874 C CA . ALA A 1 347 ? 4.787 16.329 -14.545 1.00 90.88 347 ALA A CA 1
ATOM 2875 C C . ALA A 1 347 ? 6.134 17.068 -14.483 1.00 90.88 347 ALA A C 1
ATOM 2877 O O . ALA A 1 347 ? 6.629 17.371 -13.400 1.00 90.88 347 ALA A O 1
ATOM 2878 N N . SER A 1 348 ? 6.732 17.357 -15.640 1.00 90.19 348 SER A N 1
ATOM 2879 C CA . SER A 1 348 ? 7.972 18.136 -15.742 1.00 90.19 348 SER A CA 1
ATOM 2880 C C . SER A 1 348 ? 7.747 19.650 -15.743 1.00 90.19 348 SER A C 1
ATOM 2882 O O . SER A 1 348 ? 8.714 20.394 -15.885 1.00 90.19 348 SER A O 1
ATOM 2884 N N . GLY A 1 349 ? 6.497 20.117 -15.622 1.00 87.19 349 GLY A N 1
ATOM 2885 C CA . GLY A 1 349 ? 6.156 21.538 -15.732 1.00 87.19 349 GLY A CA 1
ATOM 2886 C C . GLY A 1 349 ? 6.383 22.110 -17.136 1.00 87.19 349 GLY A C 1
ATOM 2887 O O . GLY A 1 349 ? 6.338 23.320 -17.323 1.00 87.19 349 GLY A O 1
ATOM 2888 N N . ARG A 1 350 ? 6.627 21.251 -18.137 1.00 80.31 350 ARG A N 1
ATOM 2889 C CA . ARG A 1 350 ? 6.820 21.627 -19.547 1.00 80.31 350 ARG A CA 1
ATOM 2890 C C . ARG A 1 350 ? 5.513 21.680 -20.328 1.00 80.31 350 ARG A C 1
ATOM 2892 O O . ARG A 1 350 ? 5.547 21.888 -21.540 1.00 80.31 350 ARG A O 1
ATOM 2899 N N . SER A 1 351 ? 4.367 21.486 -19.675 1.00 65.12 351 SER A N 1
ATOM 2900 C CA . SER A 1 351 ? 3.060 21.746 -20.272 1.00 65.12 351 SER A CA 1
ATOM 2901 C C . SER A 1 351 ? 2.896 23.249 -20.475 1.00 65.12 351 SER A C 1
ATOM 2903 O O . SER A 1 351 ? 2.222 23.934 -19.709 1.00 65.12 351 SER A O 1
ATOM 2905 N N . ARG A 1 352 ? 3.533 23.769 -21.525 1.00 51.28 352 ARG A N 1
ATOM 2906 C CA . ARG A 1 352 ? 3.118 25.015 -22.152 1.00 51.28 352 ARG A CA 1
ATOM 2907 C C . ARG A 1 352 ? 1.646 24.807 -22.532 1.00 51.28 352 ARG A C 1
ATOM 2909 O O . ARG A 1 352 ? 1.349 23.757 -23.114 1.00 51.28 352 ARG A O 1
ATOM 2916 N N . PRO A 1 353 ? 0.716 25.713 -22.187 1.00 51.19 353 PRO A N 1
ATOM 2917 C CA . PRO A 1 353 ? -0.615 25.641 -22.762 1.00 51.19 353 PRO A CA 1
ATOM 2918 C C . PRO A 1 353 ? -0.406 25.647 -24.274 1.00 51.19 353 PRO A C 1
ATOM 2920 O O . PRO A 1 353 ? 0.192 26.579 -24.810 1.00 51.19 353 PRO A O 1
ATOM 2923 N N . LEU A 1 354 ? -0.790 24.559 -24.942 1.00 49.28 354 LEU A N 1
ATOM 2924 C CA . LEU A 1 354 ? -0.910 24.538 -26.391 1.00 49.28 354 LEU A CA 1
ATOM 2925 C C . LEU A 1 354 ? -2.029 25.531 -26.706 1.00 49.28 354 LEU A C 1
ATOM 2927 O O . LEU A 1 354 ? -3.195 25.151 -26.792 1.00 49.28 354 LEU A O 1
ATOM 2931 N N . ALA A 1 355 ? -1.684 26.819 -26.773 1.00 43.28 355 ALA A N 1
ATOM 2932 C CA . ALA A 1 355 ? -2.402 27.751 -27.612 1.00 43.28 355 ALA A CA 1
ATOM 2933 C C . ALA A 1 355 ? -2.474 27.055 -28.967 1.00 43.28 355 ALA A C 1
ATOM 2935 O O . ALA A 1 355 ? -1.441 26.634 -29.488 1.00 43.28 355 ALA A O 1
ATOM 2936 N N . SER A 1 356 ? -3.698 26.808 -29.423 1.00 46.25 356 SER A N 1
ATOM 2937 C CA . SER A 1 356 ? -4.003 26.224 -30.721 1.00 46.25 356 SER A CA 1
ATOM 2938 C C . SER A 1 356 ? -3.032 26.778 -31.756 1.00 46.25 356 SER A C 1
ATOM 2940 O O . SER A 1 356 ? -3.113 27.960 -32.090 1.00 46.25 356 SER A O 1
ATOM 2942 N N . GLU A 1 357 ? -2.092 25.948 -32.207 1.00 41.09 357 GLU A N 1
ATOM 2943 C CA . GLU A 1 357 ? -1.301 26.247 -33.392 1.00 41.09 357 GLU A CA 1
ATOM 2944 C C . GLU A 1 357 ? -2.324 26.542 -34.492 1.00 41.09 357 GLU A C 1
ATOM 2946 O O . GLU A 1 357 ? -3.155 25.670 -34.775 1.00 41.09 357 GLU A O 1
ATOM 2951 N N . PRO A 1 358 ? -2.369 27.764 -35.055 1.00 43.09 358 PRO A N 1
ATOM 2952 C CA . PRO A 1 358 ? -3.224 28.004 -36.197 1.00 43.09 358 PRO A CA 1
ATOM 2953 C C . PRO A 1 358 ? -2.725 27.057 -37.282 1.00 43.09 358 PRO A C 1
ATOM 2955 O O . PRO A 1 358 ? -1.589 27.177 -37.742 1.00 43.09 358 PRO A O 1
ATOM 2958 N N . GLN A 1 359 ? -3.553 26.072 -37.637 1.00 44.91 359 GLN A N 1
ATOM 2959 C CA . GLN A 1 359 ? -3.323 25.253 -38.815 1.00 44.91 359 GLN A CA 1
ATOM 2960 C C . GLN A 1 359 ? -3.071 26.226 -39.962 1.00 44.91 359 GLN A C 1
ATOM 2962 O O . GLN A 1 359 ? -3.965 26.994 -40.327 1.00 44.91 359 GLN A O 1
ATOM 2967 N N . ARG A 1 360 ? -1.831 26.244 -40.470 1.00 43.78 360 ARG A N 1
ATOM 2968 C CA . ARG A 1 360 ? -1.502 26.923 -41.719 1.00 43.78 360 ARG A CA 1
ATOM 2969 C C . ARG A 1 360 ? -2.497 26.401 -42.741 1.00 43.78 360 ARG A C 1
ATOM 2971 O O . ARG A 1 360 ? -2.476 25.221 -43.079 1.00 43.78 360 ARG A O 1
ATOM 2978 N N . ARG A 1 361 ? -3.419 27.270 -43.146 1.00 43.44 361 ARG A N 1
ATOM 2979 C CA . ARG A 1 361 ? -4.320 27.002 -44.252 1.00 43.44 361 ARG A CA 1
ATOM 2980 C C . ARG A 1 361 ? -3.445 26.885 -45.491 1.00 43.44 361 ARG A C 1
ATOM 2982 O O . ARG A 1 361 ? -2.902 27.878 -45.961 1.00 43.44 361 ARG A O 1
ATOM 2989 N N . GLU A 1 362 ? -3.279 25.665 -45.978 1.00 47.56 362 GLU A N 1
ATOM 2990 C CA . GLU A 1 362 ? -2.919 25.399 -47.367 1.00 47.56 362 GLU A CA 1
ATOM 2991 C C . GLU A 1 362 ? -4.113 25.822 -48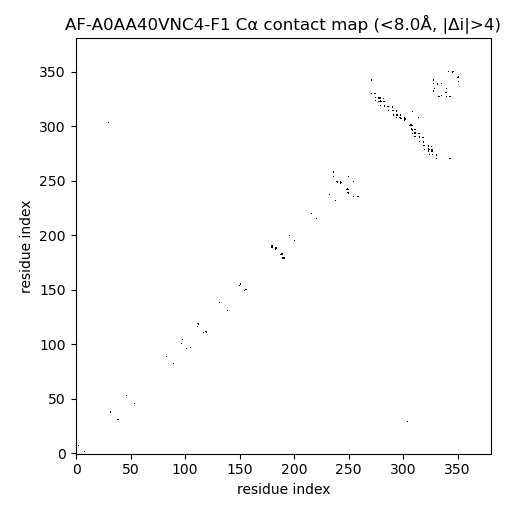.230 1.00 47.56 362 GLU A C 1
ATOM 2993 O O . GLU A 1 362 ? -4.957 25.020 -48.613 1.00 47.56 362 GLU A O 1
ATOM 2998 N N . SER A 1 363 ? -4.264 27.124 -48.441 1.00 53.97 363 SER A N 1
ATOM 2999 C CA . SER A 1 363 ? -5.241 27.672 -49.374 1.00 53.97 363 SER A CA 1
ATOM 3000 C C . SER A 1 363 ? -4.701 28.989 -49.908 1.00 53.97 363 SER A C 1
ATOM 3002 O O . SER A 1 363 ? -5.162 30.032 -49.479 1.00 53.97 363 SER A O 1
ATOM 3004 N N . ASP A 1 364 ? -3.678 28.913 -50.758 1.00 46.84 364 ASP A N 1
ATOM 3005 C CA . ASP A 1 364 ? -3.297 29.955 -51.725 1.00 46.84 364 ASP A CA 1
ATOM 3006 C C . ASP A 1 364 ? -2.433 29.296 -52.814 1.00 46.84 364 ASP A C 1
ATOM 3008 O O . ASP A 1 364 ? -1.240 29.537 -52.967 1.00 46.84 364 ASP A O 1
ATOM 3012 N N . ALA A 1 365 ? -3.047 28.363 -53.542 1.00 51.19 365 ALA A N 1
ATOM 3013 C CA . ALA A 1 365 ? -2.505 27.799 -54.772 1.00 51.19 365 ALA A CA 1
ATOM 3014 C C . ALA A 1 365 ? -3.636 27.662 -55.797 1.00 51.19 365 ALA A C 1
ATOM 3016 O O . ALA A 1 365 ? -3.999 26.560 -56.189 1.00 51.19 365 ALA A O 1
ATOM 3017 N N . ALA A 1 366 ? -4.243 28.785 -56.187 1.00 53.12 366 ALA A N 1
ATOM 3018 C CA . ALA A 1 366 ? -4.991 28.901 -57.437 1.00 53.12 366 ALA A CA 1
ATOM 3019 C C . ALA A 1 366 ? -5.278 30.375 -57.760 1.00 53.12 366 ALA A C 1
ATOM 3021 O O . ALA A 1 366 ? -5.677 31.137 -56.887 1.00 53.12 366 ALA A O 1
ATOM 3022 N N . SER A 1 367 ? -5.166 30.709 -59.048 1.00 52.56 367 SER A N 1
ATOM 3023 C CA . SER A 1 367 ? -5.569 31.958 -59.719 1.00 52.56 367 SER A CA 1
ATOM 3024 C C . SER A 1 367 ? -4.540 33.098 -59.798 1.00 52.56 367 SER A C 1
ATOM 3026 O O . SER A 1 367 ? -4.686 34.160 -59.209 1.00 52.56 367 SER A O 1
ATOM 3028 N N . VAL A 1 368 ? -3.540 32.921 -60.668 1.00 51.75 368 VAL A N 1
ATOM 3029 C CA . VAL A 1 368 ? -3.083 34.036 -61.516 1.00 51.75 368 VAL A CA 1
ATOM 3030 C C . VAL A 1 368 ? -3.535 33.723 -62.934 1.00 51.75 368 VAL A C 1
ATOM 3032 O O . VAL A 1 368 ? -2.904 32.979 -63.681 1.00 51.75 368 VAL A O 1
ATOM 3035 N N . THR A 1 369 ? -4.719 34.233 -63.240 1.00 48.59 369 THR A N 1
ATOM 3036 C CA . THR A 1 369 ? -5.333 34.268 -64.560 1.00 48.59 369 THR A CA 1
ATOM 3037 C C . THR A 1 369 ? -4.604 35.319 -65.394 1.00 48.59 369 THR A C 1
ATOM 3039 O O . THR A 1 369 ? -4.440 36.460 -64.965 1.00 48.59 369 THR A O 1
ATOM 3042 N N . ALA A 1 370 ? -4.164 34.929 -66.586 1.00 54.16 370 ALA A N 1
ATOM 3043 C CA . ALA A 1 370 ? -3.669 35.837 -67.609 1.00 54.16 370 ALA A CA 1
ATOM 3044 C C . ALA A 1 370 ? -4.748 36.848 -68.034 1.00 54.16 370 ALA A C 1
ATOM 3046 O O . ALA A 1 370 ? -5.928 36.493 -68.092 1.00 54.16 370 ALA A O 1
ATOM 3047 N N . PRO A 1 371 ? -4.339 38.044 -68.476 1.00 57.47 371 PRO A N 1
ATOM 3048 C CA . PRO A 1 371 ? -5.038 38.706 -69.560 1.00 57.47 371 PRO A CA 1
ATOM 3049 C C . PRO A 1 371 ? -4.112 38.856 -70.767 1.00 57.47 371 PRO A C 1
ATOM 3051 O O . PRO A 1 371 ? -3.018 39.415 -70.692 1.00 57.47 371 PRO A O 1
ATOM 3054 N N . GLY A 1 372 ? -4.589 38.348 -71.900 1.00 52.28 372 GLY A N 1
ATOM 3055 C CA . GLY A 1 372 ? -4.084 38.749 -73.200 1.00 52.28 372 GLY A CA 1
ATOM 3056 C C . GLY A 1 372 ? -4.465 40.197 -73.502 1.00 52.28 372 GLY A C 1
ATOM 3057 O O . GLY A 1 372 ? -5.550 40.656 -73.154 1.00 52.28 372 GLY A O 1
ATOM 3058 N N . SER A 1 373 ? -3.582 40.892 -74.207 1.00 49.59 373 SER A N 1
ATOM 3059 C CA . SER A 1 373 ? -3.949 42.013 -75.065 1.00 49.59 373 SER A CA 1
ATOM 3060 C C . SER A 1 373 ? -3.058 41.940 -76.291 1.00 49.59 373 SER A C 1
ATOM 3062 O O . SER A 1 373 ? -1.841 42.094 -76.206 1.00 49.59 373 SER A O 1
ATOM 3064 N N . GLY A 1 374 ? -3.679 41.617 -77.418 1.00 50.12 374 GLY A N 1
ATOM 3065 C CA . GLY A 1 374 ? -3.045 41.662 -78.720 1.00 50.12 374 GLY A CA 1
ATOM 3066 C C . GLY A 1 374 ? -3.002 43.075 -79.301 1.00 50.12 374 GLY A C 1
ATOM 3067 O O . GLY A 1 374 ? -3.679 43.982 -78.830 1.00 50.12 374 GLY A O 1
ATOM 3068 N N . ALA A 1 375 ? -2.244 43.142 -80.395 1.00 48.06 375 ALA A N 1
ATOM 3069 C CA . ALA A 1 375 ? -2.382 44.019 -81.554 1.00 48.06 375 ALA A CA 1
ATOM 3070 C C . ALA A 1 375 ? -2.168 45.534 -81.385 1.00 48.06 375 ALA A C 1
ATOM 3072 O O . ALA A 1 375 ? -2.914 46.227 -80.705 1.00 48.06 375 ALA A O 1
ATOM 3073 N N . SER A 1 376 ? -1.226 46.052 -82.184 1.00 48.59 376 SER A N 1
ATOM 3074 C CA . SER A 1 376 ? -1.468 46.979 -83.313 1.00 48.59 376 SER A CA 1
ATOM 3075 C C . SER A 1 376 ? -0.249 47.919 -83.452 1.00 48.59 376 SER A C 1
ATOM 3077 O O . SER A 1 376 ? 0.086 48.599 -82.494 1.00 48.59 376 SER A O 1
ATOM 3079 N N . THR A 1 377 ? 0.588 47.772 -84.497 1.00 51.22 377 THR A N 1
ATOM 3080 C CA . THR A 1 377 ? 0.693 48.668 -85.692 1.00 51.22 377 THR A CA 1
ATOM 3081 C C . THR A 1 377 ? 1.148 50.104 -85.323 1.00 51.22 377 THR A C 1
ATOM 3083 O O . THR A 1 377 ? 0.648 50.647 -84.357 1.00 51.22 377 THR A O 1
ATOM 3086 N N . ARG A 1 378 ? 2.007 50.891 -85.989 1.00 51.22 378 ARG A N 1
ATOM 3087 C CA . ARG A 1 378 ? 2.691 50.990 -87.299 1.00 51.22 378 ARG A CA 1
ATOM 3088 C C . ARG A 1 378 ? 3.495 52.323 -87.235 1.00 51.22 378 ARG A C 1
ATOM 3090 O O . ARG A 1 378 ? 3.020 53.207 -86.541 1.00 51.22 378 ARG A O 1
ATOM 3097 N N . ILE A 1 379 ? 4.559 52.490 -88.045 1.00 50.56 379 ILE A N 1
ATOM 3098 C CA . ILE A 1 379 ? 5.086 53.763 -88.645 1.00 50.56 379 ILE A CA 1
ATOM 3099 C C . ILE A 1 379 ? 5.412 54.913 -87.657 1.00 50.56 379 ILE A C 1
ATOM 3101 O O . ILE A 1 379 ? 4.550 55.395 -86.948 1.00 50.56 379 ILE A O 1
ATOM 3105 N N . GLY A 1 380 ? 6.604 55.495 -87.563 1.00 61.38 380 GLY A N 1
ATOM 3106 C CA . GLY A 1 380 ? 7.628 55.784 -88.560 1.00 61.38 380 GLY A CA 1
ATOM 3107 C C . GLY A 1 380 ? 7.907 57.295 -88.542 1.00 61.38 380 GLY A C 1
ATOM 3108 O O . GLY A 1 380 ? 6.982 58.078 -88.746 1.00 61.38 380 GLY A O 1
ATOM 3109 N N . ARG A 1 381 ? 9.158 57.687 -88.292 1.00 56.34 381 ARG A N 1
ATOM 3110 C CA . ARG A 1 381 ? 9.899 58.763 -88.968 1.00 56.34 381 ARG A CA 1
ATOM 3111 C C . ARG A 1 381 ? 11.352 58.729 -88.528 1.00 56.34 381 ARG A C 1
ATOM 3113 O O . ARG A 1 381 ? 11.573 58.545 -87.312 1.00 56.34 381 ARG A O 1
#

Solvent-accessible surface area (backbone atoms only — not comparable to full-atom values): 21851 Å² total; per-residue (Å²): 133,81,80,49,70,64,61,55,50,52,56,48,53,51,50,52,52,50,49,52,51,48,52,53,50,50,53,52,49,52,49,48,65,74,41,43,64,60,55,49,49,53,53,48,51,50,41,70,77,31,53,66,62,49,51,49,53,49,52,52,49,52,51,52,52,50,50,53,50,51,52,50,49,52,52,51,51,52,49,51,51,52,47,63,77,40,42,65,60,52,49,49,52,52,51,50,47,49,70,78,36,51,65,62,52,51,50,52,51,48,55,46,38,71,76,34,50,68,61,46,52,49,50,50,52,53,51,53,48,56,48,45,70,72,39,46,63,60,52,48,49,55,51,48,50,56,50,48,54,46,43,72,77,38,68,56,54,61,56,54,50,47,63,76,41,42,63,60,53,49,47,53,50,50,53,53,47,50,50,42,52,51,30,50,75,70,72,38,80,56,87,76,73,76,83,69,48,74,67,54,48,49,52,51,49,51,52,47,51,53,60,70,68,53,88,70,54,76,63,57,51,51,50,53,52,59,62,70,58,76,69,70,77,52,71,67,55,52,48,50,55,52,20,67,74,63,80,46,80,77,54,73,65,58,54,51,51,52,50,53,50,51,51,53,50,52,49,64,66,45,43,77,59,49,46,60,50,42,25,50,53,45,35,66,74,42,43,68,60,47,42,51,52,45,50,53,52,20,53,55,26,47,78,67,77,38,84,57,63,59,60,68,62,52,28,54,52,50,38,51,56,52,15,46,53,54,32,46,52,70,77,40,72,84,62,49,65,67,62,50,51,52,52,51,30,49,77,67,70,61,57,65,80,78,67,77,74,76,75,78,74,92,75,87,88,82,83,88,76,84,81,89,80,82,87,80,92,79,89,88,133

Radius of gyration: 37.22 Å; Cα contacts (8 Å, |Δi|>4): 92; chains: 1; bounding box: 77×95×130 Å

Sequence (381 aa):
MAISERDREEARSLREQVGAAEAKRVQRAAYYAAHRDEARAASRAWKAANPERSRELNRLSMRRTNRRKRVRQRKNARARTWYAEHRDQERARSRAFRRQHPEKVQEYQRRYRERHPDRAAEQARRASQRWRDRNADDVRAANNDAARARRERDPDSYRRWYEANLEEQRERGRVASQLRSRLKKLGLPPRNIHRVYANEMRANTTAADEFFAARRTAQQKRDLQREKTFVMPSRSEVLRARAALKKSPPTADEVERVRTELVAASEREAWPVALPALMRGYMNEHRGRISEEVRMDSIGREVAGKKPYDHAVETVRRLKIEGFKYAAAQLVPSGDPATLKRLIAFASGRSRPLASEPQRRESDAASVTAPGSGASTRIGR